Protein 7YM7 (pdb70)

Structure (mmCIF, N/CA/C/O backbone):
data_7YM7
#
_entry.id   7YM7
#
_cell.length_a   177.380
_cell.length_b   47.760
_cell.length_c   81.780
_cell.angle_alpha   90.000
_cell.angle_beta   97.930
_cell.angle_gamma   90.000
#
_symmetry.space_group_name_H-M   'C 1 2 1'
#
loop_
_entity.id
_entity.type
_entity.pdbx_description
1 polymer 'Type III secretion system effector arginine glycosyltransferase SseK1'
2 water water
#
loop_
_atom_site.group_PDB
_atom_site.id
_atom_site.type_symbol
_atom_site.label_atom_id
_atom_site.label_alt_id
_atom_site.label_comp_id
_atom_site.label_asym_id
_atom_site.label_entity_id
_atom_site.label_seq_id
_atom_site.pdbx_PDB_ins_code
_atom_site.Cartn_x
_atom_site.Cartn_y
_atom_site.Cartn_z
_atom_site.occupancy
_atom_site.B_iso_or_equiv
_atom_site.auth_seq_id
_atom_site.auth_comp_id
_atom_site.auth_asym_id
_atom_site.auth_atom_id
_atom_site.pdbx_PDB_model_num
ATOM 1 N N . ASN A 1 2 ? -56.88400 -51.51000 33.14200 1.000 64.07000 23 ASN A N 1
ATOM 2 C CA . ASN A 1 2 ? -58.03700 -52.27600 33.70000 1.000 67.27000 23 ASN A CA 1
ATOM 3 C C . ASN A 1 2 ? -57.51600 -53.06500 34.90900 1.000 67.91000 23 ASN A C 1
ATOM 4 O O . ASN A 1 2 ? -56.54500 -52.60500 35.55200 1.000 55.51000 23 ASN A O 1
ATOM 9 N N . ARG A 1 3 ? -58.12500 -54.21000 35.21500 1.000 66.49000 24 ARG A N 1
ATOM 10 C CA . ARG A 1 3 ? -57.99800 -54.84700 36.54700 1.000 65.75000 24 ARG A CA 1
ATOM 11 C C . ARG A 1 3 ? -56.56800 -55.32300 36.75900 1.000 61.61000 24 ARG A C 1
ATOM 12 O O . ARG A 1 3 ? -56.05900 -55.14700 37.87100 1.000 66.44000 24 ARG A O 1
ATOM 20 N N . ASP A 1 4 ? -55.96800 -55.91700 35.73000 1.000 67.08000 25 ASP A N 1
ATOM 21 C CA . ASP A 1 4 ? -54.65800 -56.57200 35.95900 1.000 68.74000 25 ASP A CA 1
ATOM 22 C C . ASP A 1 4 ? -53.47000 -55.87500 35.31000 1.000 69.00000 25 ASP A C 1
ATOM 23 O O . ASP A 1 4 ? -53.49900 -55.62000 34.09800 1.000 68.40000 25 ASP A O 1
ATOM 28 N N . ILE A 1 5 ? -52.47100 -55.59800 36.12100 1.000 59.16000 26 ILE A N 1
ATOM 29 C CA . ILE A 1 5 ? -51.17100 -55.07100 35.64400 1.000 59.10000 26 ILE A CA 1
ATOM 30 C C . ILE A 1 5 ? -50.54200 -56.09700 34.70200 1.000 60.83000 26 ILE A C 1
ATOM 31 O O . ILE A 1 5 ? -50.58100 -57.29800 35.02100 1.000 65.56000 26 ILE A O 1
ATOM 36 N N . GLN A 1 6 ? -49.97800 -55.62400 33.59700 1.000 57.50000 27 GLN A N 1
ATOM 37 C CA . GLN A 1 6 ? -49.25700 -56.47700 32.62500 1.000 54.00000 27 GLN A CA 1
ATOM 38 C C . GLN A 1 6 ? -47.79300 -56.07000 32.60600 1.000 50.60000 27 GLN A C 1
ATOM 39 O O . GLN A 1 6 ? -47.44600 -54.99900 33.12600 1.000 52.02000 27 GLN A O 1
ATOM 45 N N . PHE A 1 7 ? -46.95700 -56.95500 32.10500 1.000 48.38000 28 PHE A N 1
ATOM 46 C CA . PHE A 1 7 ? -45.48600 -56.79600 32.15200 1.000 51.98000 28 PHE A CA 1
ATOM 47 C C . PHE A 1 7 ? -44.88400 -56.95200 30.75900 1.000 53.72000 28 PHE A C 1
ATOM 48 O O . PHE A 1 7 ? -45.51000 -57.47700 29.80700 1.000 54.73000 28 PHE A O 1
ATOM 56 N N . THR A 1 8 ? -43.67100 -56.45200 30.66900 1.000 53.48000 29 THR A N 1
ATOM 57 C CA . THR A 1 8 ? -42.81000 -56.56600 29.48100 1.000 62.17000 29 THR A CA 1
ATOM 58 C C . THR A 1 8 ? -41.39500 -56.77700 30.00200 1.000 65.15000 29 THR A C 1
ATOM 59 O O . THR A 1 8 ? -41.11700 -56.39900 31.14600 1.000 67.77000 29 THR A O 1
ATOM 63 N N . SER A 1 9 ? -40.53000 -57.37700 29.20500 1.000 67.73000 30 SER A N 1
ATOM 64 C CA . SER A 1 9 ? -39.16200 -57.71100 29.66800 1.000 72.89000 30 SER A CA 1
ATOM 65 C C . SER A 1 9 ? -38.14900 -56.89000 28.89200 1.000 64.53000 30 SER A C 1
ATOM 66 O O . SER A 1 9 ? -38.30200 -56.70500 27.68200 1.000 64.20000 30 SER A O 1
ATOM 69 N N . PHE A 1 10 ? -37.17700 -56.35500 29.59500 1.000 63.28000 31 PHE A N 1
ATOM 70 C CA . PHE A 1 10 ? -36.00900 -55.78500 28.91300 1.000 65.10000 31 PHE A CA 1
ATOM 71 C C . PHE A 1 10 ? -34.79800 -56.25700 29.66700 1.000 68.22000 31 PHE A C 1
ATOM 72 O O . PHE A 1 10 ? -34.65500 -55.90200 30.84800 1.000 67.27000 31 PHE A O 1
ATOM 80 N N . ASN A 1 11 ? -33.95600 -56.99600 28.95500 1.000 69.00000 32 ASN A N 1
ATOM 81 C CA . ASN A 1 11 ? -32.69800 -57.49600 29.53000 1.000 69.91000 32 ASN A CA 1
ATOM 82 C C . ASN A 1 11 ? -33.05400 -58.54900 30.57500 1.000 71.54000 32 ASN A C 1
ATOM 83 O O . ASN A 1 11 ? -32.34600 -58.62100 31.58600 1.000 66.19000 32 ASN A O 1
ATOM 88 N N . GLY A 1 12 ? -34.16900 -59.25800 30.36100 1.000 74.02000 33 GLY A N 1
ATOM 89 C CA . GLY A 1 12 ? -34.60600 -60.37300 31.22400 1.000 68.29000 33 GLY A CA 1
ATOM 90 C C . GLY A 1 12 ? -35.38200 -59.93100 32.45400 1.000 73.28000 33 GLY A C 1
ATOM 91 O O . GLY A 1 12 ? -36.12700 -60.78100 32.98800 1.000 71.51000 33 GLY A O 1
ATOM 92 N N . LYS A 1 13 ? -35.21800 -58.68200 32.91200 1.000 77.80000 34 LYS A N 1
ATOM 93 C CA . LYS A 1 13 ? -36.06200 -58.11500 34.00300 1.000 75.25000 34 LYS A CA 1
ATOM 94 C C . LYS A 1 13 ? -37.47300 -57.82300 33.46900 1.000 76.97000 34 LYS A C 1
ATOM 95 O O . LYS A 1 13 ? -37.60900 -57.23900 32.37000 1.000 77.80000 34 LYS A O 1
ATOM 101 N N . ASP A 1 14 ? -38.50200 -58.19200 34.23200 1.000 73.18000 35 ASP A N 1
ATOM 102 C CA . ASP A 1 14 ? -39.89200 -57.77100 33.94000 1.000 68.60000 35 ASP A CA 1
ATOM 103 C C . ASP A 1 14 ? -40.09400 -56.35000 34.48000 1.000 63.02000 35 ASP A C 1
ATOM 104 O O . ASP A 1 14 ? -39.40400 -55.95100 35.42400 1.000 67.47000 35 ASP A O 1
ATOM 109 N N . TYR A 1 15 ? -40.98300 -55.58900 33.85700 1.000 60.68000 36 TYR A N 1
ATOM 110 C CA . TYR A 1 15 ? -41.35900 -54.22500 34.30600 1.000 54.49000 36 TYR A CA 1
ATOM 111 C C . TYR A 1 15 ? -42.85400 -54.06000 34.16600 1.000 50.98000 36 TYR A C 1
ATOM 112 O O . TYR A 1 15 ? -43.43600 -54.47200 33.16700 1.000 51.87000 36 TYR A O 1
ATOM 121 N N . PRO A 1 16 ? -43.49800 -53.39000 35.13800 1.000 50.43000 37 PRO A N 1
ATOM 122 C CA . PRO A 1 16 ? -44.93200 -53.16500 35.05500 1.000 49.03000 37 PRO A CA 1
ATOM 123 C C . PRO A 1 16 ? -45.21700 -52.25300 33.85000 1.000 50.79000 37 PRO A C 1
ATOM 124 O O . PRO A 1 16 ? -44.51000 -51.27200 33.63900 1.000 46.62000 37 PRO A O 1
ATOM 128 N N . LEU A 1 17 ? -46.20300 -52.63100 33.05000 1.000 46.60000 38 LEU A N 1
ATOM 129 C CA . LEU A 1 17 ? -46.86700 -51.71800 32.09600 1.000 49.90000 38 LEU A CA 1
ATOM 130 C C . LEU A 1 17 ? -47.92700 -50.94200 32.88300 1.000 54.59000 38 LEU A C 1
ATOM 131 O O . LEU A 1 17 ? -48.83700 -51.58600 33.47500 1.000 51.42000 38 LEU A O 1
ATOM 136 N N . CYS A 1 18 ? -47.86600 -49.61600 32.88500 1.000 48.45000 39 CYS A N 1
ATOM 137 C CA . CYS A 1 18 ? -49.07400 -48.86600 33.31500 1.000 48.78000 39 CYS A CA 1
ATOM 138 C C . CYS A 1 18 ? -49.79200 -48.26300 32.13200 1.000 45.16000 39 CYS A C 1
ATOM 139 O O . CYS A 1 18 ? -49.21500 -48.06100 31.04500 1.000 44.25000 39 CYS A O 1
ATOM 142 N N . PHE A 1 19 ? -51.06700 -48.06500 32.37800 1.000 42.62000 40 PHE A N 1
ATOM 143 C CA . PHE A 1 19 ? -52.11300 -47.85900 31.36200 1.000 46.82000 40 PHE A CA 1
ATOM 144 C C . PHE A 1 19 ? -52.50700 -46.38200 31.36700 1.000 45.02000 40 PHE A C 1
ATOM 145 O O . PHE A 1 19 ? -52.94700 -45.90600 32.41000 1.000 43.22000 40 PHE A O 1
ATOM 153 N N . LEU A 1 20 ? -52.25600 -45.66900 30.27100 1.000 43.08000 41 LEU A N 1
ATOM 154 C CA . LEU A 1 20 ? -52.72800 -44.27100 30.11900 1.000 42.79000 41 LEU A CA 1
ATOM 155 C C . LEU A 1 20 ? -54.10500 -44.37900 29.48700 1.000 46.53000 41 LEU A C 1
ATOM 156 O O . LEU A 1 20 ? -54.18600 -44.82600 28.31800 1.000 48.21000 41 LEU A O 1
ATOM 161 N N . ASP A 1 21 ? -55.13900 -44.02700 30.24500 1.000 46.96000 42 ASP A N 1
ATOM 162 C CA . ASP A 1 21 ? -56.53900 -44.14900 29.77100 1.000 48.19000 42 ASP A CA 1
ATOM 163 C C . ASP A 1 21 ? -56.78800 -43.10500 28.68100 1.000 49.4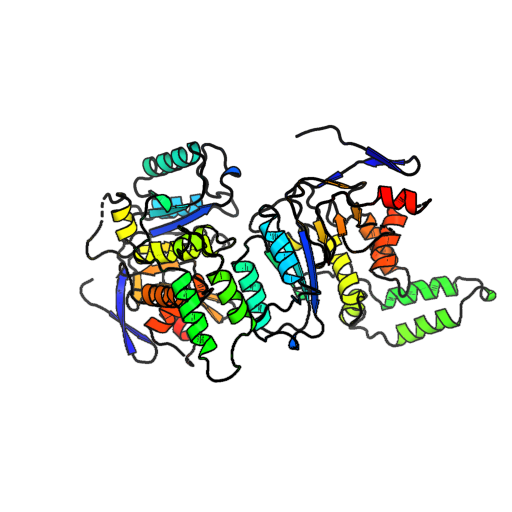4000 42 ASP A C 1
ATOM 164 O O . ASP A 1 21 ? -55.84900 -42.37700 28.30500 1.000 51.66000 42 ASP A O 1
ATOM 169 N N . GLU A 1 22 ? -58.02500 -43.06300 28.19100 1.000 53.20000 43 GLU A N 1
ATOM 170 C CA . GLU A 1 22 ? -58.43700 -42.23100 27.03300 1.000 51.07000 43 GLU A CA 1
ATOM 171 C C . GLU A 1 22 ? -58.71200 -40.80100 27.50700 1.000 52.11000 43 GLU A C 1
ATOM 172 O O . GLU A 1 22 ? -58.99000 -39.97400 26.62500 1.000 53.54000 43 GLU A O 1
ATOM 178 N N . LYS A 1 23 ? -58.63200 -40.53400 28.81900 1.000 46.03000 44 LYS A N 1
ATOM 179 C CA . LYS A 1 23 ? -58.76400 -39.17200 29.40400 1.000 48.59000 44 LYS A CA 1
ATOM 180 C C . LYS A 1 23 ? -57.39300 -38.53900 29.66700 1.000 45.36000 44 LYS A C 1
ATOM 181 O O . LYS A 1 23 ? -57.38700 -37.38400 30.09200 1.000 44.47000 44 LYS A O 1
ATOM 187 N N . THR A 1 24 ? -56.28700 -39.27300 29.51400 1.000 44.39000 45 THR A N 1
ATOM 188 C CA . THR A 1 24 ? -54.94300 -38.74500 29.82700 1.000 39.65000 45 THR A CA 1
ATOM 189 C C . THR A 1 24 ? -54.77000 -37.45900 29.01500 1.000 45.69000 45 THR A C 1
ATOM 190 O O . THR A 1 24 ? -55.09900 -37.41600 27.82400 1.000 41.66000 45 THR A O 1
ATOM 194 N N . PRO A 1 25 ? -54.33100 -36.34700 29.64500 1.000 44.52000 46 PRO A N 1
ATOM 195 C CA . PRO A 1 25 ? -54.20000 -35.08400 28.94000 1.000 36.73000 46 PRO A CA 1
ATOM 196 C C . PRO A 1 25 ? -53.08200 -35.13800 27.90900 1.000 38.69000 46 PRO A C 1
ATOM 197 O O . PRO A 1 25 ? -52.11000 -35.84800 28.09600 1.000 33.93000 46 PRO A O 1
ATOM 201 N N . LEU A 1 26 ? -53.24900 -34.34600 26.85400 1.000 36.10000 47 LEU A N 1
ATOM 202 C CA . LEU A 1 26 ? -52.15500 -34.04800 25.91000 1.000 34.13000 47 LEU A CA 1
ATOM 203 C C . LEU A 1 26 ? -51.55400 -32.67900 26.23900 1.000 35.49000 47 LEU A C 1
ATOM 204 O O . LEU A 1 26 ? -52.27100 -31.78000 26.63800 1.000 37.62000 47 LEU A O 1
ATOM 209 N N . LEU A 1 27 ? -50.26500 -32.53800 25.99000 1.000 35.13000 48 LEU A N 1
ATOM 210 C CA . LEU A 1 27 ? -49.56400 -31.24900 26.08400 1.000 36.36000 48 LEU A CA 1
ATOM 211 C C . LEU A 1 27 ? -48.79600 -30.99900 24.78300 1.000 32.89000 48 LEU A C 1
ATOM 212 O O . LEU A 1 27 ? -47.93300 -31.79600 24.45400 1.000 30.99000 48 LEU A O 1
ATOM 217 N N . PHE A 1 28 ? -49.14200 -29.91300 24.08600 1.000 31.94000 49 PHE A N 1
ATOM 218 C CA . PHE A 1 28 ? -48.30700 -29.24800 23.05800 1.000 30.09000 49 PHE A CA 1
ATOM 219 C C . PHE A 1 28 ? -47.55900 -28.06400 23.67700 1.000 31.85000 49 PHE A C 1
ATOM 220 O O . PHE A 1 28 ? -47.89900 -27.60700 24.82900 1.000 29.52000 49 PHE A O 1
ATOM 228 N N . GLN A 1 29 ? -46.57600 -27.55400 22.94000 1.000 29.08000 50 GLN A N 1
ATOM 229 C CA . GLN A 1 29 ? -45.71400 -26.45200 23.40500 1.000 33.33000 50 GLN A CA 1
ATOM 230 C C . GLN A 1 29 ? -45.52100 -25.45700 22.26900 1.000 33.95000 50 GLN A C 1
ATOM 231 O O . GLN A 1 29 ? -45.35800 -25.88900 21.12400 1.000 33.47000 50 GLN A O 1
ATOM 237 N N . TRP A 1 30 ? -45.59300 -24.16000 22.57900 1.000 32.05000 51 TRP A N 1
ATOM 238 C CA . TRP A 1 30 ? -45.18900 -23.12100 21.60800 1.000 35.20000 51 TRP A CA 1
ATOM 239 C C . TRP A 1 30 ? -44.41600 -22.00400 22.32700 1.000 35.19000 51 TRP A C 1
ATOM 240 O O . TRP A 1 30 ? -45.05000 -21.07100 22.89300 1.000 36.10000 51 TRP A O 1
ATOM 251 N N . PHE A 1 31 ? -43.08800 -22.07200 22.26700 1.000 35.91000 52 PHE A N 1
ATOM 252 C CA . PHE A 1 31 ? -42.17900 -21.03000 22.80000 1.000 35.64000 52 PHE A CA 1
ATOM 253 C C . PHE A 1 31 ? -41.67500 -20.20100 21.61900 1.000 38.17000 52 PHE A C 1
ATOM 254 O O . PHE A 1 31 ? -40.92700 -20.70800 20.77600 1.000 31.06000 52 PHE A O 1
ATOM 262 N N . GLU A 1 32 ? -42.05900 -18.93100 21.60500 1.000 41.23000 53 GLU A N 1
ATOM 263 C CA . GLU A 1 32 ? -42.01600 -18.08700 20.40000 1.000 41.87000 53 GLU A CA 1
ATOM 264 C C . GLU A 1 32 ? -41.01500 -16.96500 20.60500 1.000 44.26000 53 GLU A C 1
ATOM 265 O O . GLU A 1 32 ? -41.24100 -16.06500 21.39800 1.000 43.83000 53 GLU A O 1
ATOM 271 N N . ARG A 1 33 ? -39.99100 -16.98800 19.80100 1.000 46.56000 54 ARG A N 1
ATOM 272 C CA . ARG A 1 33 ? -39.03000 -15.87800 19.81400 1.000 46.87000 54 ARG A CA 1
ATOM 273 C C . ARG A 1 33 ? -39.59900 -14.65300 19.12000 1.000 51.75000 54 ARG A C 1
ATOM 274 O O . ARG A 1 33 ? -39.20700 -13.56400 19.49000 1.000 54.39000 54 ARG A O 1
ATOM 282 N N . ASN A 1 34 ? -40.39400 -14.77100 18.08200 1.000 49.25000 55 ASN A N 1
ATOM 283 C CA . ASN A 1 34 ? -40.59400 -13.52000 17.32500 1.000 46.57000 55 ASN A CA 1
ATOM 284 C C . ASN A 1 34 ? -42.06500 -13.21600 17.20900 1.000 47.96000 55 ASN A C 1
ATOM 285 O O . ASN A 1 34 ? -42.62600 -13.16000 16.12300 1.000 50.91000 55 ASN A O 1
ATOM 290 N N . PRO A 1 35 ? -42.74100 -12.98100 18.33200 1.000 43.55000 56 PRO A N 1
ATOM 291 C CA . PRO A 1 35 ? -44.17800 -12.78100 18.27100 1.000 43.21000 56 PRO A CA 1
ATOM 292 C C . PRO A 1 35 ? -44.54900 -11.73400 17.21600 1.000 52.78000 56 PRO A C 1
ATOM 293 O O . PRO A 1 35 ? -45.63500 -11.79100 16.63500 1.000 50.95000 56 PRO A O 1
ATOM 297 N N . ALA A 1 36 ? -43.62200 -10.82500 16.95000 1.000 51.31000 57 ALA A N 1
ATOM 298 C CA . ALA A 1 36 ? -43.85600 -9.69400 16.03100 1.000 59.86000 57 ALA A CA 1
ATOM 299 C C . ALA A 1 36 ? -44.14800 -10.21500 14.62000 1.000 60.21000 57 ALA A C 1
ATOM 300 O O . ALA A 1 36 ? -44.72000 -9.45600 13.82300 1.000 61.54000 57 ALA A O 1
ATOM 302 N N . ARG A 1 37 ? -43.83900 -11.48100 14.33900 1.000 53.18000 58 ARG A N 1
ATOM 303 C CA . ARG A 1 37 ? -44.10400 -12.07800 13.00500 1.000 46.68000 58 ARG A CA 1
ATOM 304 C C . ARG A 1 37 ? -45.60500 -12.30200 12.80100 1.000 52.88000 58 ARG A C 1
ATOM 305 O O . ARG A 1 37 ? -46.01100 -12.45100 11.64700 1.000 57.73000 58 ARG A O 1
ATOM 313 N N . PHE A 1 38 ? -46.38500 -12.37200 13.87900 1.000 51.26000 59 PHE A N 1
ATOM 314 C CA . PHE A 1 38 ? -47.83400 -12.66200 13.74300 1.000 56.44000 59 PHE A CA 1
ATOM 315 C C . PHE A 1 38 ? -48.61700 -11.35000 13.79900 1.000 53.94000 59 PHE A C 1
ATOM 316 O O . PHE A 1 38 ? -48.20600 -10.42300 14.50700 1.000 51.73000 59 PHE A O 1
ATOM 324 N N . GLY A 1 39 ? -49.74900 -11.29300 13.09800 1.000 54.60000 60 GLY A N 1
ATOM 325 C CA . GLY A 1 39 ? -50.74600 -10.22900 13.28100 1.000 49.85000 60 GLY A CA 1
ATOM 326 C C . GLY A 1 39 ? -50.97700 -9.95200 14.76400 1.000 60.73000 60 GLY A C 1
ATOM 327 O O . GLY A 1 39 ? -50.87400 -10.89400 15.58100 1.000 62.00000 60 GLY A O 1
ATOM 328 N N . LYS A 1 40 ? -51.33500 -8.72100 15.11200 1.000 56.93000 61 LYS A N 1
ATOM 329 C CA . LYS A 1 40 ? -51.29600 -8.23500 16.51600 1.000 54.90000 61 LYS A CA 1
ATOM 330 C C . LYS A 1 40 ? -52.45500 -8.85200 17.29600 1.000 54.84000 61 LYS A C 1
ATOM 331 O O . LYS A 1 40 ? -52.37100 -8.86600 18.51800 1.000 58.68000 61 LYS A O 1
ATOM 337 N N . ASN A 1 41 ? -53.47700 -9.36800 16.61300 1.000 53.85000 62 ASN A N 1
ATOM 338 C CA . ASN A 1 41 ? -54.60500 -10.07500 17.27300 1.000 52.96000 62 ASN A CA 1
ATOM 339 C C . ASN A 1 41 ? -54.77700 -11.46700 16.67600 1.000 53.24000 62 ASN A C 1
ATOM 340 O O . ASN A 1 41 ? -55.91000 -11.96100 16.61900 1.000 52.28000 62 ASN A O 1
ATOM 345 N N . ASP A 1 42 ? -53.68100 -12.09100 16.25900 1.000 55.39000 63 ASP A N 1
ATOM 346 C CA . ASP A 1 42 ? -53.72300 -13.47100 15.72000 1.000 53.52000 63 ASP A CA 1
ATOM 347 C C . ASP A 1 42 ? -53.22300 -14.44300 16.78400 1.000 48.83000 63 ASP A C 1
ATOM 348 O O . ASP A 1 42 ? -52.53800 -14.03000 17.74600 1.000 43.22000 63 ASP A O 1
ATOM 353 N N . ILE A 1 43 ? -53.57800 -15.70400 16.62300 1.000 53.74000 64 ILE A N 1
ATOM 354 C CA . ILE A 1 43 ? -53.00300 -16.74500 17.51600 1.000 45.45000 64 ILE A CA 1
ATOM 355 C C . ILE A 1 43 ? -51.54800 -16.81300 17.12800 1.000 39.10000 64 ILE A C 1
ATOM 356 O O . ILE A 1 43 ? -51.25400 -16.93600 15.94400 1.000 42.71000 64 ILE A O 1
ATOM 361 N N . PRO A 1 44 ? -50.58300 -16.63900 18.05400 1.000 37.30000 65 PRO A N 1
ATOM 362 C CA . PRO A 1 44 ? -49.20500 -16.55400 17.60500 1.000 38.89000 65 PRO A CA 1
ATOM 363 C C . PRO A 1 44 ? -48.49900 -17.91300 17.54000 1.000 44.79000 65 PRO A C 1
ATOM 364 O O . PRO A 1 44 ? -47.49000 -18.14300 18.20400 1.000 39.43000 65 PRO A O 1
ATOM 368 N N . ILE A 1 45 ? -49.03800 -18.76600 16.68600 1.000 40.84000 66 ILE A N 1
ATOM 369 C CA . ILE A 1 45 ? -48.48000 -20.10100 16.40900 1.000 41.58000 66 ILE A CA 1
ATOM 370 C C . ILE A 1 45 ? -48.44100 -20.18700 14.90200 1.000 44.73000 66 ILE A C 1
ATOM 371 O O . ILE A 1 45 ? -49.41900 -19.77800 14.26200 1.000 40.47000 66 ILE A O 1
ATOM 376 N N . ILE A 1 46 ? -47.37700 -20.75600 14.37700 1.000 42.70000 67 ILE A N 1
ATOM 377 C CA . ILE A 1 46 ? -47.27100 -20.90200 12.91200 1.000 42.69000 67 ILE A CA 1
ATOM 378 C C . ILE A 1 46 ? -48.34200 -21.87500 12.43000 1.000 46.06000 67 ILE A C 1
ATOM 379 O O . ILE A 1 46 ? -48.51900 -22.98700 12.99800 1.000 43.35000 67 ILE A O 1
ATOM 384 N N . ASN A 1 47 ? -49.04700 -21.44200 11.40400 1.000 37.79000 68 ASN A N 1
ATOM 385 C CA . ASN A 1 47 ? -50.16800 -22.19700 10.81700 1.000 45.81000 68 ASN A CA 1
ATOM 386 C C . ASN A 1 47 ? -50.16400 -21.94900 9.31800 1.000 41.01000 68 ASN A C 1
ATOM 387 O O . ASN A 1 47 ? -50.90100 -21.07600 8.88900 1.000 47.18000 68 ASN A O 1
ATOM 392 N N . THR A 1 48 ? -49.36300 -22.70700 8.58500 1.000 47.09000 69 THR A N 1
ATOM 393 C CA . THR A 1 48 ? -49.26100 -22.63500 7.10800 1.000 47.62000 69 THR A CA 1
ATOM 394 C C . THR A 1 48 ? -49.44000 -24.03400 6.54600 1.000 51.78000 69 THR A C 1
ATOM 395 O O . THR A 1 48 ? -49.35000 -24.98000 7.33200 1.000 47.85000 69 THR A O 1
ATOM 399 N N . GLU A 1 49 ? -49.70700 -24.14900 5.24300 1.000 58.89000 70 GLU A N 1
ATOM 400 C CA . GLU A 1 49 ? -49.99700 -25.45100 4.58400 1.000 49.51000 70 GLU A CA 1
ATOM 401 C C . GLU A 1 49 ? -48.85600 -26.44500 4.83700 1.000 52.11000 70 GLU A C 1
ATOM 402 O O . GLU A 1 49 ? -49.16900 -27.58400 5.08600 1.000 50.94000 70 GLU A O 1
ATOM 408 N N . LYS A 1 50 ? -47.59100 -26.03700 4.77200 1.000 52.77000 71 LYS A N 1
ATOM 409 C CA . LYS A 1 50 ? -46.43900 -26.95500 5.00700 1.000 58.00000 71 LYS A CA 1
ATOM 410 C C . LYS A 1 50 ? -46.15200 -27.04400 6.51200 1.000 62.84000 71 LYS A C 1
ATOM 411 O O . LYS A 1 50 ? -45.41400 -27.95500 6.91100 1.000 63.96000 71 LYS A O 1
ATOM 417 N N . ASN A 1 51 ? -46.65500 -26.11400 7.32200 1.000 55.13000 72 ASN A N 1
ATOM 418 C CA . ASN A 1 51 ? -46.41200 -26.15100 8.78400 1.000 50.11000 72 ASN A CA 1
ATOM 419 C C . ASN A 1 51 ? -47.71400 -25.86100 9.51700 1.000 48.29000 72 ASN A C 1
ATOM 420 O O . ASN A 1 51 ? -47.82600 -24.81600 10.16900 1.000 42.10000 72 ASN A O 1
ATOM 425 N N . PRO A 1 52 ? -48.72300 -26.76800 9.47200 1.000 43.23000 73 PRO A N 1
ATOM 426 C CA . PRO A 1 52 ? -50.03300 -26.43300 10.01400 1.000 38.96000 73 PRO A CA 1
ATOM 427 C C . PRO A 1 52 ? -50.16400 -26.75100 11.51000 1.000 40.09000 73 PRO A C 1
ATOM 428 O O . PRO A 1 52 ? -51.06600 -27.47400 11.90000 1.000 36.60000 73 PRO A O 1
ATOM 432 N N . TYR A 1 53 ? -49.28100 -26.17900 12.32800 1.000 34.81000 74 TYR A N 1
ATOM 433 C CA . TYR A 1 53 ? -49.11300 -26.59500 13.74400 1.000 37.53000 74 TYR A CA 1
ATOM 434 C C . TYR A 1 53 ? -50.35600 -26.29100 14.57600 1.000 38.16000 74 TYR A C 1
ATOM 435 O O . TYR A 1 53 ? -50.75500 -27.16600 15.36300 1.000 41.01000 74 TYR A O 1
ATOM 444 N N . LEU A 1 54 ? -50.95900 -25.11400 14.41500 1.000 32.20000 75 LEU A N 1
ATOM 445 C CA . LEU A 1 54 ? -52.19400 -24.80300 15.17600 1.000 32.92000 75 LEU A CA 1
ATOM 446 C C . LEU A 1 54 ? -53.29600 -25.74600 14.73000 1.000 39.86000 75 LEU A C 1
ATOM 447 O O . LEU A 1 54 ? -54.01700 -26.27400 15.59100 1.000 40.48000 75 LEU A O 1
ATOM 452 N N . ASN A 1 55 ? -53.42400 -25.95800 13.42000 1.000 42.94000 76 ASN A N 1
ATOM 453 C CA . ASN A 1 55 ? -54.39900 -26.93500 12.85500 1.000 44.28000 76 ASN A CA 1
ATOM 454 C C . ASN A 1 55 ? -54.16700 -28.32000 13.48100 1.000 37.98000 76 ASN A C 1
ATOM 455 O O . ASN A 1 55 ? -55.14300 -28.93900 13.88500 1.000 32.95000 76 ASN A O 1
ATOM 460 N N . ASN A 1 56 ? -52.91400 -28.76200 13.60300 1.000 39.63000 77 ASN A N 1
ATOM 461 C CA . ASN A 1 56 ? -52.59900 -30.08100 14.22400 1.000 36.64000 77 ASN A CA 1
ATOM 462 C C . ASN A 1 56 ? -53.18900 -30.06900 15.63300 1.000 36.45000 77 ASN A C 1
ATOM 463 O O . ASN A 1 56 ? -53.92500 -30.98600 15.96800 1.000 35.34000 77 ASN A O 1
ATOM 468 N N . ILE A 1 57 ? -52.97200 -28.99000 16.37900 1.000 34.34000 78 ILE A N 1
ATOM 469 C CA . ILE A 1 57 ? -53.43700 -28.90600 17.79000 1.000 38.81000 78 ILE A CA 1
ATOM 470 C C . ILE A 1 57 ? -54.95800 -28.92700 17.82900 1.000 36.86000 78 ILE A C 1
ATOM 471 O O . ILE A 1 57 ? -55.51900 -29.66100 18.66500 1.000 35.54000 78 ILE A O 1
ATOM 476 N N . ILE A 1 58 ? -55.60600 -28.13300 16.98800 1.000 37.20000 79 ILE A N 1
ATOM 477 C CA . ILE A 1 58 ? -57.09600 -28.08400 16.90600 1.000 36.86000 79 ILE A CA 1
ATOM 478 C C . ILE A 1 58 ? -57.63600 -29.46900 16.49600 1.000 41.24000 79 ILE A C 1
ATOM 479 O O . ILE A 1 58 ? -58.69600 -29.87300 16.98400 1.000 43.18000 79 ILE A O 1
ATOM 484 N N . LYS A 1 59 ? -56.91700 -30.20300 15.65500 1.000 41.13000 80 LYS A N 1
ATOM 485 C CA . LYS A 1 59 ? -57.36700 -31.53800 15.17700 1.000 41.65000 80 LYS A CA 1
ATOM 486 C C . LYS A 1 59 ? -57.37200 -32.52600 16.34100 1.000 39.73000 80 LYS A C 1
ATOM 487 O O . LYS A 1 59 ? -58.36700 -33.24900 16.52600 1.000 39.60000 80 LYS A O 1
ATOM 493 N N . ALA A 1 60 ? -56.28400 -32.55800 17.09700 1.000 38.43000 81 ALA A N 1
ATOM 494 C CA . ALA A 1 60 ? -56.16100 -33.37700 18.31500 1.000 35.50000 81 ALA A CA 1
ATOM 495 C C . ALA A 1 60 ? -57.32300 -33.05600 19.25400 1.000 41.54000 81 ALA A C 1
ATOM 496 O O . ALA A 1 60 ? -58.01100 -34.00200 19.68100 1.000 41.16000 81 ALA A O 1
ATOM 498 N N . ALA A 1 61 ? -57.59300 -31.77100 19.49200 1.000 38.73000 82 ALA A N 1
ATOM 499 C CA . ALA A 1 61 ? -58.66100 -31.33300 20.42300 1.000 40.43000 82 ALA A CA 1
ATOM 500 C C . ALA A 1 61 ? -60.01100 -31.80200 19.88600 1.000 44.99000 82 ALA A C 1
ATOM 501 O O . ALA A 1 61 ? -60.84600 -32.24900 20.68100 1.000 41.95000 82 ALA A O 1
ATOM 503 N N . THR A 1 62 ? -60.20600 -31.73300 18.57000 1.000 44.09000 83 THR A N 1
ATOM 504 C CA . THR A 1 62 ? -61.51800 -32.03300 17.93800 1.000 45.96000 83 THR A CA 1
ATOM 505 C C . THR A 1 62 ? -61.71300 -33.54000 17.90200 1.000 50.03000 83 THR A C 1
ATOM 506 O O . THR A 1 62 ? -62.88100 -33.95500 17.96000 1.000 56.53000 83 THR A O 1
ATOM 510 N N . ILE A 1 63 ? -60.62100 -34.31100 17.78600 1.000 46.91000 84 ILE A N 1
ATOM 511 C CA . ILE A 1 63 ? -60.65100 -35.80700 17.82200 1.000 44.55000 84 ILE A CA 1
ATOM 512 C C . ILE A 1 63 ? -60.78200 -36.30900 19.26200 1.000 53.08000 84 ILE A C 1
ATOM 513 O O . ILE A 1 63 ? -61.58100 -37.22100 19.50300 1.000 56.64000 84 ILE A O 1
ATOM 518 N N . GLU A 1 64 ? -60.00000 -35.76800 20.18800 1.000 52.94000 85 GLU A N 1
ATOM 519 C CA . GLU A 1 64 ? -60.00200 -36.25400 21.58300 1.000 43.59000 85 GLU A CA 1
ATOM 520 C C . GLU A 1 64 ? -60.81700 -35.30100 22.43800 1.000 44.99000 85 GLU A C 1
ATOM 521 O O . GLU A 1 64 ? -60.22300 -34.58800 23.23600 1.000 44.91000 85 GLU A O 1
ATOM 527 N N . LYS A 1 65 ? -62.13300 -35.36500 22.28600 1.000 56.94000 86 LYS A N 1
ATOM 528 C CA . LYS A 1 65 ? -63.10600 -34.46000 22.94100 1.000 56.12000 86 LYS A CA 1
ATOM 529 C C . LYS A 1 65 ? -62.99200 -34.60300 24.44900 1.000 50.04000 86 LYS A C 1
ATOM 530 O O . LYS A 1 65 ? -63.21700 -33.62500 25.13800 1.000 51.89000 86 LYS A O 1
ATOM 536 N N . GLU A 1 66 ? -62.64200 -35.78300 24.92900 1.000 48.77000 87 GLU A N 1
ATOM 537 C CA . GLU A 1 66 ? -62.71100 -36.08200 26.37600 1.000 56.49000 87 GLU A CA 1
ATOM 538 C C . GLU A 1 66 ? -61.35900 -35.87200 27.05000 1.000 52.55000 87 GLU A C 1
ATOM 539 O O . GLU A 1 66 ? -61.22900 -36.21200 28.24400 1.000 47.60000 87 GLU A O 1
ATOM 545 N N . ARG A 1 67 ? -60.39000 -35.36700 26.31100 1.000 41.74000 88 ARG A N 1
ATOM 546 C CA . ARG A 1 67 ? -59.05400 -35.12200 26.86600 1.000 41.99000 88 ARG A CA 1
ATOM 547 C C . ARG A 1 67 ? -58.87000 -33.62600 27.06000 1.000 44.51000 88 ARG A C 1
ATOM 548 O O . ARG A 1 67 ? -59.30600 -32.85100 26.19600 1.000 39.81000 88 ARG A O 1
ATOM 556 N N . LEU A 1 68 ? -58.15700 -33.24500 28.10600 1.000 35.36000 89 LEU A N 1
ATOM 557 C CA . LEU A 1 68 ? -57.62400 -31.86900 28.16700 1.000 36.32000 89 LEU A CA 1
ATOM 558 C C . LEU A 1 68 ? -56.47100 -31.75600 27.16700 1.000 36.57000 89 LEU A C 1
ATOM 559 O O . LEU A 1 68 ? -55.65500 -32.70100 27.08200 1.000 34.03000 89 LEU A O 1
ATOM 564 N N . ILE A 1 69 ? -56.39600 -30.63600 26.45200 1.000 34.07000 90 ILE A N 1
ATOM 565 C CA . ILE A 1 69 ? -55.30500 -30.35300 25.48500 1.000 37.79000 90 ILE A CA 1
ATOM 566 C C . ILE A 1 69 ? -54.60400 -29.08100 25.96400 1.000 37.19000 90 ILE A C 1
ATOM 567 O O . ILE A 1 69 ? -55.19100 -28.00400 25.86500 1.000 42.74000 90 ILE A O 1
ATOM 572 N N . GLY A 1 70 ? -53.40300 -29.21600 26.49000 1.000 35.37000 91 GLY A N 1
ATOM 573 C CA . GLY A 1 70 ? -52.58400 -28.07600 26.92400 1.000 36.08000 91 GLY A CA 1
ATOM 574 C C . GLY A 1 70 ? -51.80900 -27.46300 25.77700 1.000 36.63000 91 GLY A C 1
ATOM 575 O O . GLY A 1 70 ? -51.35500 -28.21500 24.91400 1.000 37.52000 91 GLY A O 1
ATOM 576 N N . ILE A 1 71 ? -51.68000 -26.13500 25.77000 1.000 34.72000 92 ILE A N 1
ATOM 577 C CA . ILE A 1 71 ? -50.66100 -25.42100 24.96300 1.000 29.77000 92 ILE A CA 1
ATOM 578 C C . ILE A 1 71 ? -49.78200 -24.61800 25.92800 1.000 36.21000 92 ILE A C 1
ATOM 579 O O . ILE A 1 71 ? -50.22500 -23.58600 26.41500 1.000 36.86000 92 ILE A O 1
ATOM 584 N N . PHE A 1 72 ? -48.59100 -25.13300 26.19400 1.000 30.85000 93 PHE A N 1
ATOM 585 C CA . PHE A 1 72 ? -47.59300 -24.54400 27.10300 1.000 37.35000 93 PHE A CA 1
ATOM 586 C C . PHE A 1 72 ? -46.82000 -23.54100 26.26500 1.000 37.02000 93 PHE A C 1
ATOM 587 O O . PHE A 1 72 ? -46.11800 -23.96400 25.29400 1.000 32.94000 93 PHE A O 1
ATOM 595 N N . VAL A 1 73 ? -46.97500 -22.26000 26.59600 1.000 32.16000 94 VAL A N 1
ATOM 596 C CA . VAL A 1 73 ? -46.47500 -21.14700 25.74100 1.000 36.47000 94 VAL A CA 1
ATOM 597 C C . VAL A 1 73 ? -45.56600 -20.22400 26.56100 1.000 37.86000 94 VAL A C 1
ATOM 598 O O . VAL A 1 73 ? -45.76700 -20.05400 27.79400 1.000 32.40000 94 VAL A O 1
ATOM 602 N N . ASP A 1 74 ? -44.59500 -19.65200 25.87000 1.000 37.97000 95 ASP A N 1
ATOM 603 C CA . ASP A 1 74 ? -43.71700 -18.59400 26.40400 1.000 34.45000 95 ASP A CA 1
ATOM 604 C C . ASP A 1 74 ? -43.31700 -17.67200 25.25700 1.000 40.03000 95 ASP A C 1
ATOM 605 O O . ASP A 1 74 ? -43.55000 -18.04700 24.07300 1.000 42.41000 95 ASP A O 1
ATOM 610 N N . GLY A 1 75 ? -42.71400 -16.53900 25.60400 1.000 41.02000 96 GLY A N 1
ATOM 611 C CA . GLY A 1 75 ? -42.35400 -15.47400 24.64700 1.000 43.21000 96 GLY A CA 1
ATOM 612 C C . GLY A 1 75 ? -43.12600 -14.19700 24.93800 1.000 47.59000 96 GLY A C 1
ATOM 613 O O . GLY A 1 75 ? -44.17000 -14.24300 25.60400 1.000 44.92000 96 GLY A O 1
ATOM 614 N N . ASP A 1 76 ? -42.64100 -13.07800 24.42100 1.000 51.67000 97 ASP A N 1
ATOM 615 C CA . ASP A 1 76 ? -43.17100 -11.72300 24.71900 1.000 50.39000 97 ASP A CA 1
ATOM 616 C C . ASP A 1 76 ? -44.35700 -11.43500 23.78200 1.000 48.15000 97 ASP A C 1
ATOM 617 O O . ASP A 1 76 ? -44.23600 -10.58500 22.92300 1.000 45.18000 97 ASP A O 1
ATOM 622 N N . PHE A 1 77 ? -45.48300 -12.12300 23.96500 1.000 46.01000 98 PHE A N 1
ATOM 623 C CA . PHE A 1 77 ? -46.66800 -12.00900 23.07400 1.000 50.65000 98 PHE A CA 1
ATOM 624 C C . PHE A 1 77 ? -47.29700 -10.62500 23.24300 1.000 53.22000 98 PHE A C 1
ATOM 625 O O . PHE A 1 77 ? -47.36500 -10.10200 24.36700 1.000 53.10000 98 PHE A O 1
ATOM 633 N N . PHE A 1 78 ? -47.77200 -10.06300 22.14600 1.000 50.44000 99 PHE A N 1
ATOM 634 C CA . PHE A 1 78 ? -48.53700 -8.79100 22.14400 1.000 53.98000 99 PHE A CA 1
ATOM 635 C C . PHE A 1 78 ? -49.87200 -9.06300 22.82400 1.000 57.73000 99 PHE A C 1
ATOM 636 O O . PHE A 1 78 ? -50.39000 -10.18100 22.76700 1.000 52.91000 99 PHE A O 1
ATOM 644 N N . PRO A 1 79 ? -50.44600 -8.05500 23.51900 1.000 54.93000 100 PRO A N 1
ATOM 645 C CA . PRO A 1 79 ? -51.61200 -8.27200 24.37300 1.000 51.80000 100 PRO A CA 1
ATOM 646 C C . PRO A 1 79 ? -52.84200 -8.73500 23.58400 1.000 54.26000 100 PRO A C 1
ATOM 647 O O . PRO A 1 79 ? -53.70400 -9.37100 24.15600 1.000 52.27000 100 PRO A O 1
ATOM 651 N N . GLY A 1 80 ? -52.90800 -8.39100 22.30300 1.000 51.88000 101 GLY A N 1
ATOM 652 C CA . GLY A 1 80 ? -53.98100 -8.84600 21.39900 1.000 51.54000 101 GLY A CA 1
ATOM 653 C C . GLY A 1 80 ? -53.76900 -10.28400 20.92900 1.000 54.75000 101 GLY A C 1
ATOM 654 O O . GLY A 1 80 ? -54.74400 -10.86900 20.39900 1.000 52.16000 101 GLY A O 1
ATOM 655 N N . GLN A 1 81 ? -52.55200 -10.83000 21.06400 1.000 50.01000 102 GLN A N 1
ATOM 656 C CA . GLN A 1 81 ? -52.26700 -12.25600 20.75600 1.000 47.82000 102 GLN A CA 1
ATOM 657 C C . GLN A 1 81 ? -52.69700 -13.12000 21.94300 1.000 49.84000 102 GLN A C 1
ATOM 658 O O . GLN A 1 81 ? -53.25800 -14.19600 21.70800 1.000 46.65000 102 GLN A O 1
ATOM 664 N N . LYS A 1 82 ? -52.48100 -12.63800 23.16400 1.000 43.23000 103 LYS A N 1
ATOM 665 C CA . LYS A 1 82 ? -53.02700 -13.26500 24.39600 1.000 44.31000 103 LYS A CA 1
ATOM 666 C C . LYS A 1 82 ? -54.55700 -13.27000 24.32800 1.000 47.88000 103 LYS A C 1
ATOM 667 O O . LYS A 1 82 ? -55.16900 -14.22900 24.83300 1.000 46.48000 103 LYS A O 1
ATOM 673 N N . ASP A 1 83 ? -55.14500 -12.22700 23.74300 1.000 43.28000 104 ASP A N 1
ATOM 674 C CA . ASP A 1 83 ? -56.61300 -12.12000 23.56800 1.000 48.66000 104 ASP A CA 1
ATOM 675 C C . ASP A 1 83 ? -57.05500 -13.20800 22.57800 1.000 37.88000 104 ASP A C 1
ATOM 676 O O . ASP A 1 83 ? -58.09200 -13.84100 22.82800 1.000 39.97000 104 ASP A O 1
ATOM 681 N N . ALA A 1 84 ? -56.29700 -13.42100 21.50600 1.000 40.09000 105 ALA A N 1
ATOM 682 C CA . ALA A 1 84 ? -56.53900 -14.49200 20.51000 1.000 40.10000 105 ALA A CA 1
ATOM 683 C C . ALA A 1 84 ? -56.48500 -15.86500 21.22100 1.000 42.33000 105 ALA A C 1
ATOM 684 O O . ALA A 1 84 ? -57.36200 -16.71200 20.99200 1.000 42.50000 105 ALA A O 1
ATOM 686 N N . PHE A 1 85 ? -55.50600 -16.07600 22.09300 1.000 36.81000 106 PHE A N 1
ATOM 687 C CA . PHE A 1 85 ? -55.35800 -17.32600 22.87600 1.000 39.23000 106 PHE A CA 1
ATOM 688 C C . PHE A 1 85 ? -56.58600 -17.51400 23.76900 1.000 44.53000 106 PHE A C 1
ATOM 689 O O . PHE A 1 85 ? -57.11200 -18.63600 23.84800 1.000 39.90000 106 PHE A O 1
ATOM 697 N N . SER A 1 86 ? -57.07600 -16.45000 24.40600 1.000 40.17000 107 SER A N 1
ATOM 698 C CA . SER A 1 86 ? -58.26900 -16.58500 25.28000 1.000 37.46000 107 SER A CA 1
ATOM 699 C C . SER A 1 86 ? -59.47000 -16.96000 24.41800 1.000 42.90000 107 SER A C 1
ATOM 700 O O . SER A 1 86 ? -60.32900 -17.72200 24.90300 1.000 42.69000 107 SER A O 1
ATOM 703 N N . LYS A 1 87 ? -59.52900 -16.45900 23.18600 1.000 38.10000 108 LYS A N 1
ATOM 704 C CA . LYS A 1 87 ? -60.67300 -16.78900 22.30600 1.000 44.00000 108 LYS A CA 1
ATOM 705 C C . LYS A 1 87 ? -60.59200 -18.28400 21.94400 1.000 43.73000 108 LYS A C 1
ATOM 706 O O . LYS A 1 87 ? -61.63200 -18.98000 21.95700 1.000 42.73000 108 LYS A O 1
ATOM 712 N N . LEU A 1 88 ? -59.39500 -18.77000 21.64300 1.000 41.10000 109 LEU A N 1
ATOM 713 C CA . LEU A 1 88 ? -59.19100 -20.20500 21.33400 1.000 41.89000 109 LEU A CA 1
ATOM 714 C C . LEU A 1 88 ? -59.71800 -21.06300 22.48600 1.000 41.45000 109 LEU A C 1
ATOM 715 O O . LEU A 1 88 ? -60.43900 -22.03100 22.21500 1.000 40.16000 109 LEU A O 1
ATOM 720 N N . GLU A 1 89 ? -59.42000 -20.70200 23.72500 1.000 40.25000 110 GLU A N 1
ATOM 721 C CA . GLU A 1 89 ? -59.90600 -21.48400 24.89500 1.000 42.16000 110 GLU A CA 1
ATOM 722 C C . GLU A 1 89 ? -61.42700 -21.43500 24.94000 1.000 46.37000 110 GLU A C 1
ATOM 723 O O . GLU A 1 89 ? -62.04600 -22.44200 25.31900 1.000 45.86000 110 GLU A O 1
ATOM 729 N N . TYR A 1 90 ? -62.01100 -20.30000 24.56900 1.000 46.94000 111 TYR A N 1
ATOM 730 C CA . TYR A 1 90 ? -63.48000 -20.11300 24.59100 1.000 49.04000 111 TYR A CA 1
ATOM 731 C C . TYR A 1 90 ? -64.08400 -20.95100 23.45800 1.000 50.40000 111 TYR A C 1
ATOM 732 O O . TYR A 1 90 ? -65.12800 -21.59600 23.70400 1.000 51.76000 111 TYR A O 1
ATOM 741 N N . ASP A 1 91 ? -63.48100 -20.92300 22.27200 1.000 47.96000 112 ASP A N 1
ATOM 742 C CA . ASP A 1 91 ? -64.00600 -21.66500 21.09300 1.000 48.58000 112 ASP A CA 1
ATOM 743 C C . ASP A 1 91 ? -63.93300 -23.17700 21.35900 1.000 51.36000 112 ASP A C 1
ATOM 744 O O . ASP A 1 91 ? -64.88600 -23.87900 21.00700 1.000 52.06000 112 ASP A O 1
ATOM 749 N N . TYR A 1 92 ? -62.82500 -23.66800 21.91700 1.000 48.78000 113 TYR A N 1
ATOM 750 C CA . TYR A 1 92 ? -62.54900 -25.11800 22.09300 1.000 45.91000 113 TYR A CA 1
ATOM 751 C C . TYR A 1 92 ? -62.33200 -25.36000 23.58200 1.000 42.59000 113 TYR A C 1
ATOM 752 O O . TYR A 1 92 ? -61.26800 -25.02400 24.11300 1.000 43.94000 113 TYR A O 1
ATOM 761 N N . GLU A 1 93 ? -63.35000 -25.86500 24.26600 1.000 46.15000 114 GLU A N 1
ATOM 762 C CA . GLU A 1 93 ? -63.39400 -25.81900 25.74800 1.000 48.60000 114 GLU A CA 1
ATOM 763 C C . GLU A 1 93 ? -62.36800 -26.79000 26.32600 1.000 48.05000 114 GLU A C 1
ATOM 764 O O . GLU A 1 93 ? -61.97100 -26.59900 27.46500 1.000 39.06000 114 GLU A O 1
ATOM 770 N N . ASN A 1 94 ? -61.87800 -27.75100 25.54900 1.000 45.56000 115 ASN A N 1
ATOM 771 C CA . ASN A 1 94 ? -60.83900 -28.66600 26.08000 1.000 39.67000 115 ASN A CA 1
ATOM 772 C C . ASN A 1 94 ? -59.43900 -28.08400 25.84700 1.000 40.10000 115 ASN A C 1
ATOM 773 O O . ASN A 1 94 ? -58.51600 -28.56600 26.50400 1.000 40.37000 115 ASN A O 1
ATOM 778 N N . ILE A 1 95 ? -59.26200 -27.08600 24.98000 1.000 34.44000 116 ILE A N 1
ATOM 779 C CA . ILE A 1 95 ? -57.93000 -26.44100 24.83900 1.000 37.75000 116 ILE A CA 1
ATOM 780 C C . ILE A 1 95 ? -57.70300 -25.48500 26.01400 1.000 42.24000 116 ILE A C 1
ATOM 781 O O . ILE A 1 95 ? -58.58900 -24.66100 26.31300 1.000 45.07000 116 ILE A O 1
ATOM 786 N N . LYS A 1 96 ? -56.53300 -25.65500 26.64100 1.000 37.67000 117 LYS A N 1
ATOM 787 C CA . LYS A 1 96 ? -56.13500 -24.84800 27.81600 1.000 38.63000 117 LYS A CA 1
ATOM 788 C C . LYS A 1 96 ? -54.74800 -24.25400 27.56900 1.000 33.73000 117 LYS A C 1
ATOM 789 O O . LYS A 1 96 ? -53.79000 -25.02300 27.48600 1.000 35.38000 117 LYS A O 1
ATOM 795 N N . VAL A 1 97 ? -54.66800 -22.93700 27.44900 1.000 32.44000 118 VAL A N 1
ATOM 796 C CA . VAL A 1 97 ? -53.39200 -22.19500 27.25300 1.000 39.18000 118 VAL A CA 1
ATOM 797 C C . VAL A 1 97 ? -52.74600 -21.93700 28.61500 1.000 40.07000 118 VAL A C 1
ATOM 798 O O . VAL A 1 97 ? -53.42500 -21.37000 29.51600 1.000 40.22000 118 VAL A O 1
ATOM 802 N N . ILE A 1 98 ? -51.48400 -22.34100 28.75400 1.000 40.60000 119 ILE A N 1
ATOM 803 C CA . ILE A 1 98 ? -50.74300 -22.24400 30.03900 1.000 32.49000 119 ILE A CA 1
ATOM 804 C C . ILE A 1 98 ? -49.44500 -21.50000 29.80100 1.000 35.28000 119 ILE A C 1
ATOM 805 O O . ILE A 1 98 ? -48.55800 -22.07900 29.13600 1.000 36.07000 119 ILE A O 1
ATOM 810 N N . TYR A 1 99 ? -49.34200 -20.28100 30.33100 1.000 29.18000 120 TYR A N 1
ATOM 811 C CA . TYR A 1 99 ? -48.13700 -19.43100 30.19800 1.000 31.43000 120 TYR A CA 1
ATOM 812 C C . TYR A 1 99 ? -47.10100 -19.86600 31.21800 1.000 36.76000 120 TYR A C 1
ATOM 813 O O . TYR A 1 99 ? -47.45700 -20.03400 32.35700 1.000 36.51000 120 TYR A O 1
ATOM 822 N N . ARG A 1 100 ? -45.87300 -20.04800 30.76100 1.000 31.93000 121 ARG A N 1
ATOM 823 C CA . ARG A 1 100 ? -44.71600 -20.48900 31.55400 1.000 35.79000 121 ARG A CA 1
ATOM 824 C C . ARG A 1 100 ? -44.58000 -19.56900 32.76000 1.000 44.82000 121 ARG A C 1
ATOM 825 O O . ARG A 1 100 ? -44.26200 -20.02400 33.85200 1.000 35.54000 121 ARG A O 1
ATOM 833 N N . ASN A 1 101 ? -44.83200 -18.30000 32.50300 1.000 43.67000 122 ASN A N 1
ATOM 834 C CA . ASN A 1 101 ? -44.79800 -17.17600 33.46000 1.000 41.66000 122 ASN A CA 1
ATOM 835 C C . ASN A 1 101 ? -45.74400 -17.45200 34.64000 1.000 48.01000 122 ASN A C 1
ATOM 836 O O . ASN A 1 101 ? -45.48300 -16.99800 35.73300 1.000 47.41000 122 ASN A O 1
ATOM 841 N N . ASP A 1 102 ? -46.84700 -18.15800 34.41700 1.000 39.04000 123 ASP A N 1
ATOM 842 C CA . ASP A 1 102 ? -47.86800 -18.38300 35.47700 1.000 44.25000 123 ASP A CA 1
ATOM 843 C C . ASP A 1 102 ? -47.53700 -19.61700 36.30500 1.000 45.52000 123 ASP A C 1
ATOM 844 O O . ASP A 1 102 ? -48.34400 -19.95600 37.15700 1.000 44.48000 123 ASP A O 1
ATOM 849 N N . ILE A 1 103 ? -46.45200 -20.31600 36.00400 1.000 37.92000 124 ILE A N 1
ATOM 850 C CA . ILE A 1 103 ? -46.11500 -21.58900 36.69800 1.000 35.03000 124 ILE A CA 1
ATOM 851 C C . ILE A 1 103 ? -44.84400 -21.39200 37.50000 1.000 41.70000 124 ILE A C 1
ATOM 852 O O . ILE A 1 103 ? -43.88100 -20.84700 36.96200 1.000 44.52000 124 ILE A O 1
ATOM 857 N N . ASP A 1 104 ? -44.84500 -21.89500 38.72300 1.000 39.95000 125 ASP A N 1
ATOM 858 C CA . ASP A 1 104 ? -43.66000 -21.88800 39.60200 1.000 36.68000 125 ASP A CA 1
ATOM 859 C C . ASP A 1 104 ? -42.81400 -23.13300 39.30000 1.000 36.50000 125 ASP A C 1
ATOM 860 O O . ASP A 1 104 ? -43.30700 -24.25900 39.48100 1.000 36.32000 125 ASP A O 1
ATOM 865 N N . PHE A 1 105 ? -41.56400 -22.94700 38.88700 1.000 37.59000 126 PHE A N 1
ATOM 866 C CA . PHE A 1 105 ? -40.63700 -24.07400 38.61600 1.000 37.32000 126 PHE A CA 1
ATOM 867 C C . PHE A 1 105 ? -39.52300 -24.15100 39.67700 1.000 42.78000 126 PHE A C 1
ATOM 868 O O . PHE A 1 105 ? -38.59700 -24.95800 39.46400 1.000 39.03000 126 PHE A O 1
ATOM 876 N N . SER A 1 106 ? -39.62300 -23.38300 40.76700 1.000 40.83000 127 SER A N 1
ATOM 877 C CA . SER A 1 106 ? -38.56400 -23.26500 41.81300 1.000 41.11000 127 SER A CA 1
ATOM 878 C C . SER A 1 106 ? -38.19100 -24.60200 42.45000 1.000 40.91000 127 SER A C 1
ATOM 879 O O . SER A 1 106 ? -37.02100 -24.76600 42.79400 1.000 44.85000 127 SER A O 1
ATOM 882 N N . MET A 1 107 ? -39.14700 -25.51100 42.58400 1.000 41.48000 128 MET A N 1
ATOM 883 C CA . MET A 1 107 ? -38.91800 -26.83500 43.21400 1.000 40.70000 128 MET A CA 1
ATOM 884 C C . MET A 1 107 ? -37.91700 -27.67300 42.40600 1.000 44.09000 128 MET A C 1
ATOM 885 O O . MET A 1 107 ? -37.53100 -28.74100 42.89400 1.000 38.77000 128 MET A O 1
ATOM 890 N N . TYR A 1 108 ? -37.53400 -27.21200 41.21500 1.000 39.31000 129 TYR A N 1
ATOM 891 C CA . TYR A 1 108 ? -36.58800 -27.96300 40.35100 1.000 44.81000 129 TYR A CA 1
ATOM 892 C C . TYR A 1 108 ? -35.35400 -27.10300 40.06200 1.000 43.94000 129 TYR A C 1
ATOM 893 O O . TYR A 1 108 ? -34.60600 -27.43400 39.13700 1.000 39.84000 129 TYR A O 1
ATOM 902 N N . ASP A 1 109 ? -35.13000 -26.05900 40.85600 1.000 39.38000 130 ASP A N 1
ATOM 903 C CA . ASP A 1 109 ? -34.03200 -25.11300 40.57300 1.000 44.81000 130 ASP A CA 1
ATOM 904 C C . ASP A 1 109 ? -32.75400 -25.58500 41.25700 1.000 47.59000 130 ASP A C 1
ATOM 905 O O . ASP A 1 109 ? -32.81500 -26.47900 42.09500 1.000 45.58000 130 ASP A O 1
ATOM 910 N N . LYS A 1 110 ? -31.63500 -25.04300 40.79100 1.000 49.84000 131 LYS A N 1
ATOM 911 C CA . LYS A 1 110 ? -30.32100 -25.12800 41.45900 1.000 52.75000 131 LYS A CA 1
ATOM 912 C C . LYS A 1 110 ? -29.56400 -23.83900 41.16600 1.000 56.05000 131 LYS A C 1
ATOM 913 O O . LYS A 1 110 ? -29.77700 -23.23000 40.07300 1.000 53.15000 131 LYS A O 1
ATOM 919 N N . LYS A 1 111 ? -28.72000 -23.42900 42.11400 1.000 51.31000 132 LYS A N 1
ATOM 920 C CA . LYS A 1 111 ? -27.85200 -22.25000 41.91400 1.000 57.21000 132 LYS A CA 1
ATOM 921 C C . LYS A 1 111 ? -26.79900 -22.59200 40.85700 1.000 54.31000 132 LYS A C 1
ATOM 922 O O . LYS A 1 111 ? -26.17500 -23.69600 40.95100 1.000 50.92000 132 LYS A O 1
ATOM 928 N N . LEU A 1 112 ? -26.56600 -21.69000 39.90100 1.000 55.02000 133 LEU A N 1
ATOM 929 C CA . LEU A 1 112 ? -25.44800 -21.88800 38.93100 1.000 56.63000 133 LEU A CA 1
ATOM 930 C C . LEU A 1 112 ? -24.13400 -22.06800 39.71100 1.000 52.89000 133 LEU A C 1
ATOM 931 O O . LEU A 1 112 ? -23.35800 -22.97400 39.35800 1.000 53.95000 133 LEU A O 1
ATOM 936 N N . SER A 1 113 ? -23.91400 -21.25700 40.74900 1.000 55.22000 134 SER A N 1
ATOM 937 C CA . SER A 1 113 ? -22.70600 -21.32000 41.62600 1.000 55.54000 134 SER A CA 1
ATOM 938 C C . SER A 1 113 ? -22.48600 -22.74900 42.12100 1.000 56.05000 134 SER A C 1
ATOM 939 O O . SER A 1 113 ? -21.33600 -23.21000 42.09300 1.000 61.49000 134 SER A O 1
ATOM 942 N N . GLU A 1 114 ? -23.55200 -23.42700 42.53100 1.000 54.67000 135 GLU A N 1
ATOM 943 C CA . GLU A 1 114 ? -23.45500 -24.80800 43.06800 1.000 54.40000 135 GLU A CA 1
ATOM 944 C C . GLU A 1 114 ? -23.03000 -25.79700 41.98000 1.000 57.76000 135 GLU A C 1
ATOM 945 O O . GLU A 1 114 ? -22.24600 -26.70700 42.31200 1.000 62.42000 135 GLU A O 1
ATOM 951 N N . ILE A 1 115 ? -23.55500 -25.66500 40.76100 1.000 58.40000 136 ILE A N 1
ATOM 952 C CA . ILE A 1 115 ? -23.25900 -26.59900 39.63300 1.000 60.10000 136 ILE A CA 1
ATOM 953 C C . ILE A 1 115 ? -21.80100 -26.34700 39.23700 1.000 56.19000 136 ILE A C 1
ATOM 954 O O . ILE A 1 115 ? -21.03300 -27.30900 39.07300 1.000 53.82000 136 ILE A O 1
ATOM 959 N N . TYR A 1 116 ? -21.45400 -25.07700 39.06600 1.000 57.72000 137 TYR A N 1
ATOM 960 C CA . TYR A 1 116 ? -20.09200 -24.64500 38.66300 1.000 63.63000 137 TYR A CA 1
ATOM 961 C C . TYR A 1 116 ? -19.06500 -25.22100 39.64600 1.000 63.51000 137 TYR A C 1
ATOM 962 O O . TYR A 1 116 ? -18.13300 -25.92800 39.21900 1.000 64.56000 137 TYR A O 1
ATOM 971 N N . MET A 1 117 ? -19.27900 -24.99200 40.93600 1.000 59.50000 138 MET A N 1
ATOM 972 C CA . MET A 1 117 ? -18.29100 -25.34100 41.98500 1.000 61.22000 138 MET A CA 1
ATOM 973 C C . MET A 1 117 ? -18.17900 -26.86000 42.15200 1.000 64.52000 138 MET A C 1
ATOM 974 O O . MET A 1 117 ? -17.06000 -27.33500 42.36700 1.000 68.15000 138 MET A O 1
ATOM 979 N N . GLU A 1 118 ? -19.27700 -27.60600 42.06100 1.000 59.17000 139 GLU A N 1
ATOM 980 C CA . GLU A 1 118 ? -19.21800 -29.09100 42.13200 1.000 59.60000 139 GLU A CA 1
ATOM 981 C C . GLU A 1 118 ? -18.45600 -29.62700 40.91600 1.000 65.26000 139 GLU A C 1
ATOM 982 O O . GLU A 1 118 ? -17.78700 -30.67200 41.04400 1.000 61.24000 139 GLU A O 1
ATOM 988 N N . ASN A 1 119 ? -18.58200 -28.96200 39.76500 1.000 65.16000 140 ASN A N 1
ATOM 989 C CA . ASN A 1 119 ? -17.86500 -29.37900 38.53000 1.000 64.87000 140 ASN A CA 1
ATOM 990 C C . ASN A 1 119 ? -16.37200 -29.07400 38.68000 1.000 65.29000 140 ASN A C 1
ATOM 991 O O . ASN A 1 119 ? -15.53200 -29.95100 38.34100 1.000 63.16000 140 ASN A O 1
ATOM 996 N N . ILE A 1 120 ? -16.06100 -27.87100 39.15000 1.000 58.63000 141 ILE A N 1
ATOM 997 C CA . ILE A 1 120 ? -14.65700 -27.48400 39.43400 1.000 63.91000 141 ILE A CA 1
ATOM 998 C C . ILE A 1 120 ? -14.07900 -28.55600 40.35700 1.000 69.22000 141 ILE A C 1
ATOM 999 O O . ILE A 1 120 ? -13.12400 -29.22900 39.95000 1.000 74.55000 141 ILE A O 1
ATOM 1004 N N . SER A 1 121 ? -14.66500 -28.74000 41.53400 1.000 70.40000 142 SER A N 1
ATOM 1005 C CA . SER A 1 121 ? -14.20500 -29.74400 42.53400 1.000 72.95000 142 SER A CA 1
ATOM 1006 C C . SER A 1 121 ? -14.09600 -31.11400 41.85800 1.000 72.93000 142 SER A C 1
ATOM 1007 O O . SER A 1 121 ? -13.12500 -31.84100 42.13000 1.000 73.20000 142 SER A O 1
ATOM 1010 N N . LYS A 1 122 ? -15.04100 -31.44500 40.98500 1.000 71.44000 143 LYS A N 1
ATOM 1011 C CA . LYS A 1 122 ? -15.05400 -32.77000 40.32000 1.000 75.16000 143 LYS A CA 1
ATOM 1012 C C . LYS A 1 122 ? -13.80600 -32.89600 39.44100 1.000 77.05000 143 LYS A C 1
ATOM 1013 O O . LYS A 1 122 ? -13.17500 -33.96600 39.45400 1.000 75.95000 143 LYS A O 1
ATOM 1019 N N . GLN A 1 123 ? -13.48600 -31.84600 38.69400 1.000 77.15000 144 GLN A N 1
ATOM 1020 C CA . GLN A 1 123 ? -12.28900 -31.81400 37.81900 1.000 79.69000 144 GLN A CA 1
ATOM 1021 C C . GLN A 1 123 ? -11.03100 -31.62700 38.67000 1.000 82.52000 144 GLN A C 1
ATOM 1022 O O . GLN A 1 123 ? -10.11200 -32.44300 38.55100 1.000 82.44000 144 GLN A O 1
ATOM 1028 N N . GLU A 1 124 ? -10.98900 -30.54400 39.45000 1.000 81.78000 145 GLU A N 1
ATOM 1029 C CA . GLU A 1 124 ? -9.75700 -30.05900 40.11400 1.000 80.23000 145 GLU A CA 1
ATOM 1030 C C . GLU A 1 124 ? -9.23700 -31.23400 40.92000 1.000 89.96000 145 GLU A C 1
ATOM 1031 O O . GLU A 1 124 ? -8.03100 -31.44100 40.98100 1.000 97.28000 145 GLU A O 1
ATOM 1037 N N . SER A 1 125 ? -10.15700 -32.02200 41.44300 1.000 87.79000 146 SER A N 1
ATOM 1038 C CA . SER A 1 125 ? -9.82100 -33.22900 42.21300 1.000 88.41000 146 SER A CA 1
ATOM 1039 C C . SER A 1 125 ? -9.60600 -34.40200 41.25600 1.000 93.72000 146 SER A C 1
ATOM 1040 O O . SER A 1 125 ? -9.36200 -35.51000 41.75600 1.000 100.02000 146 SER A O 1
ATOM 1043 N N . MET A 1 126 ? -9.71000 -34.19200 39.94100 1.000 97.30000 147 MET A N 1
ATOM 1044 C CA . MET A 1 126 ? -9.68300 -35.33600 38.98800 1.000 99.64000 147 MET A CA 1
ATOM 1045 C C . MET A 1 126 ? -8.26600 -35.89500 38.96400 1.000 105.62000 147 MET A C 1
ATOM 1046 O O . MET A 1 126 ? -7.30500 -35.12400 38.91600 1.000 101.00000 147 MET A O 1
ATOM 1051 N N . PRO A 1 127 ? -8.10100 -37.24000 39.07200 1.000 114.48000 148 PRO A N 1
ATOM 1052 C CA . PRO A 1 127 ? -6.82700 -37.81100 39.50300 1.000 115.43000 148 PRO A CA 1
ATOM 1053 C C . PRO A 1 127 ? -5.60100 -37.22200 38.79800 1.000 111.86000 148 PRO A C 1
ATOM 1054 O O . PRO A 1 127 ? -4.67400 -36.77800 39.44000 1.000 113.58000 148 PRO A O 1
ATOM 1058 N N . GLU A 1 128 ? -5.61300 -37.24500 37.48200 1.000 106.23000 149 GLU A N 1
ATOM 1059 C CA . GLU A 1 128 ? -4.41300 -36.84700 36.72200 1.000 106.08000 149 GLU A CA 1
ATOM 1060 C C . GLU A 1 128 ? -4.76900 -35.54800 36.00700 1.000 101.15000 149 GLU A C 1
ATOM 1061 O O . GLU A 1 128 ? -5.76500 -34.90700 36.38800 1.000 96.03000 149 GLU A O 1
ATOM 1067 N N . GLU A 1 129 ? -4.01200 -35.20900 34.97600 1.000 98.46000 150 GLU A N 1
ATOM 1068 C CA . GLU A 1 129 ? -4.47300 -34.24600 33.96100 1.000 90.76000 150 GLU A CA 1
ATOM 1069 C C . GLU A 1 129 ? -5.25400 -35.04100 32.92300 1.000 89.41000 150 GLU A C 1
ATOM 1070 O O . GLU A 1 129 ? -4.78600 -35.14700 31.78600 1.000 92.22000 150 GLU A O 1
ATOM 1076 N N . LYS A 1 130 ? -6.39100 -35.59100 33.34600 1.000 89.01000 151 LYS A N 1
ATOM 1077 C CA . LYS A 1 130 ? -7.52300 -35.94400 32.45300 1.000 89.15000 151 LYS A CA 1
ATOM 1078 C C . LYS A 1 130 ? -8.42800 -34.72400 32.32300 1.000 88.30000 151 LYS A C 1
ATOM 1079 O O . LYS A 1 130 ? -9.44400 -34.79700 31.62100 1.000 89.66000 151 LYS A O 1
ATOM 1085 N N . ARG A 1 131 ? -8.07200 -33.64800 33.00200 1.000 84.07000 152 ARG A N 1
ATOM 1086 C CA . ARG A 1 131 ? -8.98600 -32.50600 33.14000 1.000 80.38000 152 ARG A CA 1
ATOM 1087 C C . ARG A 1 131 ? -9.14700 -31.84100 31.78800 1.000 76.27000 152 ARG A C 1
ATOM 1088 O O . ARG A 1 131 ? -8.17200 -31.72500 31.05200 1.000 78.88000 152 ARG A O 1
ATOM 1096 N N . ASP A 1 132 ? -10.37300 -31.46900 31.48600 1.000 78.51000 153 ASP A N 1
ATOM 1097 C CA . ASP A 1 132 ? -10.67900 -30.50500 30.40900 1.000 73.93000 153 ASP A CA 1
ATOM 1098 C C . ASP A 1 132 ? -10.16400 -29.13300 30.86800 1.000 70.10000 153 ASP A C 1
ATOM 1099 O O . ASP A 1 132 ? -10.89400 -28.42900 31.58400 1.000 67.24000 153 ASP A O 1
ATOM 1104 N N . CYS A 1 133 ? -8.94300 -28.78200 30.47400 1.000 63.79000 154 CYS A N 1
ATOM 1105 C CA . CYS A 1 133 ? -8.27400 -27.50400 30.83700 1.000 66.05000 154 CYS A CA 1
ATOM 1106 C C . CYS A 1 133 ? -9.26600 -26.34800 30.63900 1.000 66.16000 154 CYS A C 1
ATOM 1107 O O . CYS A 1 133 ? -9.37800 -25.48600 31.53900 1.000 66.29000 154 CYS A O 1
ATOM 1110 N N . HIS A 1 134 ? -9.96500 -26.32300 29.50000 1.000 68.42000 155 HIS A N 1
ATOM 1111 C CA . HIS A 1 134 ? -10.78700 -25.16400 29.06400 1.000 66.29000 155 HIS A CA 1
ATOM 1112 C C . HIS A 1 134 ? -12.09900 -25.11900 29.87200 1.000 66.74000 155 HIS A C 1
ATOM 1113 O O . HIS A 1 134 ? -12.49600 -24.02500 30.31700 1.000 66.67000 155 HIS A O 1
ATOM 1120 N N . LEU A 1 135 ? -12.74500 -26.26400 30.06200 1.000 64.65000 156 LEU A N 1
ATOM 1121 C CA . LEU A 1 135 ? -13.96700 -26.36900 30.89700 1.000 67.47000 156 LEU A CA 1
ATOM 1122 C C . LEU A 1 135 ? -13.64100 -25.86600 32.30600 1.000 67.06000 156 LEU A C 1
ATOM 1123 O O . LEU A 1 135 ? -14.45500 -25.08700 32.84700 1.000 63.27000 156 LEU A O 1
ATOM 1128 N N . LEU A 1 136 ? -12.51200 -26.30400 32.87800 1.000 67.15000 157 LEU A N 1
ATOM 1129 C CA . LEU A 1 136 ? -12.06100 -25.84900 34.21900 1.000 68.48000 157 LEU A CA 1
ATOM 1130 C C . LEU A 1 136 ? -11.89300 -24.32900 34.19200 1.000 68.46000 157 LEU A C 1
ATOM 1131 O O . LEU A 1 136 ? -12.28500 -23.65700 35.15900 1.000 70.79000 157 LEU A O 1
ATOM 1136 N N . GLN A 1 137 ? -11.35000 -23.79600 33.10300 1.000 62.93000 158 GLN A N 1
ATOM 1137 C CA . GLN A 1 137 ? -11.03900 -22.35100 33.02200 1.000 66.04000 158 GLN A CA 1
ATOM 1138 C C . GLN A 1 137 ? -12.34800 -21.56800 32.87000 1.000 69.48000 158 GLN A C 1
ATOM 1139 O O . GLN A 1 137 ? -12.52800 -20.55800 33.56800 1.000 71.73000 158 GLN A O 1
ATOM 1145 N N . LEU A 1 138 ? -13.23200 -22.02200 31.98500 1.000 67.47000 159 LEU A N 1
ATOM 1146 C CA . LEU A 1 138 ? -14.52300 -21.34200 31.71600 1.000 69.03000 159 LEU A CA 1
ATOM 1147 C C . LEU A 1 138 ? -15.39400 -21.37700 32.98100 1.000 73.59000 159 LEU A C 1
ATOM 1148 O O . LEU A 1 138 ? -15.95200 -20.33400 33.36300 1.000 75.26000 159 LEU A O 1
ATOM 1153 N N . LEU A 1 139 ? -15.48300 -22.53300 33.63400 1.000 68.78000 160 LEU A N 1
ATOM 1154 C CA . LEU A 1 139 ? -16.24800 -22.68800 34.90000 1.000 68.98000 160 LEU A CA 1
ATOM 1155 C C . LEU A 1 139 ? -15.80700 -21.65000 35.92800 1.000 70.93000 160 LEU A C 1
ATOM 1156 O O . LEU A 1 139 ? -16.67300 -21.02400 36.55500 1.000 73.33000 160 LEU A O 1
ATOM 1161 N N . LYS A 1 140 ? -14.51200 -21.44900 36.12800 1.000 74.49000 161 LYS A N 1
ATOM 1162 C CA . LYS A 1 140 ? -14.10100 -20.50200 37.20000 1.000 77.03000 161 LYS A CA 1
ATOM 1163 C C . LYS A 1 140 ? -14.52200 -19.06800 36.84500 1.000 79.10000 161 LYS A C 1
ATOM 1164 O O . LYS A 1 140 ? -14.87400 -18.31700 37.76600 1.000 81.96000 161 LYS A O 1
ATOM 1170 N N . LYS A 1 141 ? -14.50400 -18.71700 35.55800 1.000 78.03000 162 LYS A N 1
ATOM 1171 C CA . LYS A 1 141 ? -14.84200 -17.33500 35.12500 1.000 83.20000 162 LYS A CA 1
ATOM 1172 C C . LYS A 1 141 ? -16.35700 -17.13000 35.18600 1.000 86.88000 162 LYS A C 1
ATOM 1173 O O . LYS A 1 141 ? -16.78200 -16.02800 35.54400 1.000 87.78000 162 LYS A O 1
ATOM 1179 N N . GLU A 1 142 ? -17.12600 -18.14800 34.79800 1.000 84.89000 163 GLU A N 1
ATOM 1180 C CA . GLU A 1 142 ? -18.60500 -18.06300 34.84700 1.000 80.44000 163 GLU A CA 1
ATOM 1181 C C . GLU A 1 142 ? -19.01800 -17.97800 36.31400 1.000 82.43000 163 GLU A C 1
ATOM 1182 O O . GLU A 1 142 ? -19.92900 -17.19900 36.62200 1.000 86.79000 163 GLU A O 1
ATOM 1188 N N . LEU A 1 143 ? -18.34500 -18.73600 37.17800 1.000 81.03000 164 LEU A N 1
ATOM 1189 C CA . 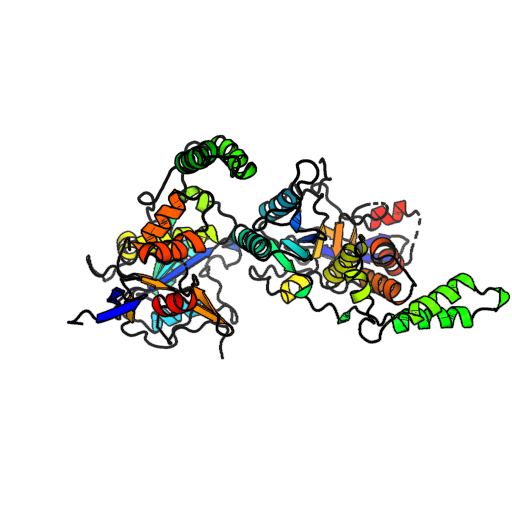LEU A 1 143 ? -18.63600 -18.67200 38.63100 1.000 81.45000 164 LEU A CA 1
ATOM 1190 C C . LEU A 1 143 ? -18.49400 -17.22200 39.08000 1.000 86.30000 164 LEU A C 1
ATOM 1191 O O . LEU A 1 143 ? -19.25200 -16.81500 39.97000 1.000 91.70000 164 LEU A O 1
ATOM 1196 N N . SER A 1 144 ? -17.58200 -16.46600 38.46500 1.000 91.70000 165 SER A N 1
ATOM 1197 C CA . SER A 1 144 ? -17.31300 -15.07300 38.91300 1.000 92.67000 165 SER A CA 1
ATOM 1198 C C . SER A 1 144 ? -18.38300 -14.09900 38.41800 1.000 95.85000 165 SER A C 1
ATOM 1199 O O . SER A 1 144 ? -18.88300 -13.31600 39.23700 1.000 97.00000 165 SER A O 1
ATOM 1202 N N . ASP A 1 145 ? -18.74200 -14.19100 37.13400 1.000 95.61000 166 ASP A N 1
ATOM 1203 C CA . ASP A 1 145 ? -19.76500 -13.28400 36.54700 1.000 96.38000 166 ASP A CA 1
ATOM 1204 C C . ASP A 1 145 ? -21.16500 -13.82000 36.86400 1.000 98.93000 166 ASP A C 1
ATOM 1205 O O . ASP A 1 145 ? -21.84900 -14.26400 35.92200 1.000 105.14000 166 ASP A O 1
ATOM 1210 N N . ILE A 1 146 ? -21.56600 -13.78600 38.13900 1.000 98.50000 167 ILE A N 1
ATOM 1211 C CA . ILE A 1 146 ? -22.93300 -14.24000 38.53500 1.000 102.92000 167 ILE A CA 1
ATOM 1212 C C . ILE A 1 146 ? -23.66700 -13.06600 39.19100 1.000 105.19000 167 ILE A C 1
ATOM 1213 O O . ILE A 1 146 ? -23.23100 -12.63500 40.27700 1.000 107.03000 167 ILE A O 1
ATOM 1218 N N . GLN A 1 147 ? -24.73200 -12.57400 38.55300 1.000 109.52000 168 GLN A N 1
ATOM 1219 C CA . GLN A 1 147 ? -25.48700 -11.41000 39.09300 1.000 107.73000 168 GLN A CA 1
ATOM 1220 C C . GLN A 1 147 ? -26.31900 -11.85500 40.30100 1.000 107.86000 168 GLN A C 1
ATOM 1221 O O . GLN A 1 147 ? -26.59200 -13.06600 40.41000 1.000 100.90000 168 GLN A O 1
ATOM 1227 N N . GLU A 1 148 ? -26.70100 -10.90800 41.16400 1.000 108.72000 169 GLU A N 1
ATOM 1228 C CA . GLU A 1 148 ? -27.49100 -11.23100 42.38300 1.000 105.29000 169 GLU A CA 1
ATOM 1229 C C . GLU A 1 148 ? -28.73000 -12.11500 42.19500 1.000 104.56000 169 GLU A C 1
ATOM 1230 O O . GLU A 1 148 ? -28.80500 -13.17400 42.85300 1.000 102.02000 169 GLU A O 1
ATOM 1236 N N . GLY A 1 149 ? -29.67900 -11.67300 41.36600 1.000 100.72000 170 GLY A N 1
ATOM 1237 C CA . GLY A 1 149 ? -30.89400 -12.46700 41.09800 1.000 97.85000 170 GLY A CA 1
ATOM 1238 C C . GLY A 1 149 ? -30.76200 -13.22800 39.79200 1.000 98.39000 170 GLY A C 1
ATOM 1239 O O . GLY A 1 149 ? -31.76400 -13.31300 39.05700 1.000 98.90000 170 GLY A O 1
ATOM 1240 N N . ASN A 1 150 ? -29.56600 -13.75200 39.50400 1.000 94.39000 171 ASN A N 1
ATOM 1241 C CA . ASN A 1 150 ? -29.32400 -14.46900 38.22200 1.000 87.53000 171 ASN A CA 1
ATOM 1242 C C . ASN A 1 150 ? -28.65500 -15.82000 38.49600 1.000 78.00000 171 ASN A C 1
ATOM 1243 O O . ASN A 1 150 ? -28.32900 -16.52400 37.51900 1.000 76.67000 171 ASN A O 1
ATOM 1248 N N . ASP A 1 151 ? -28.46200 -16.16800 39.77200 1.000 71.20000 172 ASP A N 1
ATOM 1249 C CA . ASP A 1 151 ? -27.84000 -17.46900 40.13500 1.000 68.18000 172 ASP A CA 1
ATOM 1250 C C . ASP A 1 151 ? -28.90900 -18.56400 40.07100 1.000 63.44000 172 ASP A C 1
ATOM 1251 O O . ASP A 1 151 ? -29.10900 -19.25500 41.09000 1.000 60.68000 172 ASP A O 1
ATOM 1256 N N . SER A 1 152 ? -29.56800 -18.71200 38.91700 1.000 63.11000 173 SER A N 1
ATOM 1257 C CA . SER A 1 152 ? -30.65300 -19.71800 38.77100 1.000 48.23000 173 SER A CA 1
ATOM 1258 C C . SER A 1 152 ? -30.44700 -20.53800 37.49400 1.000 47.68000 173 SER A C 1
ATOM 1259 O O . SER A 1 152 ? -30.22300 -19.92800 36.43000 1.000 50.86000 173 SER A O 1
ATOM 1262 N N . LEU A 1 153 ? -30.52600 -21.86700 37.60100 1.000 45.02000 174 LEU A N 1
ATOM 1263 C CA . LEU A 1 153 ? -30.40700 -22.73800 36.40000 1.000 48.25000 174 LEU A CA 1
ATOM 1264 C C . LEU A 1 153 ? -31.65200 -22.54400 35.53100 1.000 52.05000 174 LEU A C 1
ATOM 1265 O O . LEU A 1 153 ? -31.54200 -22.69100 34.29800 1.000 49.73000 174 LEU A O 1
ATOM 1270 N N . ILE A 1 154 ? -32.78800 -22.21500 36.15400 1.000 47.38000 175 ILE A N 1
ATOM 1271 C CA . ILE A 1 154 ? -34.05800 -22.04500 35.40300 1.000 47.97000 175 ILE A CA 1
ATOM 1272 C C . ILE A 1 154 ? -34.03600 -20.69400 34.69300 1.000 48.04000 175 ILE A C 1
ATOM 1273 O O . ILE A 1 154 ? -34.46800 -20.64500 33.52700 1.000 47.12000 175 ILE A O 1
ATOM 1278 N N . LYS A 1 155 ? -33.55000 -19.63900 35.34200 1.000 45.44000 176 LYS A N 1
ATOM 1279 C CA . LYS A 1 155 ? -33.48300 -18.30300 34.69400 1.000 44.76000 176 LYS A CA 1
ATOM 1280 C C . LYS A 1 155 ? -32.50000 -18.37200 33.52200 1.000 48.99000 176 LYS A C 1
ATOM 1281 O O . LYS A 1 155 ? -32.79700 -17.77400 32.48700 1.000 50.34000 176 LYS A O 1
ATOM 1287 N N . SER A 1 156 ? -31.37400 -19.06700 33.67700 1.000 47.27000 177 SER A N 1
ATOM 1288 C CA . SER A 1 156 ? -30.32600 -19.17300 32.62400 1.000 51.79000 177 SER A CA 1
ATOM 1289 C C . SER A 1 156 ? -30.94700 -19.71500 31.33000 1.000 47.27000 177 SER A C 1
ATOM 1290 O O . SER A 1 156 ? -30.63900 -19.18000 30.25000 1.000 50.53000 177 SER A O 1
ATOM 1293 N N . TYR A 1 157 ? -31.84300 -20.69200 31.43000 1.000 38.82000 178 TYR A N 1
ATOM 1294 C CA . TYR A 1 157 ? -32.50600 -21.26800 30.23100 1.000 46.45000 178 TYR A CA 1
ATOM 1295 C C . TYR A 1 157 ? -33.51800 -20.29300 29.62800 1.000 42.49000 178 TYR A C 1
ATOM 1296 O O . TYR A 1 157 ? -33.84900 -20.48600 28.46200 1.000 44.50000 178 TYR A O 1
ATOM 1305 N N . LEU A 1 158 ? -33.93400 -19.24900 30.34300 1.000 42.51000 179 LEU A N 1
ATOM 1306 C CA . LEU A 1 158 ? -34.77800 -18.18100 29.74200 1.000 48.07000 179 LEU A CA 1
ATOM 1307 C C . LEU A 1 158 ? -33.92400 -17.29500 28.83000 1.000 53.32000 179 LEU A C 1
ATOM 1308 O O . LEU A 1 158 ? -34.51900 -16.49900 28.10500 1.000 53.03000 179 LEU A O 1
ATOM 1313 N N . LEU A 1 159 ? -32.59300 -17.39500 28.88700 1.000 51.76000 180 LEU A N 1
ATOM 1314 C CA . LEU A 1 159 ? -31.68700 -16.63100 27.97700 1.000 54.32000 180 LEU A CA 1
ATOM 1315 C C . LEU A 1 159 ? -31.03900 -17.57600 26.97200 1.000 50.28000 180 LEU A C 1
ATOM 1316 O O . LEU A 1 159 ? -30.22300 -17.10800 26.17400 1.000 54.75000 180 LEU A O 1
ATOM 1321 N N . ASP A 1 160 ? -31.40500 -18.85200 26.98700 1.000 51.78000 181 ASP A N 1
ATOM 1322 C CA . ASP A 1 160 ? -30.82600 -19.85800 26.06400 1.000 50.68000 181 ASP A CA 1
ATOM 1323 C C . ASP A 1 160 ? -31.16300 -19.44700 24.63100 1.000 52.92000 181 ASP A C 1
ATOM 1324 O O . ASP A 1 160 ? -32.33300 -19.11500 24.36700 1.000 50.57000 181 ASP A O 1
ATOM 1329 N N . LYS A 1 161 ? -30.17300 -19.47200 23.74100 1.000 54.06000 182 LYS A N 1
ATOM 1330 C CA . LYS A 1 161 ? -30.32100 -18.91600 22.37000 1.000 57.49000 182 LYS A CA 1
ATOM 1331 C C . LYS A 1 161 ? -30.77600 -19.97100 21.36100 1.000 52.34000 182 LYS A C 1
ATOM 1332 O O . LYS A 1 161 ? -31.00200 -19.58600 20.20000 1.000 54.12000 182 LYS A O 1
ATOM 1338 N N . GLY A 1 162 ? -30.96400 -21.22200 21.78200 1.000 53.54000 183 GLY A N 1
ATOM 1339 C CA . GLY A 1 162 ? -31.33900 -22.32200 20.87200 1.000 46.53000 183 GLY A CA 1
ATOM 1340 C C . GLY A 1 162 ? -32.56700 -23.07300 21.34900 1.000 47.45000 183 GLY A C 1
ATOM 1341 O O . GLY A 1 162 ? -33.48300 -22.45300 21.89700 1.000 49.68000 183 GLY A O 1
ATOM 1342 N N . HIS A 1 163 ? -32.57200 -24.39400 21.15400 1.000 48.21000 184 HIS A N 1
ATOM 1343 C CA . HIS A 1 163 ? -33.71200 -25.29500 21.44800 1.000 43.26000 184 HIS A CA 1
ATOM 1344 C C . HIS A 1 163 ? -33.81700 -25.52800 22.95700 1.000 45.21000 184 HIS A C 1
ATOM 1345 O O . HIS A 1 163 ? -34.84900 -26.01100 23.39800 1.000 40.11000 184 HIS A O 1
ATOM 1352 N N . GLY A 1 164 ? -32.76500 -25.20500 23.72000 1.000 43.87000 185 GLY A N 1
ATOM 1353 C CA . GLY A 1 164 ? -32.68500 -25.46000 25.17200 1.000 39.51000 185 GLY A CA 1
ATOM 1354 C C . GLY A 1 164 ? -33.75700 -24.73400 25.97700 1.000 38.82000 185 GLY A C 1
ATOM 1355 O O . GLY A 1 164 ? -34.12500 -25.22300 27.05400 1.000 39.28000 185 GLY A O 1
ATOM 1356 N N . TRP A 1 165 ? -34.24400 -23.59600 25.49500 1.000 37.78000 186 TRP A N 1
ATOM 1357 C CA . TRP A 1 165 ? -35.24800 -22.76800 26.20100 1.000 38.01000 186 TRP A CA 1
ATOM 1358 C C . TRP A 1 165 ? -36.55200 -23.56800 26.27500 1.000 39.60000 186 TRP A C 1
ATOM 1359 O O . TRP A 1 165 ? -37.09300 -23.71800 27.40800 1.000 39.35000 186 TRP A O 1
ATOM 1370 N N . ALA A 1 166 ? -37.01300 -24.10300 25.13600 1.000 40.37000 187 ALA A N 1
ATOM 1371 C CA . ALA A 1 166 ? -38.24300 -24.91500 25.04200 1.000 33.50000 187 ALA A CA 1
ATOM 1372 C C . ALA A 1 166 ? -38.04200 -26.28300 25.71100 1.000 35.58000 187 ALA A C 1
ATOM 1373 O O . ALA A 1 166 ? -38.97800 -26.74200 26.38100 1.000 36.85000 187 ALA A O 1
ATOM 1375 N N . ASP A 1 167 ? -36.90600 -26.94900 25.50500 1.000 35.44000 188 ASP A N 1
ATOM 1376 C CA . ASP A 1 167 ? -36.75600 -28.37900 25.88200 1.000 35.49000 188 ASP A CA 1
ATOM 1377 C C . ASP A 1 167 ? -36.58700 -28.50800 27.39700 1.000 40.05000 188 ASP A C 1
ATOM 1378 O O . ASP A 1 167 ? -37.06300 -29.48800 27.95700 1.000 42.47000 188 ASP A O 1
ATOM 1383 N N . PHE A 1 168 ? -35.89500 -27.58300 28.04100 1.000 33.45000 189 PHE A N 1
ATOM 1384 C CA . PHE A 1 168 ? -35.70400 -27.61400 29.50800 1.000 37.53000 189 PHE A CA 1
ATOM 1385 C C . PHE A 1 168 ? -37.05800 -27.41600 30.18800 1.000 35.08000 189 PHE A C 1
ATOM 1386 O O . PHE A 1 168 ? -37.45800 -28.22600 31.05600 1.000 39.53000 189 PHE A O 1
ATOM 1394 N N . TYR A 1 169 ? -37.77300 -26.36400 29.79400 1.000 35.80000 190 TYR A N 1
ATOM 1395 C CA . TYR A 1 169 ? -39.10500 -26.07000 30.37000 1.000 35.00000 190 TYR A CA 1
ATOM 1396 C C . TYR A 1 169 ? -40.07100 -27.21200 30.08600 1.000 31.20000 190 TYR A C 1
ATOM 1397 O O . TYR A 1 169 ? -40.81400 -27.59600 30.99400 1.000 34.49000 190 TYR A O 1
ATOM 1406 N N . ARG A 1 170 ? -40.02100 -27.78900 28.89200 1.000 34.62000 191 ARG A N 1
ATOM 1407 C CA . ARG A 1 170 ? -40.89800 -28.94100 28.55200 1.000 34.19000 191 ARG A CA 1
ATOM 1408 C C . ARG A 1 170 ? -40.66200 -30.08000 29.55200 1.000 33.68000 191 ARG A C 1
ATOM 1409 O O . ARG A 1 170 ? -41.64700 -30.63600 30.04000 1.000 34.45000 191 ARG A O 1
ATOM 1417 N N . ASN A 1 171 ? -39.40400 -30.39500 29.84100 1.000 30.37000 192 ASN A N 1
ATOM 1418 C CA . ASN A 1 171 ? -39.05600 -31.47000 30.80900 1.000 35.55000 192 ASN A CA 1
ATOM 1419 C C . ASN A 1 171 ? -39.72100 -31.19500 32.18200 1.000 35.23000 192 ASN A C 1
ATOM 1420 O O . ASN A 1 171 ? -40.33300 -32.09900 32.77700 1.000 32.80000 192 ASN A O 1
ATOM 1425 N N . MET A 1 172 ? -39.66600 -29.94800 32.62800 1.000 29.61000 193 MET A N 1
ATOM 1426 C CA . MET A 1 172 ? -40.24600 -29.54400 33.91900 1.000 32.96000 193 MET A CA 1
ATOM 1427 C C . MET A 1 172 ? -41.77600 -29.48200 33.84900 1.000 34.99000 193 MET A C 1
ATOM 1428 O O . MET A 1 172 ? -42.42400 -29.92500 34.82700 1.000 35.92000 193 MET A O 1
ATOM 1433 N N . ALA A 1 173 ? -42.34400 -28.99100 32.75300 1.000 32.83000 194 ALA A N 1
ATOM 1434 C CA . ALA A 1 173 ? -43.79100 -29.14800 32.49700 1.000 27.43000 194 ALA A CA 1
ATOM 1435 C C . ALA A 1 173 ? -44.12700 -30.64300 32.61800 1.000 30.96000 194 ALA A C 1
ATOM 1436 O O . ALA A 1 173 ? -45.16300 -30.99900 33.20200 1.000 31.83000 194 ALA A O 1
ATOM 1438 N N . MET A 1 174 ? -43.28100 -31.51600 32.08800 1.000 32.26000 195 MET A N 1
ATOM 1439 C CA . MET A 1 174 ? -43.59400 -32.96000 32.09400 1.000 28.97000 195 MET A CA 1
ATOM 1440 C C . MET A 1 174 ? -43.25000 -33.57100 33.45600 1.000 36.75000 195 MET A C 1
ATOM 1441 O O . MET A 1 174 ? -43.84200 -34.62500 33.74500 1.000 29.54000 195 MET A O 1
ATOM 1446 N N . LEU A 1 175 ? -42.38000 -32.95200 34.26600 1.000 30.71000 196 LEU A N 1
ATOM 1447 C CA . LEU A 1 175 ? -42.25400 -33.36600 35.68800 1.000 32.49000 196 LEU A CA 1
ATOM 1448 C C . LEU A 1 175 ? -43.55400 -33.02000 36.43200 1.000 34.89000 196 LEU A C 1
ATOM 1449 O O . LEU A 1 175 ? -43.91600 -33.75100 37.37700 1.000 31.07000 196 LEU A O 1
ATOM 1454 N N . LYS A 1 176 ? -44.24900 -31.95400 36.02400 1.000 33.43000 197 LYS A N 1
ATOM 1455 C CA . LYS A 1 176 ? -45.53200 -31.56300 36.64100 1.000 25.92000 197 LYS A CA 1
ATOM 1456 C C . LYS A 1 176 ? -46.64900 -32.44100 36.06500 1.000 35.02000 197 LYS A C 1
ATOM 1457 O O . LYS A 1 176 ? -47.56200 -32.83600 36.82000 1.000 33.30000 197 LYS A O 1
ATOM 1463 N N . ALA A 1 177 ? -46.59800 -32.71800 34.75900 1.000 29.33000 198 ALA A N 1
ATOM 1464 C CA . ALA A 1 177 ? -47.53100 -33.62100 34.06700 1.000 30.68000 198 ALA A CA 1
ATOM 1465 C C . ALA A 1 177 ? -48.96700 -33.12500 34.28200 1.000 34.72000 198 ALA A C 1
ATOM 1466 O O . ALA A 1 177 ? -49.21100 -31.95600 34.00300 1.000 35.46000 198 ALA A O 1
ATOM 1468 N N . GLY A 1 178 ? -49.90000 -33.96900 34.73500 1.000 41.32000 199 GLY A N 1
ATOM 1469 C CA . GLY A 1 178 ? -51.32100 -33.59300 34.90200 1.000 32.83000 199 GLY A CA 1
ATOM 1470 C C . GLY A 1 178 ? -51.47000 -32.47800 35.91100 1.000 38.61000 199 GLY A C 1
ATOM 1471 O O . GLY A 1 178 ? -52.38000 -31.68200 35.77800 1.000 37.13000 199 GLY A O 1
ATOM 1472 N N . GLN A 1 179 ? -50.54800 -32.37100 36.85300 1.000 32.18000 200 GLN A N 1
ATOM 1473 C CA . GLN A 1 179 ? -50.57600 -31.29400 37.87500 1.000 39.33000 200 GLN A CA 1
ATOM 1474 C C . GLN A 1 179 ? -50.32600 -29.93000 37.22800 1.000 38.47000 200 GLN A C 1
ATOM 1475 O O . GLN A 1 179 ? -50.65100 -28.91500 37.86200 1.000 38.43000 200 GLN A O 1
ATOM 1481 N N . LEU A 1 180 ? -49.80800 -29.89000 36.00100 1.000 34.79000 201 LEU A N 1
ATOM 1482 C CA . LEU A 1 180 ? -49.65200 -28.61200 35.26400 1.000 33.09000 201 LEU A CA 1
ATOM 1483 C C . LEU A 1 180 ? -51.03000 -27.96200 35.13700 1.000 39.43000 201 LEU A C 1
ATOM 1484 O O . LEU A 1 180 ? -51.11700 -26.75100 35.40400 1.000 37.24000 201 LEU A O 1
ATOM 1489 N N . PHE A 1 181 ? -52.06000 -28.73100 34.75100 1.000 40.10000 202 PHE A N 1
ATOM 1490 C CA . PHE A 1 181 ? -53.42600 -28.19600 34.50300 1.000 41.91000 202 PHE A CA 1
ATOM 1491 C C . PHE A 1 181 ? -53.98500 -27.71700 35.84500 1.000 40.46000 202 PHE A C 1
ATOM 1492 O O . PHE A 1 181 ? -54.63900 -26.68000 35.90900 1.000 39.44000 202 PHE A O 1
ATOM 1500 N N . LEU A 1 182 ? -53.72600 -28.48300 36.89800 1.000 43.02000 203 LEU A N 1
ATOM 1501 C CA . LEU A 1 182 ? -54.19800 -28.16200 38.26500 1.000 41.29000 203 LEU A CA 1
ATOM 1502 C C . LEU A 1 182 ? -53.50900 -26.86700 38.69300 1.000 40.47000 203 LEU A C 1
ATOM 1503 O O . LEU A 1 182 ? -54.18300 -25.96700 39.18700 1.000 39.10000 203 LEU A O 1
ATOM 1508 N N . GLU A 1 183 ? -52.22400 -26.74300 38.41800 1.000 36.94000 204 GLU A N 1
ATOM 1509 C CA . GLU A 1 183 ? -51.47300 -25.54600 38.84800 1.000 42.66000 204 GLU A CA 1
ATOM 1510 C C . GLU A 1 183 ? -51.95700 -24.29300 38.11500 1.000 40.72000 204 GLU A C 1
ATOM 1511 O O . GLU A 1 183 ? -51.98600 -23.23500 38.75100 1.000 42.04000 204 GLU A O 1
ATOM 1517 N N . ALA A 1 184 ? -52.41100 -24.42100 36.87400 1.000 38.21000 205 ALA A N 1
ATOM 1518 C CA . ALA A 1 184 ? -52.84500 -23.28800 36.02900 1.000 36.96000 205 ALA A CA 1
ATOM 1519 C C . ALA A 1 184 ? -54.35000 -23.04000 36.16400 1.000 37.79000 205 ALA A C 1
ATOM 1520 O O . ALA A 1 184 ? -54.84600 -22.17700 35.40100 1.000 39.76000 205 ALA A O 1
ATOM 1522 N N . ASP A 1 185 ? -55.05700 -23.78800 37.03600 1.000 40.35000 206 ASP A N 1
ATOM 1523 C CA . ASP A 1 185 ? -56.52200 -23.66600 37.26100 1.000 36.56000 206 ASP A CA 1
ATOM 1524 C C . ASP A 1 185 ? -57.23500 -23.87200 35.91600 1.000 40.39000 206 ASP A C 1
ATOM 1525 O O . ASP A 1 185 ? -58.08200 -23.05300 35.54200 1.000 38.15000 206 ASP A O 1
ATOM 1530 N N . LYS A 1 186 ? -56.84600 -24.91600 35.18900 1.000 38.17000 207 LYS A N 1
ATOM 1531 C CA . LYS A 1 186 ? -57.40700 -25.16400 33.83800 1.000 49.49000 207 LYS A CA 1
ATOM 1532 C C . LYS A 1 186 ? -58.07300 -26.53900 33.79900 1.000 46.99000 207 LYS A C 1
ATOM 1533 O O . LYS A 1 186 ? -58.12600 -27.13100 32.71800 1.000 51.23000 207 LYS A O 1
ATOM 1539 N N . VAL A 1 187 ? -58.56900 -27.01400 34.93600 1.000 45.40000 208 VAL A N 1
ATOM 1540 C CA . VAL A 1 187 ? -59.15600 -28.38000 34.99600 1.000 57.12000 208 VAL A CA 1
ATOM 1541 C C . VAL A 1 187 ? -60.67500 -28.26600 35.11700 1.000 74.80000 208 VAL A C 1
ATOM 1542 O O . VAL A 1 187 ? -61.14200 -27.55600 36.02300 1.000 77.72000 208 VAL A O 1
ATOM 1546 N N . GLY A 1 188 ? -61.40700 -28.93100 34.22200 1.000 75.98000 209 GLY A N 1
ATOM 1547 C CA . GLY A 1 188 ? -62.88000 -28.94800 34.29700 1.000 88.25000 209 GLY A CA 1
ATOM 1548 C C . GLY A 1 188 ? -63.44500 -30.27100 33.80000 1.000 99.37000 209 GLY A C 1
ATOM 1549 O O . GLY A 1 188 ? -63.04500 -31.31500 34.35300 1.000 101.21000 209 GLY A O 1
ATOM 1550 N N . ASP A 1 191 ? -60.05300 -34.33300 37.01200 1.000 105.84000 212 ASP A N 1
ATOM 1551 C CA . ASP A 1 191 ? -58.68900 -34.93100 36.96000 1.000 108.84000 212 ASP A CA 1
ATOM 1552 C C . ASP A 1 191 ? -58.52500 -35.88300 38.14500 1.000 102.08000 212 ASP A C 1
ATOM 1553 O O . ASP A 1 191 ? -59.50700 -36.56000 38.47600 1.000 103.32000 212 ASP A O 1
ATOM 1558 N N . LEU A 1 192 ? -57.33700 -35.92900 38.75500 1.000 99.87000 213 LEU A N 1
ATOM 1559 C CA . LEU A 1 192 ? -57.11400 -36.92400 39.83900 1.000 97.62000 213 LEU A CA 1
ATOM 1560 C C . LEU A 1 192 ? -55.88600 -36.58600 40.68600 1.000 92.52000 213 LEU A C 1
ATOM 1561 O O . LEU A 1 192 ? -55.03400 -35.81600 40.20800 1.000 95.53000 213 LEU A O 1
ATOM 1566 N N . SER A 1 193 ? -55.81800 -37.14000 41.89800 1.000 92.11000 214 SER A N 1
ATOM 1567 C CA . SER A 1 193 ? -54.66200 -36.96000 42.80800 1.000 83.09000 214 SER A CA 1
ATOM 1568 C C . SER A 1 193 ? -53.74400 -38.14000 42.55000 1.000 91.69000 214 SER A C 1
ATOM 1569 O O . SER A 1 193 ? -52.62500 -38.15700 43.09800 1.000 95.73000 214 SER A O 1
ATOM 1572 N N . THR A 1 194 ? -54.25700 -39.09600 41.77100 1.000 89.64000 215 THR A N 1
ATOM 1573 C CA . THR A 1 194 ? -53.46600 -40.28400 41.38800 1.000 79.51000 215 THR A CA 1
ATOM 1574 C C . THR A 1 194 ? -53.23900 -40.21300 39.88100 1.000 90.53000 215 THR A C 1
ATOM 1575 O O . THR A 1 194 ? -52.06400 -40.27400 39.46800 1.000 98.96000 215 THR A O 1
ATOM 1579 N N . ASN A 1 195 ? -54.31000 -40.05900 39.09800 1.000 87.75000 216 ASN A N 1
ATOM 1580 C CA . ASN A 1 195 ? -54.20600 -40.08200 37.61400 1.000 83.58000 216 ASN A CA 1
ATOM 1581 C C . ASN A 1 195 ? -53.58100 -38.76600 37.14600 1.000 77.57000 216 ASN A C 1
ATOM 1582 O O . ASN A 1 195 ? -54.31800 -37.92700 36.59000 1.000 85.42000 216 ASN A O 1
ATOM 1587 N N . SER A 1 196 ? -52.27400 -38.59500 37.36800 1.000 60.24000 217 SER A N 1
ATOM 1588 C CA . SER A 1 196 ? -51.59300 -37.32900 36.99400 1.000 60.12000 217 SER A CA 1
ATOM 1589 C C . SER A 1 196 ? -50.67600 -37.55900 35.78800 1.000 40.34000 217 SER A C 1
ATOM 1590 O O . SER A 1 196 ? -49.64200 -36.86700 35.70100 1.000 42.97000 217 SER A O 1
ATOM 1593 N N . GLY A 1 197 ? -51.03800 -38.48600 34.89500 1.000 39.76000 218 GLY A N 1
ATOM 1594 C CA . GLY A 1 197 ? -50.22900 -38.68300 33.68100 1.000 45.46000 218 GLY A CA 1
ATOM 1595 C C . GLY A 1 197 ? -50.43200 -37.59600 32.64600 1.000 36.55000 218 GLY A C 1
ATOM 1596 O O . GLY A 1 197 ? -51.32800 -36.77500 32.83400 1.000 39.82000 218 GLY A O 1
ATOM 1597 N N . CYS A 1 198 ? -49.61600 -37.60600 31.59600 1.000 36.91000 219 CYS A N 1
ATOM 1598 C CA . CYS A 1 198 ? -49.70700 -36.59600 30.52000 1.000 30.79000 219 CYS A CA 1
ATOM 1599 C C . CYS A 1 198 ? -48.92200 -37.10400 29.32000 1.000 32.52000 219 CYS A C 1
ATOM 1600 O O . CYS A 1 198 ? -47.90500 -37.74100 29.52500 1.000 34.86000 219 CYS A O 1
ATOM 1603 N N . ILE A 1 199 ? -49.34100 -36.78400 28.11000 1.000 33.55000 220 ILE A N 1
ATOM 1604 C CA . ILE A 1 199 ? -48.58800 -37.16300 26.88200 1.000 34.00000 220 ILE A CA 1
ATOM 1605 C C . ILE A 1 199 ? -48.16700 -35.88300 26.18600 1.000 32.11000 220 ILE A C 1
ATOM 1606 O O . ILE A 1 199 ? -49.07100 -35.20000 25.67800 1.000 35.67000 220 ILE A O 1
ATOM 1611 N N . TYR A 1 200 ? -46.86700 -35.59200 26.17100 1.000 27.86000 221 TYR A N 1
ATOM 1612 C CA . TYR A 1 200 ? -46.29900 -34.46800 25.39000 1.000 35.39000 221 TYR A CA 1
ATOM 1613 C C . TYR A 1 200 ? -46.23200 -34.85700 23.91300 1.000 38.96000 221 TYR A C 1
ATOM 1614 O O . TYR A 1 200 ? -45.74100 -35.96900 23.59500 1.000 36.46000 221 TYR A O 1
ATOM 1623 N N . LEU A 1 201 ? -46.70500 -33.95400 23.04400 1.000 34.18000 222 LEU A N 1
ATOM 1624 C CA . LEU A 1 201 ? -46.63400 -34.10600 21.56700 1.000 35.79000 222 LEU A CA 1
ATOM 1625 C C . LEU A 1 201 ? -46.08700 -32.81700 20.95500 1.000 37.10000 222 LEU A C 1
ATOM 1626 O O . LEU A 1 201 ? -46.66200 -31.73800 21.23200 1.000 34.64000 222 LEU A O 1
ATOM 1631 N N . ASP A 1 202 ? -45.10400 -32.95600 20.07600 1.000 30.52000 223 ASP A N 1
ATOM 1632 C CA . ASP A 1 202 ? -44.64000 -31.83600 19.22400 1.000 37.43000 223 ASP A CA 1
ATOM 1633 C C . ASP A 1 202 ? -45.77800 -31.45000 18.27100 1.000 38.98000 223 ASP A C 1
ATOM 1634 O O . ASP A 1 202 ? -46.59000 -32.32500 17.85900 1.000 32.36000 223 ASP A O 1
ATOM 1639 N N . ALA A 1 203 ? -45.87400 -30.17800 17.93700 1.000 41.73000 224 ALA A N 1
ATOM 1640 C CA . ALA A 1 203 ? -47.01200 -29.64300 17.15300 1.000 44.17000 224 ALA A CA 1
ATOM 1641 C C . ALA A 1 203 ? -47.01700 -30.19000 15.71300 1.000 44.26000 224 ALA A C 1
ATOM 1642 O O . ALA A 1 203 ? -48.01600 -29.96200 15.01800 1.000 45.61000 224 ALA A O 1
ATOM 1644 N N . ASP A 1 204 ? -45.97800 -30.87900 15.24700 1.000 48.74000 225 ASP A N 1
ATOM 1645 C CA . ASP A 1 204 ? -46.00800 -31.44000 13.86200 1.000 52.67000 225 ASP A CA 1
ATOM 1646 C C . ASP A 1 204 ? -46.71700 -32.79400 13.87300 1.000 50.81000 225 ASP A C 1
ATOM 1647 O O . ASP A 1 204 ? -47.04600 -33.28800 12.79100 1.000 53.28000 225 ASP A O 1
ATOM 1652 N N . MET A 1 205 ? -46.93900 -33.37700 15.05000 1.000 50.57000 226 MET A N 1
ATOM 1653 C CA . MET A 1 205 ? -47.59400 -34.70500 15.16300 1.000 48.17000 226 MET A CA 1
ATOM 1654 C C . MET A 1 205 ? -49.07800 -34.50700 14.87000 1.000 45.97000 226 MET A C 1
ATOM 1655 O O . MET A 1 205 ? -49.64800 -33.50500 15.37200 1.000 50.58000 226 MET A O 1
ATOM 1660 N N . ILE A 1 206 ? -49.68200 -35.39500 14.08100 1.000 48.34000 227 ILE A N 1
ATOM 1661 C CA . ILE A 1 206 ? -51.12500 -35.28500 13.70900 1.000 51.41000 227 ILE A CA 1
ATOM 1662 C C . ILE A 1 206 ? -51.83500 -36.53200 14.20900 1.000 51.21000 227 ILE A C 1
ATOM 1663 O O . ILE A 1 206 ? -51.55900 -37.64400 13.68700 1.000 54.74000 227 ILE A O 1
ATOM 1668 N N . ILE A 1 207 ? -52.80300 -36.34400 15.08900 1.000 44.88000 228 ILE A N 1
ATOM 1669 C CA . ILE A 1 207 ? -53.67000 -37.47500 15.49100 1.000 53.00000 228 ILE A CA 1
ATOM 1670 C C . ILE A 1 207 ? -54.72700 -37.67000 14.40600 1.000 55.05000 228 ILE A C 1
ATOM 1671 O O . ILE A 1 207 ? -55.57300 -36.79400 14.24700 1.000 53.11000 228 ILE A O 1
ATOM 1676 N N . THR A 1 208 ? -54.69400 -38.79800 13.70900 1.000 54.25000 229 THR A N 1
ATOM 1677 C CA . THR A 1 208 ? -55.57000 -39.05900 12.53100 1.000 53.28000 229 THR A CA 1
ATOM 1678 C C . THR A 1 208 ? -56.86300 -39.72500 12.98700 1.000 51.77000 229 THR A C 1
ATOM 1679 O O . THR A 1 208 ? -57.76600 -39.82500 12.16700 1.000 59.28000 229 THR A O 1
ATOM 1683 N N . GLU A 1 209 ? -56.93700 -40.12600 14.25000 1.000 54.42000 230 GLU A N 1
ATOM 1684 C CA . GLU A 1 209 ? -58.14500 -40.73300 14.84300 1.000 53.52000 230 GLU A CA 1
ATOM 1685 C C . GLU A 1 209 ? -57.84100 -41.09900 16.29000 1.000 53.77000 230 GLU A C 1
ATOM 1686 O O . GLU A 1 209 ? -56.68400 -40.94900 16.69700 1.000 52.11000 230 GLU A O 1
ATOM 1692 N N . LYS A 1 210 ? -58.83000 -41.63200 17.00200 1.000 53.43000 231 LYS A N 1
ATOM 1693 C CA . LYS A 1 210 ? -58.80700 -41.65100 18.48300 1.000 54.65000 231 LYS A CA 1
ATOM 1694 C C . LYS A 1 210 ? -57.69400 -42.55900 18.98300 1.000 59.58000 231 LYS A C 1
ATOM 1695 O O . LYS A 1 210 ? -57.54000 -43.68700 18.48000 1.000 60.16000 231 LYS A O 1
ATOM 1701 N N . LEU A 1 211 ? -56.96200 -42.07200 19.97600 1.000 61.02000 232 LEU A N 1
ATOM 1702 C CA . LEU A 1 211 ? -55.73000 -42.72700 20.46700 1.000 58.95000 232 LEU A CA 1
ATOM 1703 C C . LEU A 1 211 ? -56.04900 -44.05100 21.13000 1.000 56.66000 232 LEU A C 1
ATOM 1704 O O . LEU A 1 211 ? -55.29700 -44.98400 20.90300 1.000 64.72000 232 LEU A O 1
ATOM 1709 N N . GLY A 1 212 ? -57.08500 -44.09900 21.95100 1.000 55.37000 233 GLY A N 1
ATOM 1710 C CA . GLY A 1 212 ? -57.38400 -45.30800 22.73000 1.000 58.11000 233 GLY A CA 1
ATOM 1711 C C . GLY A 1 212 ? -56.41000 -45.43100 23.87000 1.000 57.19000 233 GLY A C 1
ATOM 1712 O O . GLY A 1 212 ? -55.48200 -44.61000 23.95000 1.000 57.80000 233 GLY A O 1
ATOM 1713 N N . GLY A 1 213 ? -56.62400 -46.39700 24.75100 1.000 56.81000 234 GLY A N 1
ATOM 1714 C CA . GLY A 1 213 ? -55.72700 -46.63400 25.88700 1.000 48.88000 234 GLY A CA 1
ATOM 1715 C C . GLY A 1 213 ? -54.34700 -47.01700 25.41200 1.000 48.93000 234 GLY A C 1
ATOM 1716 O O . GLY A 1 213 ? -54.25800 -47.66700 24.38700 1.000 47.43000 234 GLY A O 1
ATOM 1717 N N . ILE A 1 214 ? -53.31500 -46.66400 26.17500 1.000 45.27000 235 ILE A N 1
ATOM 1718 C CA . ILE A 1 214 ? -51.89700 -46.92400 25.80800 1.000 45.03000 235 ILE A CA 1
ATOM 1719 C C . ILE A 1 214 ? -51.17600 -47.53000 27.00400 1.000 46.99000 235 ILE A C 1
ATOM 1720 O O . ILE A 1 214 ? -51.38200 -47.07800 28.13700 1.000 49.35000 235 ILE A O 1
ATOM 1725 N N . TYR A 1 215 ? -50.30500 -48.48700 26.73300 1.000 38.54000 236 TYR A N 1
ATOM 1726 C CA . TYR A 1 215 ? -49.44700 -49.13600 27.74100 1.000 38.01000 236 TYR A CA 1
ATOM 1727 C C . TYR A 1 215 ? -48.01800 -48.67800 27.52000 1.000 38.53000 236 TYR A C 1
ATOM 1728 O O . TYR A 1 215 ? -47.49900 -48.87600 26.43200 1.000 39.27000 236 TYR A O 1
ATOM 1737 N N . ILE A 1 216 ? -47.39900 -48.11600 28.55000 1.000 36.26000 237 ILE A N 1
ATOM 1738 C CA . ILE A 1 216 ? -46.00500 -47.60700 28.48500 1.000 37.29000 237 ILE A CA 1
ATOM 1739 C C . ILE A 1 216 ? -45.25600 -48.25200 29.63200 1.000 42.17000 237 ILE A C 1
ATOM 1740 O O . ILE A 1 216 ? -45.79900 -48.41500 30.71800 1.000 43.15000 237 ILE A O 1
ATOM 1745 N N . PRO A 1 217 ? -43.97200 -48.61100 29.44200 1.000 40.53000 238 PRO A N 1
ATOM 1746 C CA . PRO A 1 217 ? -43.26300 -49.35100 30.47400 1.000 42.62000 238 PRO A CA 1
ATOM 1747 C C . PRO A 1 217 ? -42.73000 -48.55600 31.66700 1.000 45.11000 238 PRO A C 1
ATOM 1748 O O . PRO A 1 217 ? -41.95600 -47.66200 31.48700 1.000 40.05000 238 PRO A O 1
ATOM 1752 N N . ASP A 1 218 ? -43.08900 -49.01600 32.86900 1.000 46.18000 239 ASP A N 1
ATOM 1753 C CA . ASP A 1 218 ? -42.68900 -48.41900 34.16400 1.000 40.49000 239 ASP A CA 1
ATOM 1754 C C . ASP A 1 218 ? -43.09400 -46.95800 34.16200 1.000 47.51000 239 ASP A C 1
ATOM 1755 O O . ASP A 1 218 ? -42.41100 -46.15100 34.81900 1.000 42.92000 239 ASP A O 1
ATOM 1760 N N . GLY A 1 219 ? -44.14200 -46.65700 33.39400 1.000 47.06000 240 GLY A N 1
ATOM 1761 C CA . GLY A 1 219 ? -44.79400 -45.34100 33.37700 1.000 39.75000 240 GLY A CA 1
ATOM 1762 C C . GLY A 1 219 ? -44.05700 -44.29200 32.56500 1.000 40.98000 240 GLY A C 1
ATOM 1763 O O . GLY A 1 219 ? -44.29300 -43.12000 32.83600 1.000 39.84000 240 GLY A O 1
ATOM 1764 N N . ILE A 1 220 ? -43.26600 -44.65900 31.55600 1.000 35.98000 241 ILE A N 1
ATOM 1765 C CA . ILE A 1 220 ? -42.64900 -43.65300 30.64900 1.000 37.05000 241 ILE A CA 1
ATOM 1766 C C . ILE A 1 220 ? -42.36000 -44.28500 29.29000 1.000 41.01000 241 ILE A C 1
ATOM 1767 O O . ILE A 1 220 ? -41.95100 -45.47600 29.22600 1.000 35.60000 241 ILE A O 1
ATOM 1772 N N . ALA A 1 221 ? -42.51200 -43.48300 28.24000 1.000 40.92000 242 ALA A N 1
ATOM 1773 C CA . ALA A 1 221 ? -42.25300 -43.89300 26.84700 1.000 41.98000 242 ALA A CA 1
ATOM 1774 C C . ALA A 1 221 ? -41.92200 -42.64200 26.05500 1.000 43.78000 242 ALA A C 1
ATOM 1775 O O . ALA A 1 221 ? -42.33700 -41.55900 26.47800 1.000 45.57000 242 ALA A O 1
ATOM 1777 N N . VAL A 1 222 ? -41.16200 -42.80900 24.97900 1.000 41.10000 243 VAL A N 1
ATOM 1778 C CA . VAL A 1 222 ? -40.65500 -41.68500 24.14800 1.000 39.52000 243 VAL A CA 1
ATOM 1779 C C . VAL A 1 222 ? -40.82600 -42.00900 22.68200 1.000 43.89000 243 VAL A C 1
ATOM 1780 O O . VAL A 1 222 ? -40.92000 -43.20000 22.31200 1.000 44.44000 243 VAL A O 1
ATOM 1784 N N . HIS A 1 223 ? -40.82300 -40.94800 21.88400 1.000 45.04000 244 HIS A N 1
ATOM 1785 C CA . HIS A 1 223 ? -40.77100 -41.02000 20.40800 1.000 50.21000 244 HIS A CA 1
ATOM 1786 C C . HIS A 1 223 ? -39.49900 -41.77700 20.02500 1.000 48.94000 244 HIS A C 1
ATOM 1787 O O . HIS A 1 223 ? -38.38200 -41.39300 20.47700 1.000 42.25000 244 HIS A O 1
ATOM 1794 N N . VAL A 1 224 ? -39.66900 -42.80800 19.21900 1.000 44.86000 245 VAL A N 1
ATOM 1795 C CA . VAL A 1 224 ? -38.49900 -43.45200 18.58100 1.000 52.57000 245 VAL A CA 1
ATOM 1796 C C . VAL A 1 224 ? -38.62100 -43.29700 17.08000 1.000 48.42000 245 VAL A C 1
ATOM 1797 O O . VAL A 1 224 ? -39.63000 -43.61300 16.50800 1.000 44.21000 245 VAL A O 1
ATOM 1801 N N . GLU A 1 225 ? -37.54600 -42.86600 16.47500 1.000 47.70000 246 GLU A N 1
ATOM 1802 C CA . GLU A 1 225 ? -37.51800 -42.81900 15.01200 1.000 54.77000 246 GLU A CA 1
ATOM 1803 C C . GLU A 1 225 ? -36.55000 -43.83600 14.43200 1.000 53.70000 246 GLU A C 1
ATOM 1804 O O . GLU A 1 225 ? -35.45900 -44.04800 14.95400 1.000 49.62000 246 GLU A O 1
ATOM 1810 N N . ARG A 1 226 ? -36.98400 -44.43800 13.34900 1.000 50.13000 247 ARG A N 1
ATOM 1811 C CA . ARG A 1 226 ? -36.17700 -45.47400 12.69000 1.000 52.07000 247 ARG A CA 1
ATOM 1812 C C . ARG A 1 226 ? -35.85000 -45.06000 11.27400 1.000 58.84000 247 ARG A C 1
ATOM 1813 O O . ARG A 1 226 ? -36.77600 -44.82800 10.47600 1.000 61.19000 247 ARG A O 1
ATOM 1821 N N . ILE A 1 227 ? -34.57100 -44.99900 10.95400 1.000 52.83000 248 ILE A N 1
ATOM 1822 C CA . ILE A 1 227 ? -34.20300 -44.79100 9.53900 1.000 59.48000 248 ILE A CA 1
ATOM 1823 C C . ILE A 1 227 ? -33.22500 -45.84100 9.06400 1.000 63.37000 248 ILE A C 1
ATOM 1824 O O . ILE A 1 227 ? -32.07900 -45.87200 9.49800 1.000 61.57000 248 ILE A O 1
ATOM 1829 N N . ASP A 1 228 ? -33.68500 -46.62200 8.10600 1.000 62.34000 249 ASP A N 1
ATOM 1830 C CA . ASP A 1 228 ? -32.90000 -47.73300 7.52500 1.000 65.92000 249 ASP A CA 1
ATOM 1831 C C . ASP A 1 228 ? -32.41800 -48.62400 8.65200 1.000 66.37000 249 ASP A C 1
ATOM 1832 O O . ASP A 1 228 ? -31.22000 -48.96100 8.69900 1.000 62.81000 249 ASP A O 1
ATOM 1837 N N . GLY A 1 229 ? -33.34100 -48.94500 9.54500 1.000 65.08000 250 GLY A N 1
ATOM 1838 C CA . GLY A 1 229 ? -33.15300 -50.02600 10.51300 1.000 61.84000 250 GLY A 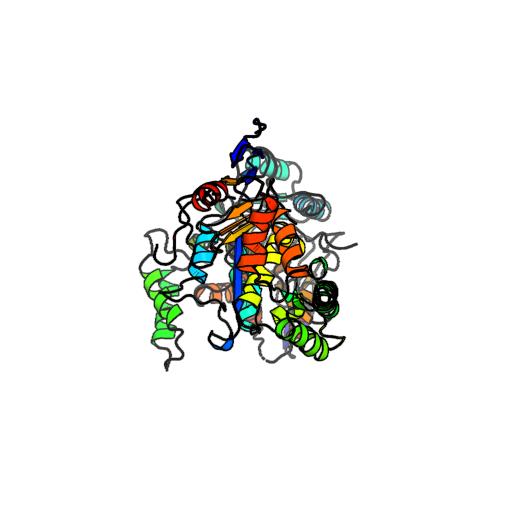CA 1
ATOM 1839 C C . GLY A 1 229 ? -32.32000 -49.57200 11.68700 1.000 64.11000 250 GLY A C 1
ATOM 1840 O O . GLY A 1 229 ? -31.90600 -50.41800 12.47400 1.000 65.45000 250 GLY A O 1
ATOM 1841 N N . ARG A 1 230 ? -32.09300 -48.28000 11.83700 1.000 60.50000 251 ARG A N 1
ATOM 1842 C CA . ARG A 1 230 ? -31.42200 -47.80500 13.05600 1.000 60.05000 251 ARG A CA 1
ATOM 1843 C C . ARG A 1 230 ? -32.37600 -46.92600 13.84200 1.000 56.53000 251 ARG A C 1
ATOM 1844 O O . ARG A 1 230 ? -32.95500 -45.99300 13.31200 1.000 53.15000 251 ARG A O 1
ATOM 1852 N N . ALA A 1 231 ? -32.50500 -47.22400 15.11000 1.000 54.04000 252 ALA A N 1
ATOM 1853 C CA . ALA A 1 231 ? -33.49700 -46.56000 15.96600 1.000 50.53000 252 ALA A CA 1
ATOM 1854 C C . ALA A 1 231 ? -32.83500 -45.47100 16.79800 1.000 52.35000 252 ALA A C 1
ATOM 1855 O O . ALA A 1 231 ? -31.70100 -45.62800 17.24000 1.000 52.53000 252 ALA A O 1
ATOM 1857 N N . SER A 1 232 ? -33.55700 -44.38800 17.01400 1.000 53.15000 253 SER A N 1
ATOM 1858 C CA . SER A 1 232 ? -33.11900 -43.33300 17.95900 1.000 52.70000 253 SER A CA 1
ATOM 1859 C C . SER A 1 232 ? -34.30500 -42.84100 18.78400 1.000 50.65000 253 SER A C 1
ATOM 1860 O O . SER A 1 232 ? -35.44200 -42.78000 18.27300 1.000 47.57000 253 SER A O 1
ATOM 1863 N N . MET A 1 233 ? -34.01000 -42.46300 20.01900 1.000 51.40000 254 MET A N 1
ATOM 1864 C CA . MET A 1 233 ? -35.05800 -41.84900 20.85600 1.000 53.11000 254 MET A CA 1
ATOM 1865 C C . MET A 1 233 ? -35.15700 -40.39700 20.38800 1.000 53.12000 254 MET A C 1
ATOM 1866 O O . MET A 1 233 ? -34.12900 -39.86000 19.97600 1.000 46.19000 254 MET A O 1
ATOM 1871 N N . GLU A 1 234 ? -36.36200 -39.82600 20.39200 1.000 58.29000 255 GLU A N 1
ATOM 1872 C CA . GLU A 1 234 ? -36.58000 -38.45800 19.86200 1.000 56.30000 255 GLU A CA 1
ATOM 1873 C C . GLU A 1 234 ? -37.41000 -37.64300 20.85600 1.000 54.78000 255 GLU A C 1
ATOM 1874 O O . GLU A 1 234 ? -38.02000 -38.25700 21.73800 1.000 57.84000 255 GLU A O 1
ATOM 1880 N N . ASN A 1 235 ? -37.46400 -36.31400 20.72000 1.000 55.65000 256 ASN A N 1
ATOM 1881 C CA . ASN A 1 235 ? -38.15400 -35.47900 21.74700 1.000 67.56000 256 ASN A CA 1
ATOM 1882 C C . ASN A 1 235 ? -39.62200 -35.20700 21.38700 1.000 58.93000 256 ASN A C 1
ATOM 1883 O O . ASN A 1 235 ? -40.31000 -34.57500 22.21300 1.000 56.25000 256 ASN A O 1
ATOM 1888 N N . GLY A 1 236 ? -40.08700 -35.65900 20.22000 1.000 51.67000 257 GLY A N 1
ATOM 1889 C CA . GLY A 1 236 ? -41.46300 -35.36500 19.78100 1.000 43.72000 257 GLY A CA 1
ATOM 1890 C C . GLY A 1 236 ? -42.53900 -35.88800 20.70700 1.000 40.38000 257 GLY A C 1
ATOM 1891 O O . GLY A 1 236 ? -43.56000 -35.21800 20.83300 1.000 41.49000 257 GLY A O 1
ATOM 1892 N N . ILE A 1 237 ? -42.34100 -37.05800 21.30300 1.000 41.66000 258 ILE A N 1
ATOM 1893 C CA . ILE A 1 237 ? -43.41500 -37.65400 22.14200 1.000 38.93000 258 ILE A CA 1
ATOM 1894 C C . ILE A 1 237 ? -42.86400 -38.12200 23.48800 1.000 43.70000 258 ILE A C 1
ATOM 1895 O O . ILE A 1 237 ? -41.96200 -38.95700 23.48900 1.000 46.01000 258 ILE A O 1
ATOM 1900 N N . ILE A 1 238 ? -43.34900 -37.54700 24.57800 1.000 33.02000 259 ILE A N 1
ATOM 1901 C CA . ILE A 1 238 ? -43.02700 -38.04900 25.95000 1.000 38.93000 259 ILE A CA 1
ATOM 1902 C C . ILE A 1 238 ? -44.33700 -38.36400 26.67200 1.000 40.98000 259 ILE A C 1
ATOM 1903 O O . ILE A 1 238 ? -45.15300 -37.45500 26.82900 1.000 35.17000 259 ILE A O 1
ATOM 1908 N N . ALA A 1 239 ? -44.52100 -39.62100 27.07700 1.000 38.32000 260 ALA A N 1
ATOM 1909 C CA . ALA A 1 239 ? -45.69600 -40.08000 27.83700 1.000 34.20000 260 ALA A CA 1
ATOM 1910 C C . ALA A 1 239 ? -45.25000 -40.46600 29.24300 1.000 39.77000 260 ALA A C 1
ATOM 1911 O O . ALA A 1 239 ? -44.32100 -41.28500 29.38100 1.000 37.81000 260 ALA A O 1
ATOM 1913 N N . VAL A 1 240 ? -45.91400 -39.92300 30.25800 1.000 36.45000 261 VAL A N 1
ATOM 1914 C CA . VAL A 1 240 ? -45.54100 -40.21300 31.67000 1.000 36.42000 261 VAL A CA 1
ATOM 1915 C C . VAL A 1 240 ? -46.75600 -40.74600 32.43000 1.000 41.61000 261 VAL A C 1
ATOM 1916 O O . VAL A 1 240 ? -47.87800 -40.39500 32.06000 1.000 38.61000 261 VAL A O 1
ATOM 1920 N N . ASP A 1 241 ? -46.52500 -41.60100 33.42000 1.000 37.05000 262 ASP A N 1
ATOM 1921 C CA . ASP A 1 241 ? -47.59200 -42.25300 34.21300 1.000 47.16000 262 ASP A CA 1
ATOM 1922 C C . ASP A 1 241 ? -48.06300 -41.30200 35.29300 1.000 41.65000 262 ASP A C 1
ATOM 1923 O O . ASP A 1 241 ? -49.19800 -41.44000 35.75000 1.000 35.85000 262 ASP A O 1
ATOM 1928 N N . ARG A 1 242 ? -47.19600 -40.37200 35.66200 1.000 37.75000 263 ARG A N 1
ATOM 1929 C CA . ARG A 1 242 ? -47.50700 -39.50800 36.80600 1.000 41.38000 263 ARG A CA 1
ATOM 1930 C C . ARG A 1 242 ? -46.57700 -38.30600 36.86400 1.000 39.48000 263 ARG A C 1
ATOM 1931 O O . ARG A 1 242 ? -45.70100 -38.18100 36.00600 1.000 33.61000 263 ARG A O 1
ATOM 1939 N N . ASN A 1 243 ? -46.78200 -37.47500 37.87600 1.000 38.56000 264 ASN A N 1
ATOM 1940 C CA . ASN A 1 243 ? -45.89500 -36.31900 38.11300 1.000 39.43000 264 ASN A CA 1
ATOM 1941 C C . ASN A 1 243 ? -44.58800 -36.80000 38.74000 1.000 34.02000 264 ASN A C 1
ATOM 1942 O O . ASN A 1 243 ? -44.59800 -37.85400 39.38000 1.000 34.58000 264 ASN A O 1
ATOM 1947 N N . ASN A 1 244 ? -43.51700 -36.04400 38.53800 1.000 36.76000 265 ASN A N 1
ATOM 1948 C CA . ASN A 1 244 ? -42.19400 -36.35700 39.12500 1.000 35.11000 265 ASN A CA 1
ATOM 1949 C C . ASN A 1 244 ? -41.77200 -37.78600 38.79100 1.000 42.14000 265 ASN A C 1
ATOM 1950 O O . ASN A 1 244 ? -40.99600 -38.37400 39.56700 1.000 38.61000 265 ASN A O 1
ATOM 1955 N N . HIS A 1 245 ? -42.22600 -38.32500 37.66500 1.000 40.19000 266 HIS A N 1
ATOM 1956 C CA . HIS A 1 245 ? -41.74300 -39.64200 37.18600 1.000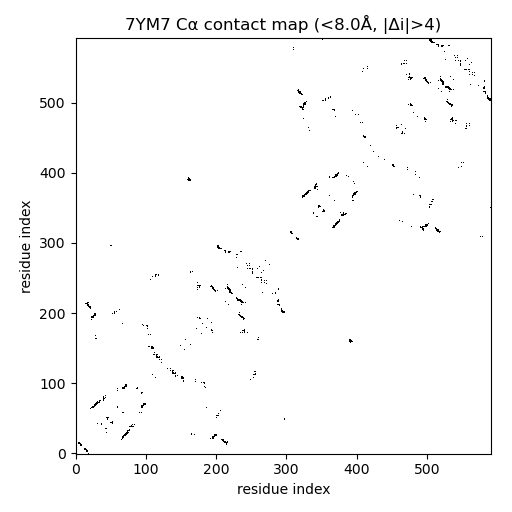 37.35000 266 HIS A CA 1
ATOM 1957 C C . HIS A 1 245 ? -40.22800 -39.75700 37.39500 1.000 37.38000 266 HIS A C 1
ATOM 1958 O O . HIS A 1 245 ? -39.43300 -38.89300 37.01200 1.000 38.45000 266 HIS A O 1
ATOM 1965 N N . PRO A 1 246 ? -39.78300 -40.84100 38.05900 1.000 38.40000 267 PRO A N 1
ATOM 1966 C CA . PRO A 1 246 ? -38.35800 -41.04200 38.35400 1.000 38.46000 267 PRO A CA 1
ATOM 1967 C C . PRO A 1 246 ? -37.35500 -40.90000 37.18800 1.000 41.34000 267 PRO A C 1
ATOM 1968 O O . PRO A 1 246 ? -36.22800 -40.40100 37.41200 1.000 35.54000 267 PRO A O 1
ATOM 1972 N N . ALA A 1 247 ? -37.74700 -41.26500 35.96400 1.000 42.70000 268 ALA A N 1
ATOM 1973 C CA . ALA A 1 247 ? -36.85100 -41.14000 34.78500 1.000 42.69000 268 ALA A CA 1
ATOM 1974 C C . ALA A 1 247 ? -36.54400 -39.66400 34.49200 1.000 39.43000 268 ALA A C 1
ATOM 1975 O O . ALA A 1 247 ? -35.36900 -39.31100 34.25300 1.000 41.45000 268 ALA A O 1
ATOM 1977 N N . LEU A 1 248 ? -37.55300 -38.81800 34.52000 1.000 36.56000 269 LEU A N 1
ATOM 1978 C CA . LEU A 1 248 ? -37.38000 -37.36000 34.30900 1.000 35.61000 269 LEU A CA 1
ATOM 1979 C C . LEU A 1 248 ? -36.66600 -36.74800 35.49700 1.000 39.48000 269 LEU A C 1
ATOM 1980 O O . LEU A 1 248 ? -35.93500 -35.77400 35.28900 1.000 45.45000 269 LEU A O 1
ATOM 1985 N N . LEU A 1 249 ? -36.80900 -37.30500 36.69500 1.000 40.32000 270 LEU A N 1
ATOM 1986 C CA . LEU A 1 249 ? -36.02900 -36.77500 37.84800 1.000 35.73000 270 LEU A CA 1
ATOM 1987 C C . LEU A 1 249 ? -34.56700 -37.16500 37.66000 1.000 33.44000 270 LEU A C 1
ATOM 1988 O O . LEU A 1 249 ? -33.69300 -36.29100 37.78900 1.000 42.82000 270 LEU A O 1
ATOM 1993 N N . ALA A 1 250 ? -34.30100 -38.42100 37.32000 1.000 37.94000 271 ALA A N 1
ATOM 1994 C CA . ALA A 1 250 ? -32.95100 -38.85100 36.87700 1.000 44.44000 271 ALA A CA 1
ATOM 1995 C C . ALA A 1 250 ? -32.42100 -37.83600 35.85200 1.000 45.07000 271 ALA A C 1
ATOM 1996 O O . ALA A 1 250 ? -31.31800 -37.30500 36.02700 1.000 45.94000 271 ALA A O 1
ATOM 1998 N N . GLY A 1 251 ? -33.20500 -37.52900 34.81500 1.000 46.27000 272 GLY A N 1
ATOM 1999 C CA . GLY A 1 251 ? -32.79400 -36.53400 33.80900 1.000 42.73000 272 GLY A CA 1
ATOM 2000 C C . GLY A 1 251 ? -32.52500 -35.18700 34.45300 1.000 47.02000 272 GLY A C 1
ATOM 2001 O O . GLY A 1 251 ? -31.54700 -34.52000 34.07900 1.000 48.06000 272 GLY A O 1
ATOM 2002 N N . LEU A 1 252 ? -33.37500 -34.76900 35.38800 1.000 45.48000 273 LEU A N 1
ATOM 2003 C CA . LEU A 1 252 ? -33.19500 -33.46100 36.07200 1.000 41.57000 273 LEU A CA 1
ATOM 2004 C C . LEU A 1 252 ? -31.92000 -33.53400 36.92900 1.000 48.62000 273 LEU A C 1
ATOM 2005 O O . LEU A 1 252 ? -31.19700 -32.50600 37.07100 1.000 46.63000 273 LEU A O 1
ATOM 2010 N N . GLU A 1 253 ? -31.64100 -34.70400 37.49300 1.000 46.09000 274 GLU A N 1
ATOM 2011 C CA . GLU A 1 253 ? -30.44200 -34.86900 38.35700 1.000 50.33000 274 GLU A CA 1
ATOM 2012 C C . GLU A 1 253 ? -29.19500 -34.62000 37.50400 1.000 51.42000 274 GLU A C 1
ATOM 2013 O O . GLU A 1 253 ? -28.30100 -33.85900 37.95100 1.000 51.53000 274 GLU A O 1
ATOM 2019 N N . ILE A 1 254 ? -29.14600 -35.18800 36.30000 1.000 46.30000 275 ILE A N 1
ATOM 2020 C CA . ILE A 1 254 ? -28.01300 -34.92600 35.36500 1.000 46.33000 275 ILE A CA 1
ATOM 2021 C C . ILE A 1 254 ? -27.95100 -33.42600 35.07500 1.000 51.76000 275 ILE A C 1
ATOM 2022 O O . ILE A 1 254 ? -26.85100 -32.84000 35.18300 1.000 53.71000 275 ILE A O 1
ATOM 2027 N N . MET A 1 255 ? -29.09000 -32.79900 34.78700 1.000 46.63000 276 MET A N 1
ATOM 2028 C CA . MET A 1 255 ? -29.11300 -31.34400 34.47500 1.000 44.42000 276 MET A CA 1
ATOM 2029 C C . MET A 1 255 ? -28.59200 -30.54700 35.67600 1.000 51.60000 276 MET A C 1
ATOM 2030 O O . MET A 1 255 ? -28.12200 -29.42400 35.48300 1.000 46.20000 276 MET A O 1
ATOM 2035 N N . HIS A 1 256 ? -28.67400 -31.10700 36.88200 1.000 52.90000 277 HIS A N 1
ATOM 2036 C CA . HIS A 1 256 ? -28.23200 -30.41600 38.12500 1.000 54.68000 277 HIS A CA 1
ATOM 2037 C C . HIS A 1 256 ? -26.73800 -30.63800 38.36700 1.000 54.65000 277 HIS A C 1
ATOM 2038 O O . HIS A 1 256 ? -26.15600 -29.81400 39.07600 1.000 56.43000 277 HIS A O 1
ATOM 2045 N N . THR A 1 257 ? -26.14900 -31.68600 37.79300 1.000 53.29000 278 THR A N 1
ATOM 2046 C CA . THR A 1 257 ? -24.74200 -32.09200 38.04900 1.000 55.10000 278 THR A CA 1
ATOM 2047 C C . THR A 1 257 ? -23.84100 -31.80500 36.83700 1.000 59.40000 278 THR A C 1
ATOM 2048 O O . THR A 1 257 ? -22.82200 -31.11600 37.01600 1.000 57.38000 278 THR A O 1
ATOM 2052 N N . LYS A 1 258 ? -24.17700 -32.32100 35.65100 1.000 61.42000 279 LYS A N 1
ATOM 2053 C CA . LYS A 1 258 ? -23.34200 -32.14000 34.43100 1.000 55.47000 279 LYS A CA 1
ATOM 2054 C C . LYS A 1 258 ? -23.45600 -30.68600 33.96000 1.000 55.94000 279 LYS A C 1
ATOM 2055 O O . LYS A 1 258 ? -24.53200 -30.27500 33.54800 1.000 58.28000 279 LYS A O 1
ATOM 2061 N N . PHE A 1 259 ? -22.36600 -29.93400 33.99000 1.000 59.23000 280 PHE A N 1
ATOM 2062 C CA . PHE A 1 259 ? -22.34600 -28.54000 33.48200 1.000 57.62000 280 PHE A CA 1
ATOM 2063 C C . PHE A 1 259 ? -22.52900 -28.55400 31.96600 1.000 59.08000 280 PHE A C 1
ATOM 2064 O O . PHE A 1 259 ? -21.93000 -29.39100 31.27100 1.000 57.28000 280 PHE A O 1
ATOM 2072 N N . ASP A 1 260 ? -23.34100 -27.61100 31.48900 1.000 62.45000 281 ASP A N 1
ATOM 2073 C CA . ASP A 1 260 ? -23.82900 -27.53800 30.08800 1.000 64.40000 281 ASP A CA 1
ATOM 2074 C C . ASP A 1 260 ? -24.38600 -28.90400 29.65800 1.000 59.19000 281 ASP A C 1
ATOM 2075 O O . ASP A 1 260 ? -24.11800 -29.33900 28.50400 1.000 52.83000 281 ASP A O 1
ATOM 2080 N N . ALA A 1 261 ? -25.16300 -29.55000 30.52600 1.000 51.90000 282 ALA A N 1
ATOM 2081 C CA . ALA A 1 261 ? -25.90900 -30.77200 30.14000 1.000 55.89000 282 ALA A CA 1
ATOM 2082 C C . ALA A 1 261 ? -26.93500 -30.39200 29.06900 1.000 48.25000 282 ALA A C 1
ATOM 2083 O O . ALA A 1 261 ? -27.48300 -29.29000 29.11300 1.000 44.86000 282 ALA A O 1
ATOM 2085 N N . ASP A 1 262 ? -27.14400 -31.27600 28.10700 1.000 55.55000 283 ASP A N 1
ATOM 2086 C CA . ASP A 1 262 ? -28.17200 -31.09300 27.05800 1.000 52.79000 283 ASP A CA 1
ATOM 2087 C C . ASP A 1 262 ? -29.53400 -31.46000 27.64600 1.000 50.13000 283 ASP A C 1
ATOM 2088 O O . ASP A 1 262 ? -29.74200 -32.56200 28.12800 1.000 47.81000 283 ASP A O 1
ATOM 2093 N N . PRO A 1 263 ? -30.52200 -30.54800 27.63800 1.000 48.00000 284 PRO A N 1
ATOM 2094 C CA . PRO A 1 263 ? -31.84000 -30.88100 28.17100 1.000 46.74000 284 PRO A CA 1
ATOM 2095 C C . PRO A 1 263 ? -32.52800 -32.00900 27.38900 1.000 48.32000 284 PRO A C 1
ATOM 2096 O O . PRO A 1 263 ? -33.34400 -32.71300 27.95100 1.000 45.93000 284 PRO A O 1
ATOM 2100 N N . TYR A 1 264 ? -32.18500 -32.20600 26.11900 1.000 48.48000 285 TYR A N 1
ATOM 2101 C CA . TYR A 1 264 ? -32.77600 -33.32600 25.35200 1.00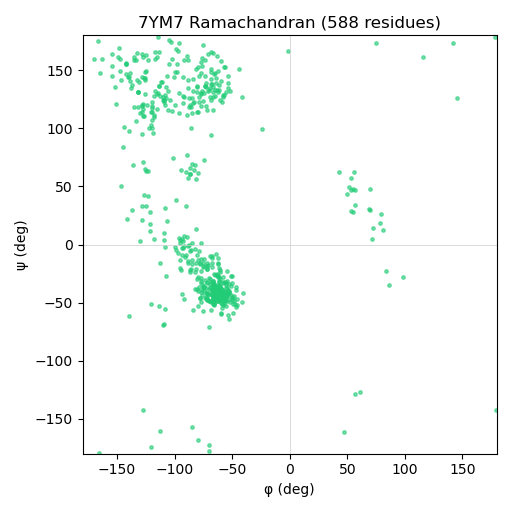0 49.96000 285 TYR A CA 1
ATOM 2102 C C . TYR A 1 264 ? -32.00800 -34.63100 25.61000 1.000 50.61000 285 TYR A C 1
ATOM 2103 O O . TYR A 1 264 ? -32.61500 -35.62700 25.99400 1.000 47.83000 285 TYR A O 1
ATOM 2112 N N . SER A 1 265 ? -30.70300 -34.68600 25.38100 1.000 52.29000 286 SER A N 1
ATOM 2113 C CA . SER A 1 265 ? -29.99900 -35.99900 25.45500 1.000 57.56000 286 SER A CA 1
ATOM 2114 C C . SER A 1 265 ? -29.69300 -36.35100 26.92300 1.000 51.44000 286 SER A C 1
ATOM 2115 O O . SER A 1 265 ? -29.67800 -37.54400 27.25300 1.000 54.42000 286 SER A O 1
ATOM 2118 N N . ASP A 1 266 ? -29.50100 -35.36800 27.79000 1.000 49.19000 287 ASP A N 1
ATOM 2119 C CA . ASP A 1 266 ? -29.28700 -35.64400 29.23300 1.000 47.42000 287 ASP A CA 1
ATOM 2120 C C . ASP A 1 266 ? -30.61400 -35.62200 29.99100 1.000 50.16000 287 ASP A C 1
ATOM 2121 O O . ASP A 1 266 ? -30.84600 -36.57500 30.76400 1.000 43.00000 287 ASP A O 1
ATOM 2126 N N . GLY A 1 267 ? -31.45000 -34.59800 29.76600 1.000 49.07000 288 GLY A N 1
ATOM 2127 C CA . GLY A 1 267 ? -32.67600 -34.36500 30.55500 1.000 43.30000 288 GLY A CA 1
ATOM 2128 C C . GLY A 1 267 ? -33.70800 -35.45000 30.29800 1.000 46.84000 288 GLY A C 1
ATOM 2129 O O . GLY A 1 267 ? -34.45700 -35.80500 31.22000 1.000 47.95000 288 GLY A O 1
ATOM 2130 N N . VAL A 1 268 ? -33.75500 -35.99800 29.08900 1.000 44.32000 289 VAL A N 1
ATOM 2131 C CA . VAL A 1 268 ? -34.71000 -37.09700 28.77300 1.000 42.67000 289 VAL A CA 1
ATOM 2132 C C . VAL A 1 268 ? -33.95200 -38.41300 28.57500 1.000 47.87000 289 VAL A C 1
ATOM 2133 O O . VAL A 1 268 ? -34.11200 -39.32200 29.39700 1.000 49.60000 289 VAL A O 1
ATOM 2137 N N . CYS A 1 269 ? -33.17400 -38.52500 27.49200 1.000 46.74000 290 CYS A N 1
ATOM 2138 C CA . CYS A 1 269 ? -32.61700 -39.82100 27.00600 1.000 51.72000 290 CYS A CA 1
ATOM 2139 C C . CYS A 1 269 ? -31.74400 -40.45700 28.09900 1.000 49.89000 290 CYS A C 1
ATOM 2140 O O . CYS A 1 269 ? -32.03600 -41.57300 28.54700 1.000 49.79000 290 CYS A O 1
ATOM 2143 N N . ASN A 1 270 ? -30.70300 -39.75300 28.51800 1.000 49.97000 291 ASN A N 1
ATOM 2144 C CA . ASN A 1 270 ? -29.77500 -40.23500 29.57400 1.000 49.70000 291 ASN A CA 1
ATOM 2145 C C . ASN A 1 270 ? -30.55700 -40.52700 30.86300 1.000 53.20000 291 ASN A C 1
ATOM 2146 O O . ASN A 1 270 ? -30.28300 -41.55100 31.50600 1.000 53.18000 291 ASN A O 1
ATOM 2151 N N . GLY A 1 271 ? -31.53400 -39.69000 31.21100 1.000 48.91000 292 GLY A N 1
ATOM 2152 C CA . GLY A 1 271 ? -32.34000 -39.90800 32.42700 1.000 44.70000 292 GLY A CA 1
ATOM 2153 C C . GLY A 1 271 ? -33.10600 -41.20400 32.34600 1.000 48.94000 292 GLY A C 1
ATOM 2154 O O . GLY A 1 271 ? -33.07900 -42.01100 33.31600 1.000 52.76000 292 GLY A O 1
ATOM 2155 N N . ILE A 1 272 ? -33.78800 -41.41200 31.22600 1.000 45.96000 293 ILE A N 1
ATOM 2156 C CA . ILE A 1 272 ? -34.54700 -42.67000 31.00000 1.000 47.95000 293 ILE A CA 1
ATOM 2157 C C . ILE A 1 272 ? -33.54500 -43.82300 31.05500 1.000 52.44000 293 ILE A C 1
ATOM 2158 O O . ILE A 1 272 ? -33.85500 -44.83700 31.68200 1.000 52.75000 293 ILE A O 1
ATOM 2163 N N . ARG A 1 273 ? -32.37400 -43.64900 30.44600 1.000 52.81000 294 ARG A N 1
ATOM 2164 C CA . ARG A 1 273 ? -31.32000 -44.70000 30.41300 1.000 55.86000 294 ARG A CA 1
ATOM 2165 C C . ARG A 1 273 ? -30.95800 -45.07600 31.84900 1.000 59.25000 294 ARG A C 1
ATOM 2166 O O . ARG A 1 273 ? -30.97500 -46.28400 32.17400 1.000 58.76000 294 ARG A O 1
ATOM 2174 N N . LYS A 1 274 ? -30.64300 -44.09200 32.68400 1.000 57.16000 295 LYS A N 1
ATOM 2175 C CA . LYS A 1 274 ? -30.24300 -44.38800 34.07800 1.000 52.37000 295 LYS A CA 1
ATOM 2176 C C . LYS A 1 274 ? -31.40900 -45.07500 34.79100 1.000 55.73000 295 LYS A C 1
ATOM 2177 O O . LYS A 1 274 ? -31.19200 -46.06800 35.49300 1.000 56.68000 295 LYS A O 1
ATOM 2183 N N . HIS A 1 275 ? -32.63100 -44.59900 34.61000 1.000 56.78000 296 HIS A N 1
ATOM 2184 C CA . HIS A 1 275 ? -33.77300 -45.18300 35.35600 1.000 53.49000 296 HIS A CA 1
ATOM 2185 C C . HIS A 1 275 ? -33.80300 -46.69500 35.11400 1.000 54.29000 296 HIS A C 1
ATOM 2186 O O . HIS A 1 275 ? -34.18400 -47.43700 36.03400 1.000 55.56000 296 HIS A O 1
ATOM 2193 N N . PHE A 1 276 ? -33.47700 -47.13100 33.89900 1.000 56.79000 297 PHE A N 1
ATOM 2194 C CA . PHE A 1 276 ? -33.63500 -48.54700 33.48500 1.000 56.29000 297 PHE A CA 1
ATOM 2195 C C . PHE A 1 276 ? -32.28100 -49.26800 33.57500 1.000 57.49000 297 PHE A C 1
ATOM 2196 O O . PHE A 1 276 ? -32.22000 -50.48300 33.37600 1.000 53.41000 297 PHE A O 1
ATOM 2204 N N . ASN A 1 277 ? -31.24900 -48.51600 33.94700 1.000 59.65000 298 ASN A N 1
ATOM 2205 C CA . ASN A 1 277 ? -29.88300 -49.02100 34.15600 1.000 65.11000 298 ASN A CA 1
ATOM 2206 C C . ASN A 1 277 ? -29.42000 -49.72800 32.88600 1.000 69.62000 298 ASN A C 1
ATOM 2207 O O . ASN A 1 277 ? -29.16200 -50.93800 32.89800 1.000 73.36000 298 ASN A O 1
ATOM 2212 N N . TYR A 1 278 ? -29.34000 -48.98000 31.81500 1.000 63.23000 299 TYR A N 1
ATOM 2213 C CA . TYR A 1 278 ? -28.97200 -49.53800 30.50700 1.000 71.38000 299 TYR A CA 1
ATOM 2214 C C . TYR A 1 278 ? -27.56400 -49.05900 30.22100 1.000 74.85000 299 TYR A C 1
ATOM 2215 O O . TYR A 1 278 ? -27.28100 -47.86200 30.42000 1.000 68.05000 299 TYR A O 1
ATOM 2224 N N . SER A 1 279 ? -26.75500 -49.99100 29.74800 1.000 79.55000 300 SER A N 1
ATOM 2225 C CA . SER A 1 279 ? -25.38500 -49.77700 29.22700 1.000 82.91000 300 SER A CA 1
ATOM 2226 C C . SER A 1 279 ? -24.55000 -50.99000 29.60800 1.000 84.35000 300 SER A C 1
ATOM 2227 O O . SER A 1 279 ? -25.04100 -51.76000 30.44900 1.000 88.16000 300 SER A O 1
ATOM 2230 N N . ASN A 1 281 ? -23.66100 -51.24400 25.65600 1.000 77.71000 302 ASN A N 1
ATOM 2231 C CA . ASN A 1 281 ? -23.28500 -52.58500 26.17600 1.000 88.29000 302 ASN A CA 1
ATOM 2232 C C . ASN A 1 281 ? -24.40800 -53.58000 25.90000 1.000 93.41000 302 ASN A C 1
ATOM 2233 O O . ASN A 1 281 ? -24.14400 -54.78000 25.81800 1.000 94.38000 302 ASN A O 1
ATOM 2238 N N . GLU A 1 282 ? -25.62900 -53.08000 25.82300 1.000 90.53000 303 GLU A N 1
ATOM 2239 C CA . GLU A 1 282 ? -26.73700 -53.83500 25.22000 1.000 89.56000 303 GLU A CA 1
ATOM 2240 C C . GLU A 1 282 ? -27.12500 -53.06500 23.97300 1.000 82.90000 303 GLU A C 1
ATOM 2241 O O . GLU A 1 282 ? -26.54000 -51.99600 23.74600 1.000 78.05000 303 GLU A O 1
ATOM 2247 N N . ASP A 1 283 ? -28.09700 -53.55700 23.23200 1.000 78.06000 304 ASP A N 1
ATOM 2248 C CA . ASP A 1 283 ? -28.49400 -52.90800 21.95800 1.000 78.41000 304 ASP A CA 1
ATOM 2249 C C . ASP A 1 283 ? -29.34300 -51.65900 22.18800 1.000 73.06000 304 ASP A C 1
ATOM 2250 O O . ASP A 1 283 ? -30.46100 -51.75500 22.71500 1.000 66.27000 304 ASP A O 1
ATOM 2255 N N . TYR A 1 284 ? -28.85500 -50.51100 21.74400 1.000 69.92000 305 TYR A N 1
ATOM 2256 C CA . TYR A 1 284 ? -29.67800 -49.28200 21.70500 1.000 67.97000 305 TYR A CA 1
ATOM 2257 C C . TYR A 1 284 ? -31.01200 -49.64800 21.04900 1.000 69.32000 305 TYR A C 1
ATOM 2258 O O . TYR A 1 284 ? -32.07400 -49.27100 21.54900 1.000 67.34000 305 TYR A O 1
ATOM 2267 N N . ASN A 1 285 ? -30.93100 -50.40300 19.95400 1.000 62.42000 306 ASN A N 1
ATOM 2268 C CA . ASN A 1 285 ? -32.10200 -50.72400 19.11700 1.000 60.37000 306 ASN A CA 1
ATOM 2269 C C . ASN A 1 285 ? -33.14100 -51.45300 19.95800 1.000 56.75000 306 ASN A C 1
ATOM 2270 O O . ASN A 1 285 ? -34.30500 -51.01900 19.96500 1.000 59.19000 306 ASN A O 1
ATOM 2275 N N . SER A 1 286 ? -32.74200 -52.49200 20.67700 1.000 59.99000 307 SER A N 1
ATOM 2276 C CA . SER A 1 286 ? -33.68500 -53.34200 21.45800 1.000 61.95000 307 SER A CA 1
ATOM 2277 C C . SER A 1 286 ? -34.28800 -52.50100 22.59600 1.000 51.20000 307 SER A C 1
ATOM 2278 O O . SER A 1 286 ? -35.47500 -52.64800 22.89200 1.000 47.49000 307 SER A O 1
ATOM 2281 N N . PHE A 1 287 ? -33.48300 -51.63000 23.19400 1.000 47.75000 308 PHE A N 1
ATOM 2282 C CA . PHE A 1 287 ? -33.93000 -50.64600 24.21600 1.000 57.18000 308 PHE A CA 1
ATOM 2283 C C . PHE A 1 287 ? -34.95700 -49.69500 23.58000 1.000 57.57000 308 PHE A C 1
ATOM 2284 O O . PHE A 1 287 ? -35.99000 -49.42600 24.20700 1.000 48.91000 308 PHE A O 1
ATOM 2292 N N . CYS A 1 288 ? -34.69000 -49.23400 22.35200 1.000 56.68000 309 CYS A N 1
ATOM 2293 C CA . CYS A 1 288 ? -35.54600 -48.24500 21.65000 1.000 53.56000 309 CYS A CA 1
ATOM 2294 C C . CYS A 1 288 ? -36.91300 -48.88300 21.34900 1.000 49.72000 309 CYS A C 1
ATOM 2295 O O . CYS A 1 288 ? -37.90100 -48.14100 21.40500 1.000 51.44000 309 CYS A O 1
ATOM 2298 N N . ASP A 1 289 ? -37.00700 -50.18100 21.04800 1.000 51.08000 310 ASP A N 1
ATOM 2299 C CA . ASP A 1 289 ? -38.33800 -50.81300 20.79800 1.000 49.16000 310 ASP A CA 1
ATOM 2300 C C . ASP A 1 289 ? -39.04200 -51.00200 22.13900 1.000 48.64000 310 ASP A C 1
ATOM 2301 O O . ASP A 1 289 ? -40.27800 -51.23100 22.16100 1.000 47.98000 310 ASP A O 1
ATOM 2306 N N . PHE A 1 290 ? -38.27300 -50.98700 23.22300 1.000 44.79000 311 PHE A N 1
ATOM 2307 C CA . PHE A 1 290 ? -38.83700 -51.20700 24.57200 1.000 49.80000 311 PHE A CA 1
ATOM 2308 C C . PHE A 1 290 ? -39.47400 -49.89100 25.03400 1.000 46.72000 311 PHE A C 1
ATOM 2309 O O . PHE A 1 290 ? -40.66800 -49.89800 25.38500 1.000 49.07000 311 PHE A O 1
ATOM 2317 N N . ILE A 1 291 ? -38.70000 -48.79900 24.98300 1.000 42.63000 312 ILE A N 1
ATOM 2318 C CA . ILE A 1 291 ? -39.11100 -47.45200 25.47800 1.000 45.12000 312 ILE A CA 1
ATOM 2319 C C . ILE A 1 291 ? -40.05100 -46.73700 24.49200 1.000 47.94000 312 ILE A C 1
ATOM 2320 O O . ILE A 1 291 ? -40.67700 -45.74800 24.89200 1.000 45.21000 312 ILE A O 1
ATOM 2325 N N . GLU A 1 292 ? -40.13400 -47.18600 23.24500 1.000 42.32000 313 GLU A N 1
ATOM 2326 C CA . GLU A 1 292 ? -40.92800 -46.50600 22.18500 1.000 46.72000 313 GLU A CA 1
ATOM 2327 C C . GLU A 1 292 ? -42.37600 -46.29100 22.62800 1.000 47.56000 313 GLU A C 1
ATOM 2328 O O . GLU A 1 292 ? -42.99900 -47.24500 23.12000 1.000 44.10000 313 GLU A O 1
ATOM 2334 N N . PHE A 1 293 ? -42.89700 -45.08200 22.39500 1.000 42.48000 314 PHE A N 1
ATOM 2335 C CA . PHE A 1 293 ? -44.33900 -44.78000 22.55700 1.000 45.85000 314 PHE A CA 1
ATOM 2336 C C . PHE A 1 293 ? -45.09800 -45.44900 21.40500 1.000 53.48000 314 PHE A C 1
ATOM 2337 O O . PHE A 1 293 ? -44.86700 -45.10800 20.23000 1.000 49.08000 314 PHE A O 1
ATOM 2345 N N . LYS A 1 294 ? -46.00700 -46.37000 21.74000 1.000 57.06000 315 LYS A N 1
ATOM 2346 C CA . LYS A 1 294 ? -46.80900 -47.06500 20.69700 1.000 58.46000 315 LYS A CA 1
ATOM 2347 C C . LYS A 1 294 ? -48.12300 -46.30600 20.48900 1.000 68.27000 315 LYS A C 1
ATOM 2348 O O . LYS A 1 294 ? -48.86900 -46.14300 21.47500 1.000 73.00000 315 LYS A O 1
ATOM 2354 N N . HIS A 1 295 ? -48.38600 -45.85400 19.25900 1.000 65.35000 316 HIS A N 1
ATOM 2355 C CA . HIS A 1 295 ? -49.63500 -45.10300 18.95500 1.000 69.25000 316 HIS A CA 1
ATOM 2356 C C . HIS A 1 295 ? -50.19500 -45.54700 17.60000 1.000 79.03000 316 HIS A C 1
ATOM 2357 O O . HIS A 1 295 ? -51.33500 -46.05000 17.57600 1.000 85.51000 316 HIS A O 1
ATOM 2364 N N . ASP A 1 296 ? -49.43200 -45.34300 16.52000 1.000 82.16000 317 ASP A N 1
ATOM 2365 C CA . ASP A 1 296 ? -49.88300 -45.72300 15.15300 1.000 82.71000 317 ASP A CA 1
ATOM 2366 C C . ASP A 1 296 ? -50.98900 -44.76100 14.70200 1.000 82.94000 317 ASP A C 1
ATOM 2367 O O . ASP A 1 296 ? -51.55700 -44.98400 13.61500 1.000 81.97000 317 ASP A O 1
ATOM 2372 N N . ASN A 1 297 ? -51.27900 -43.73400 15.50700 1.000 82.81000 318 ASN A N 1
ATOM 2373 C CA . ASN A 1 297 ? -52.33400 -42.74500 15.15800 1.000 75.62000 318 ASN A CA 1
ATOM 2374 C C . ASN A 1 297 ? -51.72100 -41.34300 15.10700 1.000 71.08000 318 ASN A C 1
ATOM 2375 O O . ASN A 1 297 ? -52.49700 -40.36900 15.04900 1.000 70.50000 318 ASN A O 1
ATOM 2380 N N . ILE A 1 298 ? -50.38800 -41.24600 15.13100 1.000 62.42000 319 ILE A N 1
ATOM 2381 C CA . ILE A 1 298 ? -49.72900 -39.90600 15.17700 1.000 69.70000 319 ILE A CA 1
ATOM 2382 C C . ILE A 1 298 ? -48.68700 -39.80700 14.05600 1.000 72.70000 319 ILE A C 1
ATOM 2383 O O . ILE A 1 298 ? -47.54500 -40.25700 14.27300 1.000 80.42000 319 ILE A O 1
ATOM 2388 N N . ILE A 1 299 ? -49.06900 -39.23700 12.90900 1.000 60.62000 320 ILE A N 1
ATOM 2389 C CA . ILE A 1 299 ? -48.13000 -39.04900 11.77500 1.000 65.31000 320 ILE A CA 1
ATOM 2390 C C . ILE A 1 299 ? -47.57900 -37.62600 11.85300 1.000 68.26000 320 ILE A C 1
ATOM 2391 O O . ILE A 1 299 ? -48.11100 -36.83100 12.63700 1.000 66.86000 320 ILE A O 1
ATOM 2396 N N . MET A 1 300 ? -46.61100 -37.30300 10.98700 1.000 67.31000 321 MET A N 1
ATOM 2397 C CA . MET A 1 300 ? -46.08000 -35.91500 10.90600 1.000 70.39000 321 MET A CA 1
ATOM 2398 C C . MET A 1 300 ? -46.63900 -35.25600 9.63700 1.000 72.57000 321 MET A C 1
ATOM 2399 O O . MET A 1 300 ? -47.32500 -35.96300 8.85700 1.000 72.91000 321 MET A O 1
ATOM 2404 N N . ASN A 1 301 ? -46.34100 -33.97100 9.41800 1.000 72.33000 322 ASN A N 1
ATOM 2405 C CA . ASN A 1 301 ? -46.91900 -33.23600 8.25700 1.000 82.40000 322 ASN A CA 1
ATOM 2406 C C . ASN A 1 301 ? -45.92000 -33.45300 7.11600 1.000 86.69000 322 ASN A C 1
ATOM 2407 O O . ASN A 1 301 ? -45.77200 -32.53400 6.28700 1.000 99.76000 322 ASN A O 1
ATOM 2412 N N . THR A 1 302 ? -45.26600 -34.61700 7.07500 1.000 92.01000 323 THR A N 1
ATOM 2413 C CA . THR A 1 302 ? -44.34300 -34.93300 5.95300 1.000 89.75000 323 THR A CA 1
ATOM 2414 C C . THR A 1 302 ? -44.72100 -36.29800 5.37100 1.000 90.23000 323 THR A C 1
ATOM 2415 O O . THR A 1 302 ? -43.85600 -36.91600 4.72000 1.000 99.55000 323 THR A O 1
ATOM 2419 N N . SER A 1 303 ? -45.96000 -36.74700 5.60200 1.000 85.86000 324 SER A N 1
ATOM 2420 C CA . SER A 1 303 ? -46.36900 -38.09800 5.13000 1.000 86.51000 324 SER A CA 1
ATOM 2421 C C . SER A 1 303 ? -47.44800 -38.00700 4.04600 1.000 85.14000 324 SER A C 1
ATOM 2422 O O . SER A 1 303 ? -48.03700 -36.91900 3.89600 1.000 85.52000 324 SER A O 1
ATOM 2425 N N . GLN A 1 304 ? -47.69900 -39.11200 3.33400 1.000 93.20000 325 GLN A N 1
ATOM 2426 C CA . GLN A 1 304 ? -48.69700 -39.15200 2.23100 1.000 88.97000 325 GLN A CA 1
ATOM 2427 C C . GLN A 1 304 ? -50.04200 -39.68500 2.74200 1.000 85.39000 325 GLN A C 1
ATOM 2428 O O . GLN A 1 304 ? -51.04700 -39.46900 2.02500 1.000 78.19000 325 GLN A O 1
ATOM 2434 N N . THR B 1 1 ? -42.08200 -0.71500 2.52600 1.000 72.84000 22 THR B N 1
ATOM 2435 C CA . THR B 1 1 ? -41.41000 0.44200 1.87900 1.000 74.42000 22 THR B CA 1
ATOM 2436 C C . THR B 1 1 ? -41.35000 0.24800 0.36200 1.000 79.44000 22 THR B C 1
ATOM 2437 O O . THR B 1 1 ? -40.84500 -0.80300 -0.07800 1.000 72.55000 22 THR B O 1
ATOM 2441 N N . ASN B 1 2 ? -41.85200 1.22500 -0.39500 1.000 68.42000 23 ASN B N 1
ATOM 2442 C CA . ASN B 1 2 ? -41.78300 1.16400 -1.87500 1.000 70.41000 23 ASN B CA 1
ATOM 2443 C C . ASN B 1 2 ? -41.05300 2.41100 -2.35800 1.000 70.44000 23 ASN B C 1
ATOM 2444 O O . ASN B 1 2 ? -41.67900 3.22700 -3.04900 1.000 70.30000 23 ASN B O 1
ATOM 2449 N N . ARG B 1 3 ? -39.78200 2.57000 -1.99800 1.000 64.91000 24 ARG B N 1
ATOM 2450 C CA . ARG B 1 3 ? -39.13600 3.84600 -2.38200 1.000 67.11000 24 ARG B CA 1
ATOM 2451 C C . ARG B 1 3 ? -38.44600 3.69500 -3.73800 1.000 58.90000 24 ARG B C 1
ATOM 2452 O O . ARG B 1 3 ? -38.19400 2.55300 -4.16800 1.000 53.02000 24 ARG B O 1
ATOM 2460 N N . ASP B 1 4 ? -38.21100 4.83300 -4.38700 1.000 61.19000 25 ASP B N 1
ATOM 2461 C CA . ASP B 1 4 ? -37.52800 4.90200 -5.69300 1.000 56.75000 25 ASP B CA 1
ATOM 2462 C C . ASP B 1 4 ? -36.21400 4.16300 -5.54500 1.000 53.38000 25 ASP B C 1
ATOM 2463 O O . ASP B 1 4 ? -35.61700 4.18400 -4.45800 1.000 60.90000 25 ASP B O 1
ATOM 2468 N N . ILE B 1 5 ? -35.80500 3.49200 -6.60800 1.000 51.65000 26 ILE B N 1
ATOM 2469 C CA . ILE B 1 5 ? -34.51100 2.77200 -6.60800 1.000 49.36000 26 ILE B CA 1
ATOM 2470 C C . ILE B 1 5 ? -33.41400 3.78800 -6.87100 1.000 50.06000 26 ILE B C 1
ATOM 2471 O O . ILE B 1 5 ? -33.58200 4.66300 -7.74600 1.000 47.62000 26 ILE B O 1
ATOM 2476 N N . GLN B 1 6 ? -32.33000 3.68400 -6.11300 1.000 56.24000 27 GLN B N 1
ATOM 2477 C CA . GLN B 1 6 ? -31.21100 4.65500 -6.19600 1.000 53.71000 27 GLN B CA 1
ATOM 2478 C C . GLN B 1 6 ? -30.11300 4.08400 -7.09000 1.000 54.82000 27 GLN B C 1
ATOM 2479 O O . GLN B 1 6 ? -30.00500 2.84700 -7.25500 1.000 52.69000 27 GLN B O 1
ATOM 2485 N N . PHE B 1 7 ? -29.32400 4.98200 -7.65500 1.000 56.90000 28 PHE B N 1
ATOM 2486 C CA . PHE B 1 7 ? -28.25600 4.62400 -8.60700 1.000 56.04000 28 PHE B CA 1
ATOM 2487 C C . PHE B 1 7 ? -26.94400 5.19800 -8.11900 1.000 62.69000 28 PHE B C 1
ATOM 2488 O O . PHE B 1 7 ? -26.94200 6.32500 -7.59300 1.000 67.69000 28 PHE B O 1
ATOM 2496 N N . THR B 1 8 ? -25.88000 4.44500 -8.33200 1.000 61.71000 29 THR B N 1
ATOM 2497 C CA . THR B 1 8 ? -24.49200 4.93700 -8.18300 1.000 65.31000 29 THR B CA 1
ATOM 2498 C C . THR B 1 8 ? -23.82500 4.83000 -9.54800 1.000 69.81000 29 THR B C 1
ATOM 2499 O O . THR B 1 8 ? -23.87900 3.73900 -10.15600 1.000 66.08000 29 THR B O 1
ATOM 2503 N N . SER B 1 9 ? -23.23600 5.92200 -10.01400 1.000 75.79000 30 SER B N 1
ATOM 2504 C CA . SER B 1 9 ? -22.44700 5.93500 -11.26500 1.000 73.76000 30 SER B CA 1
ATOM 2505 C C . SER B 1 9 ? -20.94900 5.85100 -11.03200 1.000 73.09000 30 SER B C 1
ATOM 2506 O O . SER B 1 9 ? -20.40200 6.71600 -10.33500 1.000 79.16000 30 SER B O 1
ATOM 2509 N N . PHE B 1 10 ? -20.34000 4.80900 -11.57200 1.000 68.57000 31 PHE B N 1
ATOM 2510 C CA . PHE B 1 10 ? -18.88600 4.73300 -11.80500 1.000 75.32000 31 PHE B CA 1
ATOM 2511 C C . PHE B 1 10 ? -18.53400 4.67400 -13.28600 1.000 78.77000 31 PHE B C 1
ATOM 2512 O O . PHE B 1 10 ? -19.14300 3.85600 -14.00100 1.000 73.46000 31 PHE B O 1
ATOM 2520 N N . ASN B 1 11 ? -17.60000 5.52400 -13.72100 1.000 81.06000 32 ASN B N 1
ATOM 2521 C CA . ASN B 1 11 ? -17.08900 5.54000 -15.11300 1.000 76.72000 32 ASN B CA 1
ATOM 2522 C C . ASN B 1 11 ? -18.17700 6.04200 -16.07800 1.000 70.72000 32 ASN B C 1
ATOM 2523 O O . ASN B 1 11 ? -18.18900 5.60900 -17.22300 1.000 73.17000 32 ASN B O 1
ATOM 2528 N N . GLY B 1 12 ? -19.08300 6.90200 -15.62700 1.000 75.57000 33 GLY B N 1
ATOM 2529 C CA . GLY B 1 12 ? -20.14200 7.45900 -16.49100 1.000 77.83000 33 GLY B CA 1
ATOM 2530 C C . GLY B 1 12 ? -21.37300 6.57100 -16.55500 1.000 77.69000 33 GLY B C 1
ATOM 2531 O O . GLY B 1 12 ? -22.49200 7.12700 -16.65100 1.000 77.77000 33 GLY B O 1
ATOM 2532 N N . LYS B 1 13 ? -21.20800 5.24700 -16.51100 1.000 72.68000 34 LYS B N 1
ATOM 2533 C CA . LYS B 1 13 ? -22.36600 4.31200 -16.55200 1.000 68.82000 34 LYS B CA 1
ATOM 2534 C C . LYS B 1 13 ? -23.10800 4.34400 -15.20500 1.000 67.85000 34 LYS B C 1
ATOM 2535 O O . LYS B 1 13 ? -22.45000 4.32800 -14.15400 1.000 70.40000 34 LYS B O 1
ATOM 2541 N N . ASP B 1 14 ? -24.44000 4.38700 -15.24100 1.000 67.92000 35 ASP B N 1
ATOM 2542 C CA . ASP B 1 14 ? -25.30400 4.36700 -14.02300 1.000 67.80000 35 ASP B CA 1
ATOM 2543 C C . ASP B 1 14 ? -25.60500 2.91900 -13.63300 1.000 62.37000 35 ASP B C 1
ATOM 2544 O O . ASP B 1 14 ? -25.92000 2.10400 -14.52800 1.000 60.18000 35 ASP B O 1
ATOM 2549 N N . TYR B 1 15 ? -25.48600 2.60100 -12.34400 1.000 59.76000 36 TYR B N 1
ATOM 2550 C CA . TYR B 1 15 ? -25.73100 1.23600 -11.80400 1.000 54.49000 36 TYR B CA 1
ATOM 2551 C C . TYR B 1 15 ? -26.76100 1.31600 -10.68200 1.000 56.75000 36 TYR B C 1
ATOM 2552 O O . TYR B 1 15 ? -26.61900 2.11000 -9.75800 1.000 63.33000 36 TYR B O 1
ATOM 2561 N N . PRO B 1 16 ? -27.83300 0.49400 -10.70900 1.000 59.84000 37 PRO B N 1
ATOM 2562 C CA . PRO B 1 16 ? -28.86300 0.55800 -9.67600 1.000 56.65000 37 PRO B CA 1
ATOM 2563 C C . PRO B 1 16 ? -28.30400 0.03200 -8.35500 1.000 57.95000 37 PRO B C 1
ATOM 2564 O O . PRO B 1 16 ? -27.68800 -1.01200 -8.34300 1.000 57.12000 37 PRO B O 1
ATOM 2568 N N . LEU B 1 17 ? -28.54500 0.78600 -7.29100 1.000 63.54000 38 LEU B N 1
ATOM 2569 C CA . LEU B 1 17 ? -28.07300 0.46600 -5.92800 1.000 58.89000 38 LEU B CA 1
ATOM 2570 C C . LEU B 1 17 ? -29.06000 -0.49200 -5.27800 1.000 62.08000 38 LEU B C 1
ATOM 2571 O O . LEU B 1 17 ? -30.27300 -0.23000 -5.27300 1.000 65.60000 38 LEU B O 1
ATOM 2576 N N . CYS B 1 18 ? -28.52400 -1.54800 -4.69900 1.000 62.78000 39 CYS B N 1
ATOM 2577 C CA . CYS B 1 18 ? -29.30600 -2.71300 -4.25100 1.000 61.83000 39 CYS B CA 1
ATOM 2578 C C . CYS B 1 18 ? -29.41000 -2.78300 -2.72300 1.000 65.16000 39 CYS B C 1
ATOM 2579 O O . CYS B 1 18 ? -28.38100 -2.74900 -2.04100 1.000 59.41000 39 CYS B O 1
ATOM 2582 N N . PHE B 1 19 ? -30.62000 -2.91900 -2.19500 1.000 62.19000 40 PHE B N 1
ATOM 2583 C CA . PHE B 1 19 ? -30.82700 -3.04300 -0.73500 1.000 60.03000 40 PHE B CA 1
ATOM 2584 C C . PHE B 1 19 ? -30.72200 -4.51100 -0.33000 1.000 55.75000 40 PHE B C 1
ATOM 2585 O O . PHE B 1 19 ? -31.52700 -5.31500 -0.81200 1.000 56.50000 40 PHE B O 1
ATOM 2593 N N . LEU B 1 20 ? -29.75200 -4.83100 0.52000 1.000 59.30000 41 LEU B N 1
ATOM 2594 C CA . LEU B 1 20 ? -29.74500 -6.09200 1.30100 1.000 52.75000 41 LEU B CA 1
ATOM 2595 C C . LEU B 1 20 ? -30.55100 -5.84500 2.56700 1.000 55.19000 41 LEU B C 1
ATOM 2596 O O . LEU B 1 20 ? -30.13600 -4.98400 3.33900 1.000 58.33000 41 LEU B O 1
ATOM 2601 N N . ASP B 1 21 ? -31.65600 -6.56400 2.77300 1.000 62.38000 42 ASP B N 1
ATOM 2602 C CA . ASP B 1 21 ? -32.46400 -6.40900 4.01100 1.000 65.82000 42 ASP B CA 1
ATOM 2603 C C . ASP B 1 21 ? -31.68700 -7.00700 5.19100 1.000 66.77000 42 ASP B C 1
ATOM 2604 O O . ASP B 1 21 ? -30.69500 -7.75800 4.98500 1.000 64.38000 42 ASP B O 1
ATOM 2609 N N . GLU B 1 22 ? -32.11100 -6.66700 6.40400 1.000 69.53000 43 GLU B N 1
ATOM 2610 C CA . GLU B 1 22 ? -31.36800 -7.04900 7.63300 1.000 67.50000 43 GLU B CA 1
ATOM 2611 C C . GLU B 1 22 ? -31.62500 -8.51900 7.95400 1.000 58.66000 43 GLU B C 1
ATOM 2612 O O . GLU B 1 22 ? -31.12100 -8.97100 8.96700 1.000 63.32000 43 GLU B O 1
ATOM 2618 N N . LYS B 1 23 ? -32.40000 -9.22200 7.13200 1.000 59.49000 44 LYS B N 1
ATOM 2619 C CA . LYS B 1 23 ? -32.51900 -10.69400 7.23600 1.000 63.18000 44 LYS B CA 1
ATOM 2620 C C . LYS B 1 23 ? -31.54500 -11.40000 6.26800 1.000 58.57000 44 LYS B C 1
ATOM 2621 O O . LYS B 1 23 ? -31.56200 -12.61100 6.23900 1.000 60.31000 44 LYS B O 1
ATOM 2627 N N . THR B 1 24 ? -30.72400 -10.68800 5.49600 1.000 56.28000 45 THR B N 1
ATOM 2628 C CA . THR B 1 24 ? -29.79800 -11.31600 4.52600 1.000 55.02000 45 THR B CA 1
ATOM 2629 C C . THR B 1 24 ? -28.87300 -12.26200 5.28400 1.000 58.05000 45 THR B C 1
ATOM 2630 O O . THR B 1 24 ? -28.17200 -11.84500 6.20800 1.000 55.92000 45 THR B O 1
ATOM 2634 N N . PRO B 1 25 ? -28.83000 -13.56200 4.92400 1.000 53.85000 46 PRO B N 1
ATOM 2635 C CA . PRO B 1 25 ? -28.03700 -14.51500 5.68800 1.000 53.68000 46 PRO B CA 1
ATOM 2636 C C . PRO B 1 25 ? -26.54800 -14.14100 5.71800 1.000 51.57000 46 PRO B C 1
ATOM 2637 O O . PRO B 1 25 ? -26.08100 -13.44000 4.85700 1.000 51.87000 46 PRO B O 1
ATOM 2641 N N . LEU B 1 26 ? -25.84200 -14.64500 6.72700 1.000 49.32000 47 LEU B N 1
ATOM 2642 C CA . LEU B 1 26 ? -24.37400 -14.53900 6.83700 1.000 51.72000 47 LEU B CA 1
ATOM 2643 C C . LEU B 1 26 ? -23.76000 -15.92700 6.64100 1.000 54.52000 47 LEU B C 1
ATOM 2644 O O . LEU B 1 26 ? -24.31800 -16.89600 7.18900 1.000 52.12000 47 LEU B O 1
ATOM 2649 N N . LEU B 1 27 ? -22.63100 -15.99500 5.92000 1.000 48.95000 48 LEU B N 1
ATOM 2650 C CA . LEU B 1 27 ? -21.92400 -17.26400 5.64900 1.000 45.22000 48 LEU B CA 1
ATOM 2651 C C . LEU B 1 27 ? -20.45100 -17.16200 6.04900 1.000 50.50000 48 LEU B C 1
ATOM 2652 O O . LEU B 1 27 ? -19.72900 -16.31000 5.52400 1.000 51.97000 48 LEU B O 1
ATOM 2657 N N . PHE B 1 28 ? -20.02000 -18.03400 6.95600 1.000 48.56000 49 PHE B N 1
ATOM 2658 C CA . PHE B 1 28 ? -18.59100 -18.31500 7.22700 1.000 49.71000 49 PHE B CA 1
ATOM 2659 C C . PHE B 1 28 ? -18.22800 -19.64400 6.57400 1.000 50.88000 49 PHE B C 1
ATOM 2660 O O . PHE B 1 28 ? -19.12200 -20.35300 6.08100 1.000 47.31000 49 PHE B O 1
ATOM 2668 N N . GLN B 1 29 ? -16.94400 -19.98200 6.61600 1.000 49.77000 50 GLN B N 1
ATOM 2669 C CA . GLN B 1 29 ? -16.42800 -21.23200 6.01200 1.000 46.30000 50 GLN B CA 1
ATOM 2670 C C . GLN B 1 29 ? -15.27900 -21.73800 6.86300 1.000 50.34000 50 GLN B C 1
ATOM 2671 O O . GLN B 1 29 ? -14.50400 -20.93000 7.33700 1.000 53.83000 50 GLN B O 1
ATOM 2677 N N . TRP B 1 30 ? -15.18700 -23.04300 7.04600 1.000 51.65000 51 TRP B N 1
ATOM 2678 C CA . TRP B 1 30 ? -13.99500 -23.67500 7.65000 1.000 50.55000 51 TRP B CA 1
ATOM 2679 C C . TRP B 1 30 ? -13.75700 -25.01300 6.97000 1.000 56.15000 51 TRP B C 1
ATOM 2680 O O . TRP B 1 30 ? -14.45300 -25.98700 7.32000 1.000 57.34000 51 TRP B O 1
ATOM 2691 N N . PHE B 1 31 ? -12.79500 -25.04500 6.04900 1.000 56.53000 52 PHE B N 1
ATOM 2692 C CA . PHE B 1 31 ? -12.26400 -26.29600 5.46100 1.000 62.23000 52 PHE B CA 1
ATOM 2693 C C . PHE B 1 31 ? -11.06500 -26.73300 6.29500 1.000 60.09000 52 PHE B C 1
ATOM 2694 O O . PHE B 1 31 ? -10.14800 -25.92500 6.50000 1.000 59.23000 52 PHE B O 1
ATOM 2702 N N . GLU B 1 32 ? -11.08800 -27.98500 6.75100 1.000 63.59000 53 GLU B N 1
ATOM 2703 C CA . GLU B 1 32 ? -10.09900 -28.52100 7.71700 1.000 66.61000 53 GLU B CA 1
ATOM 2704 C C . GLU B 1 32 ? -9.32700 -29.69500 7.11300 1.000 72.00000 53 GLU B C 1
ATOM 2705 O O . GLU B 1 32 ? -9.94600 -30.72800 6.82700 1.000 73.69000 53 GLU B O 1
ATOM 2711 N N . ARG B 1 33 ? -8.01200 -29.54000 6.96400 1.000 76.19000 54 ARG B N 1
ATOM 2712 C CA . ARG B 1 33 ? -7.10900 -30.62700 6.50900 1.000 79.51000 54 ARG B CA 1
ATOM 2713 C C . ARG B 1 33 ? -6.92400 -31.67200 7.60300 1.000 79.05000 54 ARG B C 1
ATOM 2714 O O . ARG B 1 33 ? -6.95300 -32.87500 7.29500 1.000 81.44000 54 ARG B O 1
ATOM 2722 N N . ASN B 1 34 ? -6.69700 -31.18800 8.82500 1.000 73.29000 55 ASN B N 1
ATOM 2723 C CA . ASN B 1 34 ? -6.07600 -31.96100 9.92400 1.000 75.53000 55 ASN B CA 1
ATOM 2724 C C . ASN B 1 34 ? -7.00200 -31.92200 11.14400 1.000 76.44000 55 ASN B C 1
ATOM 2725 O O . ASN B 1 34 ? -6.64400 -31.36900 12.17800 1.000 74.88000 55 ASN B O 1
ATOM 2730 N N . PRO B 1 35 ? -8.22300 -32.50500 11.08700 1.000 73.15000 56 PRO B N 1
ATOM 2731 C CA . PRO B 1 35 ? -9.12100 -32.46500 12.24500 1.000 72.54000 56 PRO B CA 1
ATOM 2732 C C . PRO B 1 35 ? -8.56100 -33.12800 13.51700 1.000 73.86000 56 PRO B C 1
ATOM 2733 O O . PRO B 1 35 ? -8.99300 -32.74800 14.59900 1.000 69.83000 56 PRO B O 1
ATOM 2737 N N . ALA B 1 36 ? -7.58100 -34.03200 13.37700 1.000 72.97000 57 ALA B N 1
ATOM 2738 C CA . ALA B 1 36 ? -6.96000 -34.80300 14.48800 1.000 69.37000 57 ALA B CA 1
ATOM 2739 C C . ALA B 1 36 ? -6.24900 -33.88800 15.49800 1.000 74.09000 57 ALA B C 1
ATOM 2740 O O . ALA B 1 36 ? -5.87600 -34.38100 16.58700 1.000 73.69000 57 ALA B O 1
ATOM 2742 N N . ARG B 1 37 ? -6.06000 -32.61000 15.17500 1.000 73.14000 58 ARG B N 1
ATOM 2743 C CA . ARG B 1 37 ? -5.39900 -31.65900 16.10700 1.000 73.73000 58 ARG B CA 1
ATOM 2744 C C . ARG B 1 37 ? -6.40500 -31.13900 17.13800 1.000 73.50000 58 ARG B C 1
ATOM 2745 O O . ARG B 1 37 ? -5.95000 -30.52700 18.11600 1.000 71.75000 58 ARG B O 1
ATOM 2753 N N . PHE B 1 38 ? -7.70800 -31.30200 16.90100 1.000 68.82000 59 PHE B N 1
ATOM 2754 C CA . PHE B 1 38 ? -8.76100 -30.98200 17.90100 1.000 72.88000 59 PHE B CA 1
ATOM 2755 C C . PHE B 1 38 ? -9.20600 -32.25300 18.61900 1.000 77.01000 59 PHE B C 1
ATOM 2756 O O . PHE B 1 38 ? -8.89500 -33.38000 18.15100 1.000 79.01000 59 PHE B O 1
ATOM 2764 N N . GLY B 1 39 ? -9.96200 -32.07400 19.70100 1.000 75.16000 60 GLY B N 1
ATOM 2765 C CA . GLY B 1 39 ? -10.57300 -33.19400 20.44000 1.000 75.99000 60 GLY B CA 1
ATOM 2766 C C . GLY B 1 39 ? -11.43600 -34.04000 19.52400 1.000 77.26000 60 GLY B C 1
ATOM 2767 O O . GLY B 1 39 ? -11.94000 -33.50700 18.51000 1.000 73.53000 60 GLY B O 1
ATOM 2768 N N . LYS B 1 40 ? -11.58900 -35.32100 19.85200 1.000 76.10000 61 LYS B N 1
ATOM 2769 C CA . LYS B 1 40 ? -12.42200 -36.25400 19.05600 1.000 75.34000 61 LYS B CA 1
ATOM 2770 C C . LYS B 1 40 ? -13.87200 -35.78800 19.14600 1.000 78.35000 61 LYS B C 1
ATOM 2771 O O . LYS B 1 40 ? -14.64800 -36.10000 18.25100 1.000 79.43000 61 LYS B O 1
ATOM 2777 N N . ASN B 1 41 ? -14.21600 -35.09900 20.22800 1.000 80.10000 62 ASN B N 1
ATOM 2778 C CA . ASN B 1 41 ? -15.60500 -34.64500 20.49400 1.000 75.24000 62 ASN B CA 1
ATOM 2779 C C . ASN B 1 41 ? -15.56800 -33.14000 20.75300 1.000 77.92000 62 ASN B C 1
ATOM 2780 O O . ASN B 1 41 ? -16.24600 -32.68000 21.68900 1.000 75.55000 62 ASN B O 1
ATOM 2785 N N . ASP B 1 42 ? -14.80300 -32.39400 19.95800 1.000 74.40000 63 ASP B N 1
ATOM 2786 C CA . ASP B 1 42 ? -14.76200 -30.91600 20.10000 1.000 70.05000 63 ASP B CA 1
ATOM 2787 C C . ASP B 1 42 ? -15.14300 -30.28800 18.77100 1.000 66.66000 63 ASP B C 1
ATOM 2788 O O . ASP B 1 42 ? -15.05200 -30.98800 17.75400 1.000 65.92000 63 ASP B O 1
ATOM 2793 N N . ILE B 1 43 ? -15.57700 -29.03100 18.79100 1.000 63.71000 64 ILE B N 1
ATOM 2794 C CA . ILE B 1 43 ? -15.92900 -28.31400 17.53800 1.000 58.18000 64 ILE B CA 1
ATOM 2795 C C . ILE B 1 43 ? -14.64800 -28.11200 16.73700 1.000 61.17000 64 ILE B C 1
ATOM 2796 O O . ILE B 1 43 ? -13.78700 -27.33500 17.13900 1.000 60.53000 64 ILE B O 1
ATOM 2801 N N . PRO B 1 44 ? -14.52300 -28.72500 15.54300 1.000 59.68000 65 PRO B N 1
ATOM 2802 C CA . PRO B 1 44 ? -13.26100 -28.69500 14.80000 1.000 61.80000 65 PRO B CA 1
ATOM 2803 C C . PRO B 1 44 ? -13.08700 -27.36200 14.06100 1.000 63.07000 65 PRO B C 1
ATOM 2804 O O . PRO B 1 44 ? -13.04300 -27.33200 12.83800 1.000 61.44000 65 PRO B O 1
ATOM 2808 N N . ILE B 1 45 ? -13.03000 -26.28000 14.83100 1.000 60.19000 66 ILE B N 1
ATOM 2809 C CA . ILE B 1 45 ? -12.65900 -24.94800 14.30200 1.000 59.57000 66 ILE B CA 1
ATOM 2810 C C . ILE B 1 45 ? -11.72200 -24.32500 15.32300 1.000 65.70000 66 ILE B C 1
ATOM 2811 O O . ILE B 1 45 ? -12.04700 -24.34500 16.52700 1.000 62.11000 66 ILE B O 1
ATOM 2816 N N . ILE B 1 46 ? -10.63300 -23.74600 14.84100 1.000 62.94000 67 ILE B N 1
ATOM 2817 C CA . ILE B 1 46 ? -9.59400 -23.17600 15.73600 1.000 66.94000 67 ILE B CA 1
ATOM 2818 C C . ILE B 1 46 ? -10.20700 -22.02300 16.52800 1.000 68.38000 67 ILE B C 1
ATOM 2819 O O . ILE B 1 46 ? -10.97200 -21.24400 15.94600 1.000 67.40000 67 ILE B O 1
ATOM 2824 N N . ASN B 1 47 ? -9.87500 -21.92000 17.81500 1.000 68.62000 68 ASN B N 1
ATOM 2825 C CA . ASN B 1 47 ? -10.49000 -20.90400 18.70600 1.000 68.59000 68 ASN B CA 1
ATOM 2826 C C . ASN B 1 47 ? -9.44100 -20.24800 19.61100 1.000 72.21000 68 ASN B C 1
ATOM 2827 O O . ASN B 1 47 ? -9.80800 -19.78300 20.70800 1.000 67.51000 68 ASN B O 1
ATOM 2832 N N . THR B 1 48 ? -8.20200 -20.16600 19.13200 1.000 76.62000 69 THR B N 1
ATOM 2833 C CA . THR B 1 48 ? -7.08200 -19.63400 19.94600 1.000 77.21000 69 THR B CA 1
ATOM 2834 C C . THR B 1 48 ? -7.23700 -18.14200 20.21500 1.000 75.29000 69 THR B C 1
ATOM 2835 O O . THR B 1 48 ? -8.05800 -17.50900 19.54800 1.000 74.69000 69 THR B O 1
ATOM 2839 N N . GLU B 1 49 ? -6.46900 -17.61600 21.16800 1.000 77.43000 70 GLU B N 1
ATOM 2840 C CA . GLU B 1 49 ? -6.48600 -16.16100 21.45200 1.000 76.45000 70 GLU B CA 1
ATOM 2841 C C . GLU B 1 49 ? -6.11900 -15.41700 20.17000 1.000 76.37000 70 GLU B C 1
ATOM 2842 O O . GLU B 1 49 ? -6.74300 -14.38400 19.88400 1.000 73.50000 70 GLU B O 1
ATOM 2848 N N . LYS B 1 50 ? -5.15100 -15.94500 19.42600 1.000 76.35000 71 LYS B N 1
ATOM 2849 C CA . LYS B 1 50 ? -4.70400 -15.29300 18.17500 1.000 77.86000 71 LYS B CA 1
ATOM 2850 C C . LYS B 1 50 ? -5.77900 -15.45300 17.10400 1.000 75.47000 71 LYS B C 1
ATOM 2851 O O . LYS B 1 50 ? -6.03800 -14.47700 16.38800 1.000 79.17000 71 LYS B O 1
ATOM 2857 N N . ASN B 1 51 ? -6.38300 -16.63500 17.01500 1.000 75.28000 72 ASN B N 1
ATOM 2858 C CA . ASN B 1 51 ? -7.38900 -16.91500 15.96300 1.000 74.06000 72 ASN B CA 1
ATOM 2859 C C . ASN B 1 51 ? -8.63300 -17.44700 16.65100 1.000 70.18000 72 ASN B C 1
ATOM 2860 O O . ASN B 1 51 ? -8.92800 -18.62900 16.56600 1.000 68.19000 72 ASN B O 1
ATOM 2865 N N . PRO B 1 52 ? -9.38300 -16.60400 17.39000 1.000 70.53000 73 PRO B N 1
ATOM 2866 C CA . PRO B 1 52 ? -10.59900 -17.06000 18.05800 1.000 72.07000 73 PRO B CA 1
ATOM 2867 C C . PRO B 1 52 ? -11.78000 -17.05800 17.08700 1.000 67.51000 73 PRO B C 1
ATOM 2868 O O . PRO B 1 52 ? -12.73800 -16.34400 17.29100 1.000 58.83000 73 PRO B O 1
ATOM 2872 N N . TYR B 1 53 ? -11.69100 -17.89300 16.06000 1.000 70.17000 74 TYR B N 1
ATOM 2873 C CA . TYR B 1 53 ? -12.69500 -17.93400 14.97000 1.000 68.96000 74 TYR B CA 1
ATOM 2874 C C . TYR B 1 53 ? -14.03800 -18.43900 15.49800 1.000 61.60000 74 TYR B C 1
ATOM 2875 O O . TYR B 1 53 ? -15.06000 -17.83800 15.15700 1.000 59.46000 74 TYR B O 1
ATOM 2884 N N . LEU B 1 54 ? -14.04400 -19.51600 16.28200 1.000 60.68000 75 LEU B N 1
ATOM 2885 C CA . LEU B 1 54 ? -15.31600 -20.07600 16.77900 1.000 58.44000 75 LEU B CA 1
ATOM 2886 C C . LEU B 1 54 ? -16.05000 -18.96700 17.52600 1.000 56.82000 75 LEU B C 1
ATOM 2887 O O . LEU B 1 54 ? -17.21700 -18.71600 17.21200 1.000 61.03000 75 LEU B O 1
ATOM 2892 N N . ASN B 1 55 ? -15.37100 -18.26000 18.41700 1.000 59.54000 76 ASN B N 1
ATOM 2893 C CA . ASN B 1 55 ? -16.03200 -17.20000 19.21900 1.000 58.28000 76 ASN B CA 1
ATOM 2894 C C . ASN B 1 55 ? -16.54500 -16.10400 18.28100 1.000 56.82000 76 ASN B C 1
ATOM 2895 O O . ASN B 1 55 ? -17.59700 -15.51900 18.57900 1.000 60.35000 76 ASN B O 1
ATOM 2900 N N . ASN B 1 56 ? -15.82400 -15.83300 17.19400 1.000 58.17000 77 ASN B N 1
ATOM 2901 C CA . ASN B 1 56 ? -16.21800 -14.78700 16.21200 1.000 61.80000 77 ASN B CA 1
ATOM 2902 C C . ASN B 1 56 ? -17.57600 -15.14500 15.60900 1.000 54.79000 77 ASN B C 1
ATOM 2903 O O . ASN B 1 56 ? -18.45200 -14.25700 15.52800 1.000 53.86000 77 ASN B O 1
ATOM 2908 N N . ILE B 1 57 ? -17.73800 -16.40100 15.19800 1.000 50.81000 78 ILE B N 1
ATOM 2909 C CA . ILE B 1 57 ? -18.99200 -16.85800 14.53600 1.000 52.82000 78 ILE B CA 1
ATOM 2910 C C . ILE B 1 57 ? -20.10700 -16.77300 15.57900 1.000 55.29000 78 ILE B C 1
ATOM 2911 O O . ILE B 1 57 ? -21.17000 -16.15800 15.29900 1.000 54.34000 78 ILE B O 1
ATOM 2916 N N . ILE B 1 58 ? -19.87000 -17.34300 16.75700 1.000 55.44000 79 ILE B N 1
ATOM 2917 C CA . ILE B 1 58 ? -20.89200 -17.32900 17.84000 1.000 53.89000 79 ILE B CA 1
ATOM 2918 C C . ILE B 1 58 ? -21.23500 -15.86300 18.11500 1.000 55.17000 79 ILE B C 1
ATOM 2919 O O . ILE B 1 58 ? -22.43000 -15.54400 18.23300 1.000 57.40000 79 ILE B O 1
ATOM 2924 N N . LYS B 1 59 ? -20.22400 -14.99600 18.18900 1.000 55.02000 80 LYS B N 1
ATOM 2925 C CA . LYS B 1 59 ? -20.45600 -13.55200 18.45400 1.000 60.42000 80 LYS B CA 1
ATOM 2926 C C . LYS B 1 59 ? -21.36400 -12.97300 17.36500 1.000 62.10000 80 LYS B C 1
ATOM 2927 O O . LYS B 1 59 ? -22.20300 -12.12800 17.69900 1.000 64.72000 80 LYS B O 1
ATOM 2933 N N . ALA B 1 60 ? -21.19000 -13.40700 16.11300 1.000 57.26000 81 ALA B N 1
ATOM 2934 C CA . ALA B 1 60 ? -22.02700 -12.97000 14.96800 1.000 55.86000 81 ALA B CA 1
ATOM 2935 C C . ALA B 1 60 ? -23.45700 -13.47500 15.14900 1.000 56.76000 81 ALA B C 1
ATOM 2936 O O . ALA B 1 60 ? -24.39800 -12.68300 14.94000 1.000 53.60000 81 ALA B O 1
ATOM 2938 N N . ALA B 1 61 ? -23.62100 -14.75000 15.49700 1.000 50.44000 82 ALA B N 1
ATOM 2939 C CA . ALA B 1 61 ? -24.95700 -15.36100 15.67000 1.000 51.24000 82 ALA B CA 1
ATOM 2940 C C . ALA B 1 61 ? -25.72100 -14.66300 16.80200 1.000 57.36000 82 ALA B C 1
ATOM 2941 O O . ALA B 1 61 ? -26.93900 -14.44400 16.65100 1.000 54.05000 82 ALA B O 1
ATOM 2943 N N . THR B 1 62 ? -25.05800 -14.31800 17.90300 1.000 60.93000 83 THR B N 1
ATOM 2944 C CA . THR B 1 62 ? -25.75700 -13.74800 19.08900 1.000 61.57000 83 THR B CA 1
ATOM 2945 C C . THR B 1 62 ? -26.13700 -12.29800 18.78500 1.000 57.94000 83 THR B C 1
ATOM 2946 O O . THR B 1 62 ? -27.22800 -11.87600 19.19100 1.000 59.59000 83 THR B O 1
ATOM 2950 N N . ILE B 1 63 ? -25.30400 -11.55400 18.05700 1.000 60.82000 84 ILE B N 1
ATOM 2951 C CA . ILE B 1 63 ? -25.69400 -10.18000 17.62500 1.000 60.27000 84 ILE B CA 1
ATOM 2952 C C . ILE B 1 63 ? -26.83300 -10.28000 16.60300 1.000 63.19000 84 ILE B C 1
ATOM 2953 O O . ILE B 1 63 ? -27.89700 -9.70500 16.86200 1.000 67.50000 84 ILE B O 1
ATOM 2958 N N . GLU B 1 64 ? -26.63900 -11.01300 15.50300 1.000 63.15000 85 GLU B N 1
ATOM 2959 C CA . GLU B 1 64 ? -27.62200 -11.05100 14.38000 1.000 64.02000 85 GLU B CA 1
ATOM 2960 C C . GLU B 1 64 ? -28.68200 -12.12100 14.63600 1.000 59.64000 85 GLU B C 1
ATOM 2961 O O . GLU B 1 64 ? -28.84000 -13.01600 13.79400 1.000 61.79000 85 GLU B O 1
ATOM 2967 N N . LYS B 1 65 ? -29.43200 -11.97600 15.72200 1.000 63.04000 86 LYS B N 1
ATOM 2968 C CA . LYS B 1 65 ? -30.46700 -12.95200 16.16300 1.000 69.97000 86 LYS B CA 1
ATOM 2969 C C . LYS B 1 65 ? -31.46900 -13.21600 15.03100 1.000 63.88000 86 LYS B C 1
ATOM 2970 O O . LYS B 1 65 ? -32.08900 -14.27400 15.06500 1.000 63.24000 86 LYS B O 1
ATOM 2976 N N . GLU B 1 66 ? -31.61900 -12.30000 14.07100 1.000 62.30000 87 GLU B N 1
ATOM 2977 C CA . GLU B 1 66 ? -32.72400 -12.34100 13.07600 1.000 68.05000 87 GLU B CA 1
ATOM 2978 C C . GLU B 1 66 ? -32.26900 -12.94600 11.73200 1.000 65.15000 87 GLU B C 1
ATOM 2979 O O . GLU B 1 66 ? -33.12700 -13.11800 10.85400 1.000 67.64000 87 GLU B O 1
ATOM 2985 N N . ARG B 1 67 ? -30.99400 -13.27700 11.52500 1.000 51.20000 88 ARG B N 1
ATOM 2986 C CA . ARG B 1 67 ? -30.59200 -13.77500 10.17800 1.000 58.85000 88 ARG B CA 1
ATOM 2987 C C . ARG B 1 67 ? -29.83300 -15.09000 10.32000 1.000 55.73000 88 ARG B C 1
ATOM 2988 O O . ARG B 1 67 ? -29.11600 -15.26000 11.30800 1.000 56.60000 88 ARG B O 1
ATOM 2996 N N . LEU B 1 68 ? -30.02200 -16.00300 9.37100 1.000 55.38000 89 LEU B N 1
ATOM 2997 C CA . LEU B 1 68 ? -29.30200 -17.29900 9.39100 1.000 48.05000 89 LEU B CA 1
ATOM 2998 C C . LEU B 1 68 ? -27.80300 -17.00900 9.34300 1.000 51.40000 89 LEU B C 1
ATOM 2999 O O . LEU B 1 68 ? -27.38700 -16.02700 8.70100 1.000 50.03000 89 LEU B O 1
ATOM 3004 N N . ILE B 1 69 ? -27.04400 -17.78800 10.10700 1.000 49.06000 90 ILE B N 1
ATOM 3005 C CA . ILE B 1 69 ? -25.56000 -17.75800 10.11500 1.000 49.43000 90 ILE B CA 1
ATOM 3006 C C . ILE B 1 69 ? -25.09800 -19.14100 9.66000 1.000 51.37000 90 ILE B C 1
ATOM 3007 O O . ILE B 1 69 ? -25.28000 -20.11900 10.42200 1.000 53.58000 90 ILE B O 1
ATOM 3012 N N . GLY B 1 70 ? -24.53600 -19.20500 8.45400 1.000 49.05000 91 GLY B N 1
ATOM 3013 C CA . GLY B 1 70 ? -24.04900 -20.46000 7.87500 1.000 51.99000 91 GLY B CA 1
ATOM 3014 C C . GLY B 1 70 ? -22.61400 -20.70900 8.27100 1.000 49.67000 91 GLY B C 1
ATOM 3015 O O . GLY B 1 70 ? -21.83100 -19.73700 8.31600 1.000 50.07000 91 GLY B O 1
ATOM 3016 N N . ILE B 1 71 ? -22.27700 -21.96300 8.53400 1.000 44.98000 92 ILE B N 1
ATOM 3017 C CA . ILE B 1 71 ? -20.85800 -22.40600 8.58000 1.000 46.29000 92 ILE B CA 1
ATOM 3018 C C . ILE B 1 71 ? -20.66100 -23.47700 7.52000 1.000 47.90000 92 ILE B C 1
ATOM 3019 O O . ILE B 1 71 ? -21.05900 -24.62600 7.74900 1.000 53.56000 92 ILE B O 1
ATOM 3024 N N . PHE B 1 72 ? -20.09100 -23.06800 6.38900 1.000 48.45000 93 PHE B N 1
ATOM 3025 C CA . PHE B 1 72 ? -19.77800 -23.95000 5.24900 1.000 50.21000 93 PHE B CA 1
ATOM 3026 C C . PHE B 1 72 ? -18.47900 -24.67500 5.58900 1.000 49.68000 93 PHE B C 1
ATOM 3027 O O . PHE B 1 72 ? -17.44800 -24.02400 5.71200 1.000 51.96000 93 PHE B O 1
ATOM 3035 N N . VAL B 1 73 ? -18.54400 -25.98300 5.76800 1.000 50.27000 94 VAL B N 1
ATOM 3036 C CA . VAL B 1 73 ? -17.42900 -26.75800 6.37400 1.000 53.44000 94 VAL B CA 1
ATOM 3037 C C . VAL B 1 73 ? -17.02100 -27.89400 5.43900 1.000 57.20000 94 VAL B C 1
ATOM 3038 O O . VAL B 1 73 ? -17.79200 -28.27500 4.53200 1.000 54.25000 94 VAL B O 1
ATOM 3042 N N . ASP B 1 74 ? -15.83200 -28.42800 5.68300 1.000 60.72000 95 ASP B N 1
ATOM 3043 C CA . ASP B 1 74 ? -15.34800 -29.64800 5.00000 1.000 59.79000 95 ASP B CA 1
ATOM 3044 C C . ASP B 1 74 ? -14.07400 -30.12900 5.67500 1.000 60.58000 95 ASP B C 1
ATOM 3045 O O . ASP B 1 74 ? -13.42600 -29.32400 6.37000 1.000 59.55000 95 ASP B O 1
ATOM 3050 N N . GLY B 1 75 ? -13.74500 -31.40400 5.47100 1.000 67.05000 96 GLY B N 1
ATOM 3051 C CA . GLY B 1 75 ? -12.60800 -32.06300 6.13400 1.000 63.02000 96 GLY B CA 1
ATOM 3052 C C . GLY B 1 75 ? -12.94800 -33.48400 6.51200 1.000 70.75000 96 GLY B C 1
ATOM 3053 O O . GLY B 1 75 ? -14.10900 -33.87200 6.35300 1.000 75.78000 96 GLY B O 1
ATOM 3054 N N . ASP B 1 76 ? -11.96100 -34.24000 6.99500 1.000 74.57000 97 ASP B N 1
ATOM 3055 C CA . ASP B 1 76 ? -12.13200 -35.66200 7.39500 1.000 73.73000 97 ASP B CA 1
ATOM 3056 C C . ASP B 1 76 ? -12.60100 -35.69500 8.85000 1.000 74.49000 97 ASP B C 1
ATOM 3057 O O . ASP B 1 76 ? -11.89500 -36.26600 9.70000 1.000 72.59000 97 ASP B O 1
ATOM 3062 N N . PHE B 1 77 ? -13.76100 -35.09200 9.10700 1.000 72.81000 98 PHE B N 1
ATOM 3063 C CA . PHE B 1 77 ? -14.30300 -34.82900 10.46900 1.000 70.79000 98 PHE B CA 1
ATOM 3064 C C . PHE B 1 77 ? -14.60500 -36.14300 11.18900 1.000 65.97000 98 PHE B C 1
ATOM 3065 O O . PHE B 1 77 ? -15.32700 -36.99200 10.63500 1.000 61.09000 98 PHE B O 1
ATOM 3073 N N . PHE B 1 78 ? -14.08500 -36.29000 12.40900 1.000 69.23000 99 PHE B N 1
ATOM 3074 C CA . PHE B 1 78 ? -14.46000 -37.40000 13.32000 1.000 72.61000 99 PHE B CA 1
ATOM 3075 C C . PHE B 1 78 ? -15.96600 -37.37400 13.55500 1.000 73.52000 99 PHE B C 1
ATOM 3076 O O . PHE B 1 78 ? -16.59300 -36.32200 13.45900 1.000 72.01000 99 PHE B O 1
ATOM 3084 N N . PRO B 1 79 ? -16.60000 -38.53200 13.85100 1.000 77.19000 100 PRO B N 1
ATOM 3085 C CA . PRO B 1 79 ? -18.03300 -38.56500 14.17000 1.000 71.01000 100 PRO B CA 1
ATOM 3086 C C . PRO B 1 79 ? -18.40400 -37.72000 15.40300 1.000 70.67000 100 PRO B C 1
ATOM 3087 O O . PRO B 1 79 ? -19.44400 -37.07300 15.38900 1.000 71.41000 100 PRO B O 1
ATOM 3091 N N . GLY B 1 80 ? -17.54700 -37.71700 16.42900 1.000 67.53000 101 GLY B N 1
ATOM 3092 C CA . GLY B 1 80 ? -17.74700 -36.93700 17.66200 1.000 66.71000 101 GLY B CA 1
ATOM 3093 C C . GLY B 1 80 ? -17.67400 -35.43300 17.42100 1.000 71.57000 101 GLY B C 1
ATOM 3094 O O . GLY B 1 80 ? -18.44000 -34.67400 18.07300 1.000 66.12000 101 GLY B O 1
ATOM 3095 N N . GLN B 1 81 ? -16.76800 -34.99200 16.54700 1.000 67.17000 102 GLN B N 1
ATOM 3096 C CA . GLN B 1 81 ? -16.66000 -33.56400 16.16100 1.000 66.88000 102 GLN B CA 1
ATOM 3097 C C . GLN B 1 81 ? -17.90000 -33.18700 15.33800 1.000 66.18000 102 GLN B C 1
ATOM 3098 O O . GLN B 1 81 ? -18.37400 -32.04300 15.48500 1.000 61.11000 102 GLN B O 1
ATOM 3104 N N . LYS B 1 82 ? -18.40700 -34.10400 14.50300 1.000 63.79000 103 LYS B N 1
ATOM 3105 C CA . LYS B 1 82 ? -19.66200 -33.88400 13.73000 1.000 61.66000 103 LYS B CA 1
ATOM 3106 C C . LYS B 1 82 ? -20.81000 -33.67500 14.73300 1.000 65.31000 103 LYS B C 1
ATOM 3107 O O . LYS B 1 82 ? -21.73400 -32.85500 14.46900 1.000 59.91000 103 LYS B O 1
ATOM 3113 N N . ASP B 1 83 ? -20.70900 -34.32600 15.88500 1.000 61.87000 104 ASP B N 1
ATOM 3114 C CA . ASP B 1 83 ? -21.78700 -34.21200 16.89500 1.000 64.89000 104 ASP B CA 1
ATOM 3115 C C . ASP B 1 83 ? -21.66800 -32.86000 17.60600 1.000 61.82000 104 ASP B C 1
ATOM 3116 O O . ASP B 1 83 ? -22.71100 -32.30300 17.98000 1.000 62.18000 104 ASP B O 1
ATOM 3121 N N . ALA B 1 84 ? -20.44700 -32.35600 17.77300 1.000 58.00000 105 ALA B N 1
ATOM 3122 C CA . ALA B 1 84 ? -20.25700 -31.03200 18.41100 1.000 60.80000 105 ALA B CA 1
ATOM 3123 C C . ALA B 1 84 ? -20.84200 -29.95400 17.50500 1.000 60.22000 105 ALA B C 1
ATOM 3124 O O . ALA B 1 84 ? -21.35400 -28.95600 18.03200 1.000 57.11000 105 ALA B O 1
ATOM 3126 N N . PHE B 1 85 ? -20.76200 -30.16400 16.19300 1.000 56.40000 106 PHE B N 1
ATOM 3127 C CA . PHE B 1 85 ? -21.38100 -29.20100 15.25200 1.000 59.48000 106 PHE B CA 1
ATOM 3128 C C . PHE B 1 85 ? -22.88700 -29.17600 15.52900 1.000 57.71000 106 PHE B C 1
ATOM 3129 O O . PHE B 1 85 ? -23.46600 -28.08500 15.60400 1.000 54.82000 106 PHE B O 1
ATOM 3137 N N . SER B 1 86 ? -23.48300 -30.35100 15.70800 1.000 58.56000 107 SER B N 1
ATOM 3138 C CA . SER B 1 86 ? -24.94100 -30.45000 15.96400 1.000 56.62000 107 SER B CA 1
ATOM 3139 C C . SER B 1 86 ? -25.25800 -29.80500 17.31500 1.000 53.51000 107 SER B C 1
ATOM 3140 O O . SER B 1 86 ? -26.26400 -29.10300 17.41100 1.000 58.02000 107 SER B O 1
ATOM 3143 N N . LYS B 1 87 ? -24.41100 -30.03500 18.31000 1.000 56.42000 108 LYS B N 1
ATOM 3144 C CA . LYS B 1 87 ? -24.59200 -29.43200 19.66100 1.000 56.80000 108 LYS B CA 1
ATOM 3145 C C . LYS B 1 87 ? -24.53300 -27.90000 19.51400 1.000 60.50000 108 LYS B C 1
ATOM 3146 O O . LYS B 1 87 ? -25.32100 -27.18900 20.18600 1.000 57.21000 108 LYS B O 1
ATOM 3152 N N . LEU B 1 88 ? -23.64600 -27.40000 18.64500 1.000 61.55000 109 LEU B N 1
ATOM 3153 C CA . LEU B 1 88 ? -23.55400 -25.95400 18.32100 1.000 53.92000 109 LEU B CA 1
ATOM 3154 C C . LEU B 1 88 ? -24.84900 -25.54000 17.61900 1.000 52.37000 109 LEU B C 1
ATOM 3155 O O . LEU B 1 88 ? -25.35700 -24.45100 17.95500 1.000 53.84000 109 LEU B O 1
ATOM 3160 N N . GLU B 1 89 ? -25.37600 -26.35500 16.69300 1.000 51.12000 110 GLU B N 1
ATOM 3161 C CA . GLU B 1 89 ? -26.67800 -26.06800 16.02600 1.000 48.70000 110 GLU B CA 1
ATOM 3162 C C . GLU B 1 89 ? -27.77200 -25.97700 17.09800 1.000 53.46000 110 GLU B C 1
ATOM 3163 O O . GLU B 1 89 ? -28.63700 -25.08400 16.98200 1.000 52.78000 110 GLU B O 1
ATOM 3169 N N . TYR B 1 90 ? -27.70700 -26.84100 18.11400 1.000 49.04000 111 TYR B N 1
ATOM 3170 C CA . TYR B 1 90 ? -28.71600 -26.93800 19.20000 1.000 52.60000 111 TYR B CA 1
ATOM 3171 C C . TYR B 1 90 ? -28.69800 -25.64100 20.02800 1.000 51.88000 111 TYR B C 1
ATOM 3172 O O . TYR B 1 90 ? -29.78100 -25.05800 20.23300 1.000 48.39000 111 TYR B O 1
ATOM 3181 N N . ASP B 1 91 ? -27.51800 -25.20800 20.48600 1.000 49.36000 112 ASP B N 1
ATOM 3182 C CA . ASP B 1 91 ? -27.36900 -24.07100 21.44200 1.000 49.86000 112 ASP B CA 1
ATOM 3183 C C . ASP B 1 91 ? -27.66900 -22.73600 20.75700 1.000 53.31000 112 ASP B C 1
ATOM 3184 O O . ASP B 1 91 ? -27.92600 -21.77600 21.48500 1.000 53.62000 112 ASP B O 1
ATOM 3189 N N . TYR B 1 92 ? -27.58400 -22.66200 19.42500 1.000 51.06000 113 TYR B N 1
ATOM 3190 C CA . TYR B 1 92 ? -27.82100 -21.41400 18.66200 1.000 47.17000 113 TYR B CA 1
ATOM 3191 C C . TYR B 1 92 ? -28.72800 -21.73800 17.48500 1.000 48.26000 113 TYR B C 1
ATOM 3192 O O . TYR B 1 92 ? -28.27400 -22.34500 16.50900 1.000 50.96000 113 TYR B O 1
ATOM 3201 N N . GLU B 1 93 ? -29.98200 -21.32100 17.57300 1.000 51.19000 114 GLU B N 1
ATOM 3202 C CA . GLU B 1 93 ? -31.00700 -21.65700 16.55700 1.000 53.21000 114 GLU B CA 1
ATOM 3203 C C . GLU B 1 93 ? -30.60600 -21.11000 15.17900 1.000 46.38000 114 GLU B C 1
ATOM 3204 O O . GLU B 1 93 ? -31.01300 -21.69600 14.17900 1.000 53.39000 114 GLU B O 1
ATOM 3210 N N . ASN B 1 94 ? -29.86800 -20.00400 15.10900 1.000 43.23000 115 ASN B N 1
ATOM 3211 C CA . ASN B 1 94 ? -29.64500 -19.29600 13.81800 1.000 48.33000 115 ASN B CA 1
ATOM 3212 C C . ASN B 1 94 ? -28.35300 -19.79100 13.14400 1.000 46.27000 115 ASN B C 1
ATOM 3213 O O . ASN B 1 94 ? -28.09600 -19.33300 12.03000 1.000 50.51000 115 ASN B O 1
ATOM 3218 N N . ILE B 1 95 ? -27.58500 -20.68800 13.77600 1.000 47.67000 116 ILE B N 1
ATOM 3219 C CA . ILE B 1 95 ? -26.32000 -21.26500 13.22000 1.000 48.74000 116 ILE B CA 1
ATOM 3220 C C . ILE B 1 95 ? -26.63800 -22.57000 12.49000 1.000 51.61000 116 ILE B C 1
ATOM 3221 O O . ILE B 1 95 ? -27.29100 -23.45400 13.07900 1.000 51.78000 116 ILE B O 1
ATOM 3226 N N . LYS B 1 96 ? -26.18000 -22.67000 11.24300 1.000 49.95000 117 LYS B N 1
ATOM 3227 C CA . LYS B 1 96 ? -26.43900 -23.82500 10.34800 1.000 48.68000 117 LYS B CA 1
ATOM 3228 C C . LYS B 1 96 ? -25.10100 -24.31900 9.80600 1.000 51.51000 117 LYS B C 1
ATOM 3229 O O . LYS B 1 96 ? -24.44700 -23.58200 9.01900 1.000 50.41000 117 LYS B O 1
ATOM 3235 N N . VAL B 1 97 ? -24.68800 -25.50300 10.24600 1.000 51.04000 118 VAL B N 1
ATOM 3236 C CA . VAL B 1 97 ? -23.44700 -26.14200 9.74000 1.000 50.35000 118 VAL B CA 1
ATOM 3237 C C . VAL B 1 97 ? -23.81200 -26.87700 8.45800 1.000 50.42000 118 VAL B C 1
ATOM 3238 O O . VAL B 1 97 ? -24.70300 -27.72900 8.50300 1.000 51.12000 118 VAL B O 1
ATOM 3242 N N . ILE B 1 98 ? -23.15400 -26.53100 7.36200 1.000 46.77000 119 ILE B N 1
ATOM 3243 C CA . ILE B 1 98 ? -23.45200 -27.11500 6.02600 1.000 51.85000 119 ILE B CA 1
ATOM 3244 C C . ILE B 1 98 ? -22.17500 -27.79000 5.51900 1.000 51.85000 119 ILE B C 1
ATOM 3245 O O . ILE B 1 98 ? -21.19500 -27.08700 5.25000 1.000 53.14000 119 ILE B O 1
ATOM 3250 N N . TYR B 1 99 ? -22.19200 -29.11200 5.38400 1.000 57.02000 120 TYR B N 1
ATOM 3251 C CA . TYR B 1 99 ? -21.02900 -29.89800 4.88500 1.000 55.64000 120 TYR B CA 1
ATOM 3252 C C . TYR B 1 99 ? -20.99800 -29.82200 3.36400 1.000 57.12000 120 TYR B C 1
ATOM 3253 O O . TYR B 1 99 ? -22.06600 -29.95600 2.71000 1.000 63.32000 120 TYR B O 1
ATOM 3262 N N . ARG B 1 100 ? -19.80900 -29.60100 2.80800 1.000 54.93000 121 ARG B N 1
ATOM 3263 C CA . ARG B 1 100 ? -19.64000 -29.50400 1.33900 1.000 61.13000 121 ARG B CA 1
ATOM 3264 C C . ARG B 1 100 ? -20.24300 -30.73600 0.65700 1.000 62.47000 121 ARG B C 1
ATOM 3265 O O . ARG B 1 100 ? -20.89400 -30.56800 -0.39200 1.000 67.89000 121 ARG B O 1
ATOM 3273 N N . ASN B 1 101 ? -20.05300 -31.92900 1.21900 1.000 63.11000 122 ASN B N 1
ATOM 3274 C CA . ASN B 1 101 ? -20.48600 -33.19800 0.57300 1.000 67.77000 122 ASN B CA 1
ATOM 3275 C C . ASN B 1 101 ? -22.01500 -33.32500 0.52800 1.000 67.95000 122 ASN B C 1
ATOM 3276 O O . ASN B 1 101 ? -22.49300 -34.23400 -0.16100 1.000 68.36000 122 ASN B O 1
ATOM 3281 N N . ASP B 1 102 ? -22.77400 -32.45600 1.20400 1.000 63.54000 123 ASP B N 1
ATOM 3282 C CA . ASP B 1 102 ? -24.25800 -32.53600 1.15500 1.000 61.23000 123 ASP B CA 1
ATOM 3283 C C . ASP B 1 102 ? -24.76900 -31.67100 0.01000 1.000 58.41000 123 ASP B C 1
ATOM 3284 O O . ASP B 1 102 ? -25.96900 -31.77900 -0.28200 1.000 66.74000 123 ASP B O 1
ATOM 3289 N N . ILE B 1 103 ? -23.91900 -30.84500 -0.60400 1.000 53.49000 124 ILE B N 1
ATOM 3290 C CA . ILE B 1 103 ? -24.36600 -29.88400 -1.66400 1.000 58.87000 124 ILE B CA 1
ATOM 3291 C C . ILE B 1 103 ? -23.91300 -30.41000 -3.02700 1.000 60.84000 124 ILE B C 1
ATOM 3292 O O . ILE B 1 103 ? -22.74000 -30.76700 -3.17200 1.000 52.69000 124 ILE B O 1
ATOM 3297 N N . ASP B 1 104 ? -24.83100 -30.41900 -3.98600 1.000 61.88000 125 ASP B N 1
ATOM 3298 C CA . ASP B 1 104 ? -24.54500 -30.79900 -5.38500 1.000 59.50000 125 ASP B CA 1
ATOM 3299 C C . ASP B 1 104 ? -24.03100 -29.56400 -6.13100 1.000 64.30000 125 ASP B C 1
ATOM 3300 O O . ASP B 1 104 ? -24.84400 -28.72900 -6.57800 1.000 62.24000 125 ASP B O 1
ATOM 3305 N N . PHE B 1 105 ? -22.71900 -29.46700 -6.30200 1.000 63.63000 126 PHE B N 1
ATOM 3306 C CA . PHE B 1 105 ? -22.09400 -28.34700 -7.05300 1.000 62.19000 126 PHE B CA 1
ATOM 3307 C C . PHE B 1 105 ? -21.92100 -28.71900 -8.52800 1.000 59.21000 126 PHE B C 1
ATOM 3308 O O . PHE B 1 105 ? -21.29700 -27.94600 -9.24900 1.000 58.74000 126 PHE B O 1
ATOM 3316 N N . SER B 1 106 ? -22.45200 -29.86000 -8.96700 1.000 62.47000 127 SER B N 1
ATOM 3317 C CA . SER B 1 106 ? -22.20700 -30.41100 -10.32900 1.000 56.27000 127 SER B CA 1
ATOM 3318 C C . SER B 1 106 ? -22.54800 -29.38300 -11.42000 1.000 55.12000 127 SER B C 1
ATOM 3319 O O . SER B 1 106 ? -21.91800 -29.43800 -12.47400 1.000 60.10000 127 SER B O 1
ATOM 3322 N N . MET B 1 107 ? -23.52500 -28.50100 -11.19600 1.000 53.92000 128 MET B N 1
ATOM 3323 C CA . MET B 1 107 ? -23.98200 -27.50900 -12.21000 1.000 52.64000 128 MET B CA 1
ATOM 3324 C C . MET B 1 107 ? -22.89800 -26.45200 -12.50400 1.000 60.36000 128 MET B C 1
ATOM 3325 O O . MET B 1 107 ? -23.08600 -25.66200 -13.44800 1.000 60.12000 128 MET B O 1
ATOM 3330 N N . TYR B 1 108 ? -21.82200 -26.37000 -11.72000 1.000 59.40000 129 TYR B N 1
ATOM 3331 C CA . TYR B 1 108 ? -20.74500 -25.36400 -11.94000 1.000 62.47000 129 TYR B CA 1
ATOM 3332 C C . TYR B 1 108 ? -19.47000 -26.01900 -12.47800 1.000 63.11000 129 TYR B C 1
ATOM 3333 O O . TYR B 1 108 ? -18.52000 -25.28700 -12.79400 1.000 59.22000 129 TYR B O 1
ATOM 3342 N N . ASP B 1 109 ? -19.47500 -27.34400 -12.63100 1.000 61.50000 130 ASP B N 1
ATOM 3343 C CA . ASP B 1 109 ? -18.26800 -28.12800 -12.98400 1.000 61.56000 130 ASP B CA 1
ATOM 3344 C C . ASP B 1 109 ? -17.94100 -27.98000 -14.47000 1.000 60.49000 130 ASP B C 1
ATOM 3345 O O . ASP B 1 109 ? -18.83000 -27.61200 -15.27900 1.000 61.47000 130 ASP B O 1
ATOM 3350 N N . LYS B 1 110 ? -16.69900 -28.29300 -14.80700 1.000 57.40000 131 LYS B N 1
ATOM 3351 C CA . LYS B 1 110 ? -16.29400 -28.52300 -16.21600 1.000 61.95000 131 LYS B CA 1
ATOM 3352 C C . LYS B 1 110 ? -15.28000 -29.65700 -16.27800 1.000 65.81000 131 LYS B C 1
ATOM 3353 O O . LYS B 1 110 ? -14.49300 -29.83300 -15.30500 1.000 57.81000 131 LYS B O 1
ATOM 3359 N N . LYS B 1 111 ? -15.33500 -30.41200 -17.36900 1.000 67.90000 132 LYS B N 1
ATOM 3360 C CA . LYS B 1 111 ? -14.35900 -31.49300 -17.62800 1.000 72.45000 132 LYS B CA 1
ATOM 3361 C C . LYS B 1 111 ? -12.97900 -30.83300 -17.70500 1.000 75.02000 132 LYS B C 1
ATOM 3362 O O . LYS B 1 111 ? -12.82100 -29.85200 -18.46100 1.000 70.45000 132 LYS B O 1
ATOM 3368 N N . LEU B 1 112 ? -12.03400 -31.28800 -16.89000 1.000 74.13000 133 LEU B N 1
ATOM 3369 C CA . LEU B 1 112 ? -10.61900 -30.84400 -17.01200 1.000 72.09000 133 LEU B CA 1
ATOM 3370 C C . LEU B 1 112 ? -10.14500 -31.14800 -18.43600 1.000 73.67000 133 LEU B C 1
ATOM 3371 O O . LEU B 1 112 ? -9.55500 -30.26200 -19.08100 1.000 77.33000 133 LEU B O 1
ATOM 3376 N N . SER B 1 113 ? -10.40600 -32.37100 -18.89500 1.000 77.65000 134 SER B N 1
ATOM 3377 C CA . SER B 1 113 ? -10.04100 -32.85300 -20.25600 1.000 82.60000 134 SER B CA 1
ATOM 3378 C C . SER B 1 113 ? -10.29700 -31.73700 -21.27700 1.000 82.12000 134 SER B C 1
ATOM 3379 O O . SER B 1 113 ? -9.45900 -31.54600 -22.18100 1.000 84.75000 134 SER B O 1
ATOM 3382 N N . GLU B 1 114 ? -11.41500 -31.02000 -21.15400 1.000 72.89000 135 GLU B N 1
ATOM 3383 C CA . GLU B 1 114 ? -11.78300 -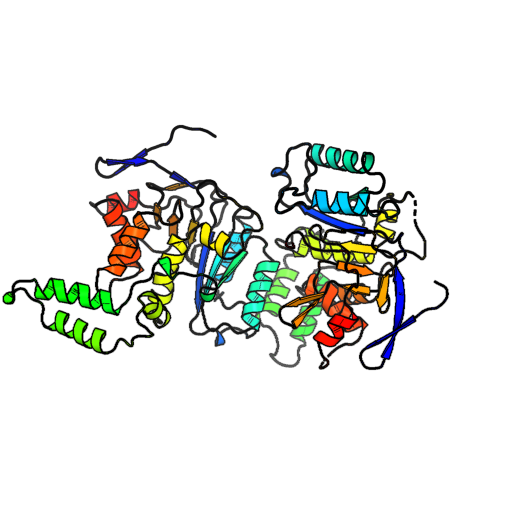30.02900 -22.19100 1.000 74.98000 135 GLU B CA 1
ATOM 3384 C C . GLU B 1 114 ? -11.12200 -28.67400 -21.90800 1.000 75.87000 135 GLU B C 1
ATOM 3385 O O . GLU B 1 114 ? -10.93400 -27.91100 -22.88200 1.000 79.16000 135 GLU B O 1
ATOM 3391 N N . ILE B 1 115 ? -10.75700 -28.36200 -20.66500 1.000 70.90000 136 ILE B N 1
ATOM 3392 C CA . ILE B 1 115 ? -10.11800 -27.04100 -20.37700 1.000 70.31000 136 ILE B CA 1
ATOM 3393 C C . ILE B 1 115 ? -8.73900 -26.99600 -21.05700 1.000 81.71000 136 ILE B C 1
ATOM 3394 O O . ILE B 1 115 ? -8.42200 -25.97000 -21.71500 1.000 77.74000 136 ILE B O 1
ATOM 3399 N N . TYR B 1 116 ? -7.95100 -28.06100 -20.92100 1.000 80.85000 137 TYR B N 1
ATOM 3400 C CA . TYR B 1 116 ? -6.63400 -28.19700 -21.59800 1.000 78.92000 137 TYR B CA 1
ATOM 3401 C C . TYR B 1 116 ? -6.82700 -28.11100 -23.11000 1.000 78.83000 137 TYR B C 1
ATOM 3402 O O . TYR B 1 116 ? -6.19800 -27.25300 -23.75700 1.000 79.10000 137 TYR B O 1
ATOM 3411 N N . MET B 1 117 ? -7.69400 -28.95800 -23.65700 1.000 75.31000 138 MET B N 1
ATOM 3412 C CA . MET B 1 117 ? -7.91100 -29.02600 -25.12500 1.000 77.74000 138 MET B CA 1
ATOM 3413 C C . MET B 1 117 ? -8.29600 -27.64300 -25.66300 1.000 76.69000 138 MET B C 1
ATOM 3414 O O . MET B 1 117 ? -7.85900 -27.29900 -26.77500 1.000 79.07000 138 MET B O 1
ATOM 3419 N N . GLU B 1 118 ? -9.08500 -26.87200 -24.91900 1.000 77.36000 139 GLU B N 1
ATOM 3420 C CA . GLU B 1 118 ? -9.51400 -25.53400 -25.40000 1.000 76.55000 139 GLU B CA 1
ATOM 3421 C C . GLU B 1 118 ? -8.27800 -24.63700 -25.56900 1.000 77.64000 139 GLU B C 1
ATOM 3422 O O . GLU B 1 118 ? -8.20500 -23.90800 -26.56700 1.000 77.06000 139 GLU B O 1
ATOM 3428 N N . ASN B 1 119 ? -7.34200 -24.69200 -24.62300 1.000 72.84000 140 ASN B N 1
ATOM 3429 C CA . ASN B 1 119 ? -6.18700 -23.75700 -24.68100 1.000 76.33000 140 ASN B CA 1
ATOM 3430 C C . ASN B 1 119 ? -5.13100 -24.25800 -25.68200 1.000 75.51000 140 ASN B C 1
ATOM 3431 O O . ASN B 1 119 ? -4.43400 -23.41000 -26.26200 1.000 72.90000 140 ASN B O 1
ATOM 3436 N N . ILE B 1 120 ? -5.04200 -25.56900 -25.89200 1.000 72.91000 141 ILE B N 1
ATOM 3437 C CA . ILE B 1 120 ? -4.09500 -26.12600 -26.89900 1.000 72.75000 141 ILE B CA 1
ATOM 3438 C C . ILE B 1 120 ? -4.52400 -25.61400 -28.26700 1.000 71.19000 141 ILE B C 1
ATOM 3439 O O . ILE B 1 120 ? -3.65200 -25.22000 -29.05000 1.000 71.78000 141 ILE B O 1
ATOM 3444 N N . SER B 1 121 ? -5.82900 -25.58400 -28.51000 1.000 72.26000 142 SER B N 1
ATOM 3445 C CA . SER B 1 121 ? -6.35400 -25.15300 -29.82700 1.000 73.14000 142 SER B CA 1
ATOM 3446 C C . SER B 1 121 ? -6.00200 -23.69000 -30.08300 1.000 72.35000 142 SER B C 1
ATOM 3447 O O . SER B 1 121 ? -5.62200 -23.36700 -31.21600 1.000 77.69000 142 SER B O 1
ATOM 3450 N N . LYS B 1 122 ? -6.13900 -22.83700 -29.07500 1.000 73.09000 143 LYS B N 1
ATOM 3451 C CA . LYS B 1 122 ? -5.89900 -21.38900 -29.29100 1.000 74.97000 143 LYS B CA 1
ATOM 3452 C C . LYS B 1 122 ? -4.41700 -21.17900 -29.58300 1.000 73.30000 143 LYS B C 1
ATOM 3453 O O . LYS B 1 122 ? -4.09700 -20.31300 -30.40500 1.000 70.96000 143 LYS B O 1
ATOM 3459 N N . GLN B 1 123 ? -3.55900 -21.93800 -28.90800 1.000 69.33000 144 GLN B N 1
ATOM 3460 C CA . GLN B 1 123 ? -2.10800 -21.85800 -29.18600 1.000 73.38000 144 GLN B CA 1
ATOM 3461 C C . GLN B 1 123 ? -1.85500 -22.38700 -30.59900 1.000 73.46000 144 GLN B C 1
ATOM 3462 O O . GLN B 1 123 ? -1.18800 -21.69600 -31.38000 1.000 67.36000 144 GLN B O 1
ATOM 3468 N N . GLU B 1 124 ? -2.41700 -23.55300 -30.91500 1.000 71.25000 145 GLU B N 1
ATOM 3469 C CA . GLU B 1 124 ? -2.19000 -24.16600 -32.24400 1.000 70.43000 145 GLU B CA 1
ATOM 3470 C C . GLU B 1 124 ? -2.72200 -23.21200 -33.31300 1.000 69.44000 145 GLU B C 1
ATOM 3471 O O . GLU B 1 124 ? -2.28700 -23.32700 -34.46100 1.000 77.34000 145 GLU B O 1
ATOM 3477 N N . SER B 1 125 ? -3.61200 -22.30000 -32.93400 1.000 67.74000 146 SER B N 1
ATOM 3478 C CA . SER B 1 125 ? -4.21100 -21.35400 -33.90800 1.000 71.36000 146 SER B CA 1
ATOM 3479 C C . SER B 1 125 ? -3.31200 -20.14000 -34.04100 1.000 66.23000 146 SER B C 1
ATOM 3480 O O . SER B 1 125 ? -3.59600 -19.27800 -34.88000 1.000 68.75000 146 SER B O 1
ATOM 3483 N N . MET B 1 126 ? -2.27200 -20.07800 -33.21700 1.000 75.75000 147 MET B N 1
ATOM 3484 C CA . MET B 1 126 ? -1.41000 -18.87100 -33.20500 1.000 75.57000 147 MET B CA 1
ATOM 3485 C C . MET B 1 126 ? -0.30500 -19.01600 -34.24400 1.000 77.34000 147 MET B C 1
ATOM 3486 O O . MET B 1 126 ? 0.02000 -20.15400 -34.61900 1.000 71.20000 147 MET B O 1
ATOM 3491 N N . PRO B 1 127 ? 0.30200 -17.90600 -34.70200 1.000 75.99000 148 PRO B N 1
ATOM 3492 C CA . PRO B 1 127 ? 1.42900 -18.00500 -35.60800 1.000 74.14000 148 PRO B CA 1
ATOM 3493 C C . PRO B 1 127 ? 2.52000 -18.83700 -34.92100 1.000 74.36000 148 PRO B C 1
ATOM 3494 O O . PRO B 1 127 ? 2.85100 -18.53900 -33.79400 1.000 69.61000 148 PRO B O 1
ATOM 3498 N N . GLU B 1 128 ? 3.03200 -19.85900 -35.60800 1.000 74.80000 149 GLU B N 1
ATOM 3499 C CA . GLU B 1 128 ? 4.07800 -20.74700 -35.04200 1.000 73.50000 149 GLU B CA 1
ATOM 3500 C C . GLU B 1 128 ? 5.10900 -19.93000 -34.26800 1.000 71.72000 149 GLU B C 1
ATOM 3501 O O . GLU B 1 128 ? 5.44200 -20.32000 -33.14300 1.000 74.13000 149 GLU B O 1
ATOM 3507 N N . GLU B 1 129 ? 5.61800 -18.86700 -34.87700 1.000 71.48000 150 GLU B N 1
ATOM 3508 C CA . GLU B 1 129 ? 6.66700 -18.07100 -34.19400 1.000 75.69000 150 GLU B CA 1
ATOM 3509 C C . GLU B 1 129 ? 6.09200 -17.46800 -32.91800 1.000 73.80000 150 GLU B C 1
ATOM 3510 O O . GLU B 1 129 ? 6.78400 -17.47200 -31.90400 1.000 77.81000 150 GLU B O 1
ATOM 3516 N N . LYS B 1 130 ? 4.85900 -16.99600 -32.93500 1.000 72.06000 151 LYS B N 1
ATOM 3517 C CA . LYS B 1 130 ? 4.34600 -16.33300 -31.71000 1.000 73.94000 151 LYS B CA 1
ATOM 3518 C C . LYS B 1 130 ? 3.93400 -17.38900 -30.68300 1.000 69.44000 151 LYS B C 1
ATOM 3519 O O . LYS B 1 130 ? 3.59400 -16.99700 -29.56200 1.000 64.48000 151 LYS B O 1
ATOM 3525 N N . ARG B 1 131 ? 3.97000 -18.67500 -31.03100 1.000 68.73000 152 ARG B N 1
ATOM 3526 C CA . ARG B 1 131 ? 3.46100 -19.70300 -30.09200 1.000 70.64000 152 ARG B CA 1
ATOM 3527 C C . ARG B 1 131 ? 4.35100 -19.77700 -28.85000 1.000 74.54000 152 ARG B C 1
ATOM 3528 O O . ARG B 1 131 ? 5.48600 -19.28100 -28.86600 1.000 79.88000 152 ARG B O 1
ATOM 3536 N N . ASP B 1 132 ? 3.82300 -20.42500 -27.81800 1.000 77.16000 153 ASP B N 1
ATOM 3537 C CA . ASP B 1 132 ? 4.49400 -20.65600 -26.51800 1.000 77.17000 153 ASP B CA 1
ATOM 3538 C C . ASP B 1 132 ? 4.61600 -22.16500 -26.34600 1.000 72.15000 153 ASP B C 1
ATOM 3539 O O . ASP B 1 132 ? 3.63000 -22.79600 -25.94100 1.000 74.72000 153 ASP B O 1
ATOM 3544 N N . CYS B 1 133 ? 5.76900 -22.71100 -26.70700 1.000 71.71000 154 CYS B N 1
ATOM 3545 C CA . CYS B 1 133 ? 5.98700 -24.17500 -26.85400 1.000 72.79000 154 CYS B CA 1
ATOM 3546 C C . CYS B 1 133 ? 6.01800 -24.83500 -25.48100 1.000 71.03000 154 CYS B C 1
ATOM 3547 O O . CYS B 1 133 ? 5.35600 -25.86800 -25.32000 1.000 72.18000 154 CYS B O 1
ATOM 3550 N N . HIS B 1 134 ? 6.77200 -24.26600 -24.53900 1.000 75.32000 155 HIS B N 1
ATOM 3551 C CA . HIS B 1 134 ? 6.89100 -24.80000 -23.15300 1.000 78.36000 155 HIS B CA 1
ATOM 3552 C C . HIS B 1 134 ? 5.51400 -24.78500 -22.49100 1.000 72.78000 155 HIS B C 1
ATOM 3553 O O . HIS B 1 134 ? 5.12600 -25.81800 -21.96100 1.000 78.77000 155 HIS B O 1
ATOM 3560 N N . LEU B 1 135 ? 4.79300 -23.66700 -22.56700 1.000 73.30000 156 LEU B N 1
ATOM 3561 C CA . LEU B 1 135 ? 3.37200 -23.57900 -22.11000 1.000 79.16000 156 LEU B CA 1
ATOM 3562 C C . LEU B 1 135 ? 2.56900 -24.70700 -22.77000 1.000 77.85000 156 LEU B C 1
ATOM 3563 O O . LEU B 1 135 ? 1.85800 -25.41000 -22.06300 1.000 81.87000 156 LEU B O 1
ATOM 3568 N N . LEU B 1 136 ? 2.66600 -24.89100 -24.08700 1.000 75.61000 157 LEU B N 1
ATOM 3569 C CA . LEU B 1 136 ? 1.80100 -25.88600 -24.78800 1.000 75.66000 157 LEU B CA 1
ATOM 3570 C C . LEU B 1 136 ? 2.16900 -27.32700 -24.41400 1.000 76.17000 157 LEU B C 1
ATOM 3571 O O . LEU B 1 136 ? 1.26800 -28.17900 -24.36700 1.000 67.32000 157 LEU B O 1
ATOM 3576 N N . GLN B 1 137 ? 3.44900 -27.58600 -24.17000 1.000 79.73000 158 GLN B N 1
ATOM 3577 C CA . GLN B 1 137 ? 3.86300 -28.94900 -23.76600 1.000 79.63000 158 GLN B CA 1
ATOM 3578 C C . GLN B 1 137 ? 3.23300 -29.28600 -22.41600 1.000 82.36000 158 GLN B C 1
ATOM 3579 O O . GLN B 1 137 ? 2.81400 -30.43900 -22.23400 1.000 83.49000 158 GLN B O 1
ATOM 3585 N N . LEU B 1 138 ? 3.15800 -28.30800 -21.51600 1.000 80.72000 159 LEU B N 1
ATOM 3586 C CA . LEU B 1 138 ? 2.60900 -28.55500 -20.15600 1.000 82.25000 159 LEU B CA 1
ATOM 3587 C C . LEU B 1 138 ? 1.17300 -29.04900 -20.27800 1.000 82.16000 159 LEU B C 1
ATOM 3588 O O . LEU B 1 138 ? 0.83000 -30.02600 -19.60000 1.000 84.36000 159 LEU B O 1
ATOM 3593 N N . LEU B 1 139 ? 0.38400 -28.40600 -21.13500 1.000 83.43000 160 LEU B N 1
ATOM 3594 C CA . LEU B 1 139 ? -1.04800 -28.76100 -21.27600 1.000 79.18000 160 LEU B CA 1
ATOM 3595 C C . LEU B 1 139 ? -1.17700 -30.21400 -21.73100 1.000 83.83000 160 LEU B C 1
ATOM 3596 O O . LEU B 1 139 ? -1.98600 -30.93900 -21.14200 1.000 87.42000 160 LEU B O 1
ATOM 3601 N N . LYS B 1 140 ? -0.39500 -30.62600 -22.72800 1.000 87.33000 161 LYS B N 1
ATOM 3602 C CA . LYS B 1 140 ? -0.53300 -31.99800 -23.29100 1.000 84.57000 161 LYS B CA 1
ATOM 3603 C C . LYS B 1 140 ? -0.07400 -33.03200 -22.26200 1.000 84.11000 161 LYS B C 1
ATOM 3604 O O . LYS B 1 140 ? -0.70800 -34.09700 -22.18000 1.000 80.91000 161 LYS B O 1
ATOM 3610 N N . LYS B 1 141 ? 0.97900 -32.72000 -21.50900 1.000 85.62000 162 LYS B N 1
ATOM 3611 C CA . LYS B 1 141 ? 1.51400 -33.66400 -20.48900 1.000 90.38000 162 LYS B CA 1
ATOM 3612 C C . LYS B 1 141 ? 0.54600 -33.71900 -19.30700 1.000 91.83000 162 LYS B C 1
ATOM 3613 O O . LYS B 1 141 ? 0.35900 -34.80600 -18.74400 1.000 93.35000 162 LYS B O 1
ATOM 3619 N N . GLU B 1 142 ? -0.04100 -32.57700 -18.95300 1.000 91.90000 163 GLU B N 1
ATOM 3620 C CA . GLU B 1 142 ? -1.03600 -32.53900 -17.84500 1.000 92.08000 163 GLU B CA 1
ATOM 3621 C C . GLU B 1 142 ? -2.28600 -33.28600 -18.30600 1.000 89.56000 163 GLU B C 1
ATOM 3622 O O . GLU B 1 142 ? -2.75600 -34.14900 -17.55500 1.000 93.91000 163 GLU B O 1
ATOM 3628 N N . LEU B 1 143 ? -2.78500 -32.96500 -19.49900 1.000 87.58000 164 LEU B N 1
ATOM 3629 C CA . LEU B 1 143 ? -3.95700 -33.66700 -20.07600 1.000 86.54000 164 LEU B CA 1
ATOM 3630 C C . LEU B 1 143 ? -3.64300 -35.15600 -20.17100 1.000 90.85000 164 LEU B C 1
ATOM 3631 O O . LEU B 1 143 ? -4.57200 -35.96000 -20.00900 1.000 87.69000 164 LEU B O 1
ATOM 3636 N N . SER B 1 144 ? -2.37200 -35.49800 -20.40500 1.000 95.72000 165 SER B N 1
ATOM 3637 C CA . SER B 1 144 ? -1.97700 -36.91900 -20.60100 1.000 95.55000 165 SER B CA 1
ATOM 3638 C C . SER B 1 144 ? -2.19100 -37.72100 -19.32100 1.000 96.17000 165 SER B C 1
ATOM 3639 O O . SER B 1 144 ? -2.38700 -38.94300 -19.42400 1.000 89.81000 165 SER B O 1
ATOM 3642 N N . ASP B 1 145 ? -2.16000 -37.05900 -18.16800 1.000 94.16000 166 ASP B N 1
ATOM 3643 C CA . ASP B 1 145 ? -2.25100 -37.79300 -16.88100 1.000 94.66000 166 ASP B CA 1
ATOM 3644 C C . ASP B 1 145 ? -3.63000 -37.57000 -16.25300 1.000 97.04000 166 ASP B C 1
ATOM 3645 O O . ASP B 1 145 ? -3.75300 -37.77600 -15.03400 1.000 101.67000 166 ASP B O 1
ATOM 3650 N N . ILE B 1 146 ? -4.62000 -37.17500 -17.05700 1.000 98.57000 167 ILE B N 1
ATOM 3651 C CA . ILE B 1 146 ? -6.00800 -36.98200 -16.53800 1.000 99.81000 167 ILE B CA 1
ATOM 3652 C C . ILE B 1 146 ? -6.81300 -38.25200 -16.80800 1.000 102.88000 167 ILE B C 1
ATOM 3653 O O . ILE B 1 146 ? -7.07400 -38.53800 -17.98600 1.000 102.43000 167 ILE B O 1
ATOM 3658 N N . GLN B 1 147 ? -7.20200 -38.96900 -15.75000 1.000 104.74000 168 GLN B N 1
ATOM 3659 C CA . GLN B 1 147 ? -7.93800 -40.25400 -15.90500 1.000 108.15000 168 GLN B CA 1
ATOM 3660 C C . GLN B 1 147 ? -9.41300 -39.97100 -16.18700 1.000 106.34000 168 GLN B C 1
ATOM 3661 O O . GLN B 1 147 ? -9.90600 -38.94600 -15.72100 1.000 106.93000 168 GLN B O 1
ATOM 3663 N N . GLU B 1 148 ? -10.10900 -40.87600 -16.87200 1.000 105.86000 169 GLU B N 1
ATOM 3664 C CA . GLU B 1 148 ? -11.51300 -40.59900 -17.27500 1.000 101.99000 169 GLU B CA 1
ATOM 3665 C C . GLU B 1 148 ? -12.42800 -40.39300 -16.06200 1.000 103.61000 169 GLU B C 1
ATOM 3666 O O . GLU B 1 148 ? -13.43100 -39.68200 -16.22700 1.000 101.48000 169 GLU B O 1
ATOM 3672 N N . GLY B 1 149 ? -12.12600 -40.98900 -14.90300 1.000 103.91000 170 GLY B N 1
ATOM 3673 C CA . GLY B 1 149 ? -13.03900 -40.89000 -13.74100 1.000 96.45000 170 GLY B CA 1
ATOM 3674 C C . GLY B 1 149 ? -12.68800 -39.78100 -12.75800 1.000 98.14000 170 GLY B C 1
ATOM 3675 O O . GLY B 1 149 ? -13.33700 -39.72400 -11.70500 1.000 90.25000 170 GLY B O 1
ATOM 3676 N N . ASN B 1 150 ? -11.66500 -38.97100 -13.05400 1.000 99.58000 171 ASN B N 1
ATOM 3677 C CA . ASN B 1 150 ? -11.27600 -37.82200 -12.19800 1.000 91.95000 171 ASN B CA 1
ATOM 3678 C C . ASN B 1 150 ? -11.19200 -36.59800 -13.09900 1.000 86.47000 171 ASN B C 1
ATOM 3679 O O . ASN B 1 150 ? -10.34600 -35.73400 -12.83500 1.000 89.82000 171 ASN B O 1
ATOM 3684 N N . ASP B 1 151 ? -12.03200 -36.54300 -14.12800 1.000 91.63000 172 ASP B N 1
ATOM 3685 C CA . ASP B 1 151 ? -12.03400 -35.41700 -15.09600 1.000 83.04000 172 ASP B CA 1
ATOM 3686 C C . ASP B 1 151 ? -12.98200 -34.33000 -14.59500 1.000 76.33000 172 ASP B C 1
ATOM 3687 O O . ASP B 1 151 ? -14.08500 -34.25600 -15.14300 1.000 78.92000 172 ASP B O 1
ATOM 3692 N N . SER B 1 152 ? -12.57200 -33.52200 -13.60900 1.000 78.40000 173 SER B N 1
ATOM 3693 C CA . SER B 1 152 ? -13.49200 -32.52200 -13.00600 1.000 70.37000 173 SER B CA 1
ATOM 3694 C C . SER B 1 152 ? -12.72400 -31.31200 -12.47500 1.000 68.51000 173 SER B C 1
ATOM 3695 O O . SER B 1 152 ? -11.87400 -31.50600 -11.59300 1.000 69.15000 173 SER B O 1
ATOM 3698 N N . LEU B 1 153 ? -13.02900 -30.11300 -12.97200 1.000 64.29000 174 LEU B N 1
ATOM 3699 C CA . LEU B 1 153 ? -12.40400 -28.89800 -12.39600 1.000 58.58000 174 LEU B CA 1
ATOM 3700 C C . LEU B 1 153 ? -12.66400 -28.92100 -10.89300 1.000 64.98000 174 LEU B C 1
ATOM 3701 O O . LEU B 1 153 ? -11.74900 -28.61500 -10.11900 1.000 64.14000 174 LEU B O 1
ATOM 3706 N N . ILE B 1 154 ? -13.88700 -29.29100 -10.51300 1.000 67.48000 175 ILE B N 1
ATOM 3707 C CA . ILE B 1 154 ? -14.23500 -29.35300 -9.06100 1.000 62.04000 175 ILE B CA 1
ATOM 3708 C C . ILE B 1 154 ? -13.37700 -30.41500 -8.37200 1.000 68.73000 175 ILE B C 1
ATOM 3709 O O . ILE B 1 154 ? -12.79100 -30.11600 -7.32600 1.000 70.78000 175 ILE B O 1
ATOM 3714 N N . LYS B 1 155 ? -13.26500 -31.62400 -8.92000 1.000 70.56000 176 LYS B N 1
ATOM 3715 C CA . LYS B 1 155 ? -12.56400 -32.70300 -8.17800 1.000 72.29000 176 LYS B CA 1
ATOM 3716 C C . LYS B 1 155 ? -11.07200 -32.37400 -8.07500 1.000 74.94000 176 LYS B C 1
ATOM 3717 O O . LYS B 1 155 ? -10.42200 -32.91100 -7.16400 1.000 79.05000 176 LYS B O 1
ATOM 3723 N N . SER B 1 156 ? -10.57700 -31.48700 -8.93500 1.000 69.54000 177 SER B N 1
ATOM 3724 C CA . SER B 1 156 ? -9.15400 -31.06800 -8.86700 1.000 73.59000 177 SER B CA 1
ATOM 3725 C C . SER B 1 156 ? -8.90300 -30.30700 -7.56900 1.000 78.28000 177 SER B C 1
ATOM 3726 O O . SER B 1 156 ? -7.89800 -30.58700 -6.90000 1.000 77.68000 177 SER B O 1
ATOM 3729 N N . TYR B 1 157 ? -9.80100 -29.38400 -7.22800 1.000 81.24000 178 TYR B N 1
ATOM 3730 C CA . TYR B 1 157 ? -9.59600 -28.52600 -6.03300 1.000 78.35000 178 TYR B CA 1
ATOM 3731 C C . TYR B 1 157 ? -9.91000 -29.30200 -4.75200 1.000 79.91000 178 TYR B C 1
ATOM 3732 O O . TYR B 1 157 ? -9.32500 -28.98400 -3.71000 1.000 81.92000 178 TYR B O 1
ATOM 3741 N N . LEU B 1 158 ? -10.80600 -30.28100 -4.82400 1.000 77.38000 179 LEU B N 1
ATOM 3742 C CA . LEU B 1 158 ? -11.06000 -31.09800 -3.61500 1.000 79.64000 179 LEU B CA 1
ATOM 3743 C C . LEU B 1 158 ? -9.75600 -31.81800 -3.29700 1.000 83.97000 179 LEU B C 1
ATOM 3744 O O . LEU B 1 158 ? -9.39500 -31.90700 -2.11100 1.000 87.11000 179 LEU B O 1
ATOM 3749 N N . LEU B 1 159 ? -9.06700 -32.28000 -4.34100 1.000 90.89000 180 LEU B N 1
ATOM 3750 C CA . LEU B 1 159 ? -7.77000 -32.97600 -4.16100 1.000 89.40000 180 LEU B CA 1
ATOM 3751 C C . LEU B 1 159 ? -6.69600 -31.92700 -3.88000 1.000 91.13000 180 LEU B C 1
ATOM 3752 O O . LEU B 1 159 ? -5.59000 -32.31900 -3.47000 1.000 93.08000 180 LEU B O 1
ATOM 3757 N N . ASP B 1 160 ? -7.01700 -30.64700 -4.09100 1.000 91.55000 181 ASP B N 1
ATOM 3758 C CA . ASP B 1 160 ? -6.05100 -29.57500 -3.73400 1.000 91.12000 181 ASP B CA 1
ATOM 3759 C C . ASP B 1 160 ? -6.08200 -29.38000 -2.22300 1.000 93.84000 181 ASP B C 1
ATOM 3760 O O . ASP B 1 160 ? -7.14500 -29.57200 -1.61700 1.000 94.00000 181 ASP B O 1
ATOM 3765 N N . LYS B 1 161 ? -4.94400 -29.02600 -1.65000 1.000 104.11000 182 LYS B N 1
ATOM 3766 C CA . LYS B 1 161 ? -4.82100 -28.82400 -0.18200 1.000 109.56000 182 LYS B CA 1
ATOM 3767 C C . LYS B 1 161 ? -4.57500 -27.33900 0.09800 1.000 108.73000 182 LYS B C 1
ATOM 3768 O O . LYS B 1 161 ? -4.74700 -26.92500 1.26200 1.000 105.67000 182 LYS B O 1
ATOM 3774 N N . GLY B 1 162 ? -4.19300 -26.57300 -0.93000 1.000 103.61000 183 GLY B N 1
ATOM 3775 C CA . GLY B 1 162 ? -3.96400 -25.12400 -0.76300 1.000 98.50000 183 GLY B CA 1
ATOM 3776 C C . GLY B 1 162 ? -5.26500 -24.37200 -0.54300 1.000 94.74000 183 GLY B C 1
ATOM 3777 O O . GLY B 1 162 ? -6.31200 -25.03300 -0.39500 1.000 91.70000 183 GLY B O 1
ATOM 3778 N N . HIS B 1 163 ? -5.20400 -23.03800 -0.53100 1.000 97.74000 184 HIS B N 1
ATOM 3779 C CA . HIS B 1 163 ? -6.41500 -22.20700 -0.29800 1.000 94.88000 184 HIS B CA 1
ATOM 3780 C C . HIS B 1 163 ? -7.47000 -22.52500 -1.36000 1.000 85.12000 184 HIS B C 1
ATOM 3781 O O . HIS B 1 163 ? -8.66600 -22.37600 -1.05600 1.000 81.97000 184 HIS B O 1
ATOM 3788 N N . GLY B 1 164 ? -7.04200 -22.96000 -2.55000 1.000 86.45000 185 GLY B N 1
ATOM 3789 C CA . GLY B 1 164 ? -7.98900 -23.24400 -3.64600 1.000 76.55000 185 GLY B CA 1
ATOM 3790 C C . GLY B 1 164 ? -9.12100 -24.14200 -3.18400 1.000 68.10000 185 GLY B C 1
ATOM 3791 O O . GLY B 1 164 ? -10.28200 -23.83600 -3.50800 1.000 71.36000 185 GLY B O 1
ATOM 3792 N N . TRP B 1 165 ? -8.80100 -25.20800 -2.44200 1.000 70.33000 186 TRP B N 1
ATOM 3793 C CA . TRP B 1 165 ? -9.86100 -26.09600 -1.89300 1.000 71.65000 186 TRP B CA 1
ATOM 3794 C C . TRP B 1 165 ? -10.94200 -25.24000 -1.22400 1.000 70.11000 186 TRP B C 1
ATOM 3795 O O . TRP B 1 165 ? -12.13200 -25.46300 -1.51400 1.000 72.54000 186 TRP B O 1
ATOM 3806 N N . ALA B 1 166 ? -10.53400 -24.29600 -0.37000 1.000 65.73000 187 ALA B N 1
ATOM 3807 C CA . ALA B 1 166 ? -11.50200 -23.42900 0.33400 1.000 64.29000 187 ALA B CA 1
ATOM 3808 C C . ALA B 1 166 ? -11.92900 -22.27600 -0.58400 1.000 64.98000 187 ALA B C 1
ATOM 3809 O O . ALA B 1 166 ? -13.11900 -21.90500 -0.53200 1.000 58.76000 187 ALA B O 1
ATOM 3811 N N . ASP B 1 167 ? -11.00900 -21.71700 -1.37600 1.000 67.60000 188 ASP B N 1
ATOM 3812 C CA . ASP B 1 167 ? -11.29400 -20.50300 -2.19500 1.000 66.66000 188 ASP B CA 1
ATOM 3813 C C . ASP B 1 167 ? -12.22000 -20.87800 -3.35600 1.000 60.20000 188 ASP B C 1
ATOM 3814 O O . ASP B 1 167 ? -13.14700 -20.11600 -3.64500 1.000 56.81000 188 ASP B O 1
ATOM 3819 N N . PHE B 1 168 ? -11.99100 -22.00900 -4.00700 1.000 57.62000 189 PHE B N 1
ATOM 3820 C CA . PHE B 1 168 ? -12.86300 -22.42200 -5.13000 1.000 60.20000 189 PHE B CA 1
ATOM 3821 C C . PHE B 1 168 ? -14.27100 -22.73400 -4.60700 1.000 58.05000 189 PHE B C 1
ATOM 3822 O O . PHE B 1 168 ? -15.26500 -22.30500 -5.22000 1.000 58.22000 189 PHE B O 1
ATOM 3830 N N . TYR B 1 169 ? -14.36800 -23.45300 -3.49200 1.000 56.69000 190 TYR B N 1
ATOM 3831 C CA . TYR B 1 169 ? -15.68400 -23.88400 -2.96000 1.000 54.90000 190 TYR B CA 1
ATOM 3832 C C . TYR B 1 169 ? -16.43100 -22.68500 -2.37800 1.000 52.34000 190 TYR B C 1
ATOM 3833 O O . TYR B 1 169 ? -17.65600 -22.64000 -2.47800 1.000 53.97000 190 TYR B O 1
ATOM 3842 N N . ARG B 1 170 ? -15.72800 -21.71700 -1.80700 1.000 51.15000 191 ARG B N 1
ATOM 3843 C CA . ARG B 1 170 ? -16.40200 -20.49500 -1.32000 1.000 52.58000 191 ARG B CA 1
ATOM 3844 C C . ARG B 1 170 ? -17.12000 -19.84700 -2.48900 1.000 50.74000 191 ARG B C 1
ATOM 3845 O O . ARG B 1 170 ? -18.23700 -19.33100 -2.30800 1.000 54.13000 191 ARG B O 1
ATOM 3853 N N . ASN B 1 171 ? -16.46500 -19.83600 -3.64600 1.000 53.82000 192 ASN B N 1
ATOM 3854 C CA . ASN B 1 171 ? -17.02300 -19.17700 -4.85600 1.000 55.91000 192 ASN B CA 1
ATOM 3855 C C . ASN B 1 171 ? -18.33400 -19.86300 -5.24400 1.000 49.20000 192 ASN B C 1
ATOM 3856 O O . ASN B 1 171 ? -19.25000 -19.15800 -5.68400 1.000 53.00000 192 ASN B O 1
ATOM 3861 N N . MET B 1 172 ? -18.42400 -21.18600 -5.12800 1.000 47.71000 193 MET B N 1
ATOM 3862 C CA . MET B 1 172 ? -19.64100 -21.90100 -5.58700 1.000 56.50000 193 MET B CA 1
ATOM 3863 C C . MET B 1 172 ? -20.75500 -21.74600 -4.53500 1.000 56.56000 193 MET B C 1
ATOM 3864 O O . MET B 1 172 ? -21.93700 -21.57600 -4.91500 1.000 53.45000 193 MET B O 1
ATOM 3869 N N . ALA B 1 173 ? -20.40200 -21.75400 -3.25600 1.000 50.10000 194 ALA B N 1
ATOM 3870 C CA . ALA B 1 173 ? -21.38700 -21.53600 -2.18000 1.000 49.77000 194 ALA B CA 1
ATOM 3871 C C . ALA B 1 173 ? -21.98700 -20.14200 -2.35400 1.000 51.41000 194 ALA B C 1
ATOM 3872 O O . ALA B 1 173 ? -23.21100 -20.00900 -2.17000 1.000 52.97000 194 ALA B O 1
ATOM 3874 N N . MET B 1 174 ? -21.17200 -19.16000 -2.74900 1.000 48.40000 195 MET B N 1
ATOM 3875 C CA . MET B 1 174 ? -21.64200 -17.76900 -2.92100 1.000 50.33000 195 MET B CA 1
ATOM 3876 C C . MET B 1 174 ? -22.41600 -17.62600 -4.23100 1.000 55.12000 195 MET B C 1
ATOM 3877 O O . MET B 1 174 ? -23.23900 -16.68700 -4.34500 1.000 53.61000 195 MET B O 1
ATOM 3882 N N . LEU B 1 175 ? -22.17800 -18.51000 -5.19600 1.000 50.01000 196 LEU B N 1
ATOM 3883 C CA . LEU B 1 175 ? -23.05900 -18.61000 -6.38000 1.000 48.82000 196 LEU B CA 1
ATOM 3884 C C . LEU B 1 175 ? -24.43900 -19.09000 -5.92000 1.000 51.48000 196 LEU B C 1
ATOM 3885 O O . LEU B 1 175 ? -25.44200 -18.55100 -6.39100 1.000 50.61000 196 LEU B O 1
ATOM 3890 N N . LYS B 1 176 ? -24.49300 -20.07900 -5.04000 1.000 49.42000 197 LYS B N 1
ATOM 3891 C CA . LYS B 1 176 ? -25.78400 -20.60600 -4.54000 1.000 53.51000 197 LYS B CA 1
ATOM 3892 C C . LYS B 1 176 ? -26.39100 -19.57500 -3.57800 1.000 53.68000 197 LYS B C 1
ATOM 3893 O O . LYS B 1 176 ? -27.60600 -19.31700 -3.69400 1.000 51.69000 197 LYS B O 1
ATOM 3899 N N . ALA B 1 177 ? -25.56700 -18.97200 -2.71000 1.000 50.71000 198 ALA B N 1
ATOM 3900 C CA . ALA B 1 177 ? -25.92000 -17.79400 -1.87900 1.000 50.72000 198 ALA B CA 1
ATOM 3901 C C . ALA B 1 177 ? -27.09200 -18.17600 -0.96100 1.000 50.97000 198 ALA B C 1
ATOM 3902 O O . ALA B 1 177 ? -26.99500 -19.21200 -0.27100 1.000 47.62000 198 ALA B O 1
ATOM 3904 N N . GLY B 1 178 ? -28.17900 -17.40600 -0.97000 1.000 55.03000 199 GLY B N 1
ATOM 3905 C CA . GLY B 1 178 ? -29.37900 -17.72700 -0.17800 1.000 51.75000 199 GLY B CA 1
ATOM 3906 C C . GLY B 1 178 ? -29.77000 -19.19500 -0.32700 1.000 52.54000 199 GLY B C 1
ATOM 3907 O O . GLY B 1 178 ? -30.18000 -19.78800 0.66800 1.000 47.40000 199 GLY B O 1
ATOM 3908 N N . GLN B 1 179 ? -29.62100 -19.79500 -1.51100 1.000 51.25000 200 GLN B N 1
ATOM 3909 C CA . GLN B 1 179 ? -30.15700 -21.16000 -1.77100 1.000 56.06000 200 GLN B CA 1
ATOM 3910 C C . GLN B 1 179 ? -29.23800 -22.24400 -1.22100 1.000 53.39000 200 GLN B C 1
ATOM 3911 O O . GLN B 1 179 ? -29.66300 -23.42500 -1.21500 1.000 54.88000 200 GLN B O 1
ATOM 3917 N N . LEU B 1 180 ? -28.03900 -21.88800 -0.77200 1.000 49.84000 201 LEU B N 1
ATOM 3918 C CA . LEU B 1 180 ? -27.20300 -22.85600 -0.01900 1.000 51.96000 201 LEU B CA 1
ATOM 3919 C C . LEU B 1 180 ? -28.00600 -23.34500 1.19300 1.000 55.28000 201 LEU B C 1
ATOM 3920 O O . LEU B 1 180 ? -28.03700 -24.57600 1.42700 1.000 52.52000 201 LEU B O 1
ATOM 3925 N N . PHE B 1 181 ? -28.67800 -22.42400 1.89400 1.000 52.33000 202 PHE B N 1
ATOM 3926 C CA . PHE B 1 181 ? -29.49600 -22.74000 3.09300 1.000 52.25000 202 PHE B CA 1
ATOM 3927 C C . PHE B 1 181 ? -30.71600 -23.58200 2.68800 1.000 51.76000 202 PHE B C 1
ATOM 3928 O O . PHE B 1 181 ? -30.96800 -24.60800 3.30400 1.000 51.98000 202 PHE B O 1
ATOM 3936 N N . LEU B 1 182 ? -31.46500 -23.13600 1.69200 1.000 50.35000 203 LEU B N 1
ATOM 3937 C CA . LEU B 1 182 ? -32.66700 -23.83800 1.15500 1.000 53.05000 203 LEU B CA 1
ATOM 3938 C C . LEU B 1 182 ? -32.28000 -25.27500 0.75700 1.000 54.55000 203 LEU B C 1
ATOM 3939 O O . LEU B 1 182 ? -33.02300 -26.22400 1.07200 1.000 54.51000 203 LEU B O 1
ATOM 3944 N N . GLU B 1 183 ? -31.13200 -25.44900 0.11000 1.000 57.30000 204 GLU B N 1
ATOM 3945 C CA . GLU B 1 183 ? -30.70100 -26.76600 -0.42400 1.000 53.91000 204 GLU B CA 1
ATOM 3946 C C . GLU B 1 183 ? -30.25600 -27.67200 0.72800 1.000 52.81000 204 GLU B C 1
ATOM 3947 O O . GLU B 1 183 ? -30.49400 -28.87000 0.62700 1.000 52.79000 204 GLU B O 1
ATOM 3953 N N . ALA B 1 184 ? -29.72200 -27.11600 1.80900 1.000 52.41000 205 ALA B N 1
ATOM 3954 C CA . ALA B 1 184 ? -29.23300 -27.94500 2.93100 1.000 48.70000 205 ALA B CA 1
ATOM 3955 C C . ALA B 1 184 ? -30.36300 -28.20400 3.93400 1.000 58.70000 205 ALA B C 1
ATOM 3956 O O . ALA B 1 184 ? -30.08100 -28.79500 4.98800 1.000 52.94000 205 ALA B O 1
ATOM 3958 N N . ASP B 1 185 ? -31.58900 -27.79200 3.61000 1.000 57.25000 206 ASP B N 1
ATOM 3959 C CA . ASP B 1 185 ? -32.74900 -27.92800 4.53600 1.000 60.57000 206 ASP B CA 1
ATOM 3960 C C . ASP B 1 185 ? -32.38800 -27.33200 5.89500 1.000 53.63000 206 ASP B C 1
ATOM 3961 O O . ASP B 1 185 ? -32.62200 -27.99100 6.91000 1.000 58.18000 206 ASP B O 1
ATOM 3966 N N . LYS B 1 186 ? -31.85500 -26.10500 5.89500 1.000 59.83000 207 LYS B N 1
ATOM 3967 C CA . LYS B 1 186 ? -31.45700 -25.42600 7.15600 1.000 54.70000 207 LYS B CA 1
ATOM 3968 C C . LYS B 1 186 ? -32.28000 -24.14800 7.34600 1.000 58.69000 207 LYS B C 1
ATOM 3969 O O . LYS B 1 186 ? -32.00300 -23.41300 8.31300 1.000 62.59000 207 LYS B O 1
ATOM 3975 N N . VAL B 1 187 ? -33.24600 -23.89100 6.45800 1.000 57.08000 208 VAL B N 1
ATOM 3976 C CA . VAL B 1 187 ? -34.04100 -22.62700 6.53200 1.000 71.48000 208 VAL B CA 1
ATOM 3977 C C . VAL B 1 187 ? -35.30100 -22.96500 7.33700 1.000 86.86000 208 VAL B C 1
ATOM 3978 O O . VAL B 1 187 ? -36.40400 -22.89400 6.76000 1.000 95.59000 208 VAL B O 1
ATOM 3982 N N . GLY B 1 188 ? -35.14200 -23.31900 8.61500 1.000 90.39000 209 GLY B N 1
ATOM 3983 C CA . GLY B 1 188 ? -36.31700 -23.57500 9.47100 1.000 89.79000 209 GLY B CA 1
ATOM 3984 C C . GLY B 1 188 ? -36.94600 -22.26500 9.90500 1.000 100.28000 209 GLY B C 1
ATOM 3985 O O . GLY B 1 188 ? -38.17500 -22.12000 9.74900 1.000 92.10000 209 GLY B O 1
ATOM 3986 N N . CYS B 1 189 ? -36.13300 -21.33900 10.42100 1.000 110.97000 210 CYS B N 1
ATOM 3987 C CA . CYS B 1 189 ? -36.63700 -19.99900 10.83000 1.000 102.99000 210 CYS B CA 1
ATOM 3988 C C . CYS B 1 189 ? -37.44100 -19.36900 9.68800 1.000 93.54000 210 CYS B C 1
ATOM 3989 O O . CYS B 1 189 ? -38.30500 -18.52000 9.98300 1.000 91.73000 210 CYS B O 1
ATOM 3992 N N . TYR B 1 190 ? -37.14100 -19.73900 8.44000 1.000 98.24000 211 TYR B N 1
ATOM 3993 C CA . TYR B 1 190 ? -37.86600 -19.16800 7.27400 1.000 93.32000 211 TYR B CA 1
ATOM 3994 C C . TYR B 1 190 ? -37.47200 -17.69400 7.11800 1.000 101.21000 211 TYR B C 1
ATOM 3995 O O . TYR B 1 190 ? -38.37700 -16.84900 6.97100 1.000 94.54000 211 TYR B O 1
ATOM 4004 N N . ASP B 1 191 ? -36.16700 -17.39700 7.15300 1.000 101.48000 212 ASP B N 1
ATOM 4005 C CA . ASP B 1 191 ? -35.67000 -16.00000 7.03200 1.000 98.23000 212 ASP B CA 1
ATOM 4006 C C . ASP B 1 191 ? -36.32900 -15.32900 5.82400 1.000 101.82000 212 ASP B C 1
ATOM 4007 O O . ASP B 1 191 ? -36.87200 -14.21900 5.99200 1.000 98.98000 212 ASP B O 1
ATOM 4012 N N . LEU B 1 192 ? -36.27400 -15.97700 4.65600 1.000 99.87000 213 LEU B N 1
ATOM 4013 C CA . LEU B 1 192 ? -36.89400 -15.41900 3.42100 1.000 112.17000 213 LEU B CA 1
ATOM 4014 C C . LEU B 1 192 ? -36.39300 -13.99000 3.17800 1.000 101.50000 213 LEU B C 1
ATOM 4015 O O . LEU B 1 192 ? -37.23900 -13.07800 3.10200 1.000 97.36000 213 LEU B O 1
ATOM 4020 N N . SER B 1 193 ? -35.07400 -13.80500 3.05900 1.000 94.97000 214 SER B N 1
ATOM 4021 C CA . SER B 1 193 ? -34.51300 -12.46200 2.75300 1.000 86.82000 214 SER B CA 1
ATOM 4022 C C . SER B 1 193 ? -35.11300 -11.94600 1.44100 1.000 88.81000 214 SER B C 1
ATOM 4023 O O . SER B 1 193 ? -35.07000 -12.69100 0.44300 1.000 96.10000 214 SER B O 1
ATOM 4026 N N . THR B 1 194 ? -35.65100 -10.72200 1.44600 1.000 84.01000 215 THR B N 1
ATOM 4027 C CA . THR B 1 194 ? -36.30500 -10.16400 0.23400 1.000 84.14000 215 THR B CA 1
ATOM 4028 C C . THR B 1 194 ? -35.27800 -10.18300 -0.90000 1.000 84.63000 215 THR B C 1
ATOM 4029 O O . THR B 1 194 ? -35.64400 -10.59300 -2.01900 1.000 79.88000 215 THR B O 1
ATOM 4033 N N . ASN B 1 195 ? -34.04200 -9.76300 -0.61200 1.000 88.81000 216 ASN B N 1
ATOM 4034 C CA . ASN B 1 195 ? -32.95700 -9.79900 -1.62900 1.000 83.42000 216 ASN B CA 1
ATOM 4035 C C . ASN B 1 195 ? -32.67800 -11.25600 -2.00500 1.000 81.95000 216 ASN B C 1
ATOM 4036 O O . ASN B 1 195 ? -32.47000 -11.51900 -3.20500 1.000 82.61000 216 ASN B O 1
ATOM 4041 N N . SER B 1 196 ? -32.66900 -12.15600 -1.01600 1.000 80.00000 217 SER B N 1
ATOM 4042 C CA . SER B 1 196 ? -32.41600 -13.60100 -1.26900 1.000 79.87000 217 SER B CA 1
ATOM 4043 C C . SER B 1 196 ? -30.94000 -13.82600 -1.61900 1.000 76.29000 217 SER B C 1
ATOM 4044 O O . SER B 1 196 ? -30.61300 -14.92700 -2.10400 1.000 67.69000 217 SER B O 1
ATOM 4047 N N . GLY B 1 197 ? -30.08600 -12.82800 -1.37400 1.000 70.53000 218 GLY B N 1
ATOM 4048 C CA . GLY B 1 197 ? -28.64000 -12.98200 -1.62900 1.000 59.08000 218 GLY B CA 1
ATOM 4049 C C . GLY B 1 197 ? -27.93800 -13.62700 -0.44800 1.000 57.29000 218 GLY B C 1
ATOM 4050 O O . GLY B 1 197 ? -28.61900 -14.31800 0.33500 1.000 56.35000 218 GLY B O 1
ATOM 4051 N N . CYS B 1 198 ? -26.62500 -13.41200 -0.31800 1.000 55.50000 219 CYS B N 1
ATOM 4052 C CA . CYS B 1 198 ? -25.87600 -13.95400 0.84900 1.000 48.74000 219 CYS B CA 1
ATOM 4053 C C . CYS B 1 198 ? -24.71200 -13.02300 1.20600 1.000 51.33000 219 CYS B C 1
ATOM 4054 O O . CYS B 1 198 ? -24.32500 -12.20500 0.34600 1.000 49.44000 219 CYS B O 1
ATOM 4057 N N . ILE B 1 199 ? -24.17900 -13.14800 2.42500 1.000 44.72000 220 ILE B N 1
ATOM 4058 C CA . ILE B 1 199 ? -23.02300 -12.30900 2.86400 1.000 41.72000 220 ILE B CA 1
ATOM 4059 C C . ILE B 1 199 ? -21.94200 -13.22700 3.44500 1.000 50.16000 220 ILE B C 1
ATOM 4060 O O . ILE B 1 199 ? -22.17600 -13.79400 4.53000 1.000 50.19000 220 ILE B O 1
ATOM 4065 N N . TYR B 1 200 ? -20.79900 -13.32100 2.76700 1.000 44.95000 221 TYR B N 1
ATOM 4066 C CA . TYR B 1 200 ? -19.68200 -14.14900 3.27600 1.000 45.08000 221 TYR B CA 1
ATOM 4067 C C . TYR B 1 200 ? -18.73600 -13.30000 4.11400 1.000 49.86000 221 TYR B C 1
ATOM 4068 O O . TYR B 1 200 ? -18.49700 -12.14000 3.77100 1.000 46.97000 221 TYR B O 1
ATOM 4077 N N . LEU B 1 201 ? -18.19400 -13.90200 5.16700 1.000 49.19000 222 LEU B N 1
ATOM 4078 C CA . LEU B 1 201 ? -17.24500 -13.18200 6.04000 1.000 48.74000 222 LEU B CA 1
ATOM 4079 C C . LEU B 1 201 ? -16.12100 -14.12400 6.45100 1.000 54.52000 222 LEU B C 1
ATOM 4080 O O . LEU B 1 201 ? -16.39400 -15.31100 6.65500 1.000 53.42000 222 LEU B O 1
ATOM 4085 N N . ASP B 1 202 ? -14.90400 -13.60100 6.55900 1.000 57.68000 223 ASP B N 1
ATOM 4086 C CA . ASP B 1 202 ? -13.78100 -14.41400 7.08300 1.000 63.16000 223 ASP B CA 1
ATOM 4087 C C . ASP B 1 202 ? -13.97800 -14.55800 8.59300 1.000 59.55000 223 ASP B C 1
ATOM 4088 O O . ASP B 1 202 ? -14.46200 -13.61100 9.21400 1.000 56.21000 223 ASP B O 1
ATOM 4093 N N . ALA B 1 203 ? -13.61200 -15.70900 9.14500 1.000 60.48000 224 ALA B N 1
ATOM 4094 C CA . ALA B 1 203 ? -13.83000 -15.97900 10.58200 1.000 64.23000 224 ALA B CA 1
ATOM 4095 C C . ALA B 1 203 ? -13.04500 -14.99300 11.44000 1.000 70.11000 224 ALA B C 1
ATOM 4096 O O . ALA B 1 203 ? -13.37300 -14.85500 12.62100 1.000 65.88000 224 ALA B O 1
ATOM 4098 N N . ASP B 1 204 ? -12.06000 -14.30600 10.86500 1.000 68.42000 225 ASP B N 1
ATOM 4099 C CA . ASP B 1 204 ? -11.28000 -13.29600 11.62300 1.000 66.65000 225 ASP B CA 1
ATOM 4100 C C . ASP B 1 204 ? -12.06700 -11.99100 11.72400 1.000 67.16000 225 ASP B C 1
ATOM 4101 O O . ASP B 1 204 ? -11.67700 -11.13700 12.51800 1.000 75.77000 225 ASP B O 1
ATOM 4106 N N . MET B 1 205 ? -13.12700 -11.85200 10.93700 1.000 66.78000 226 MET B N 1
ATOM 4107 C CA . MET B 1 205 ? -13.96600 -10.61900 10.95900 1.000 67.49000 226 MET B CA 1
ATOM 4108 C C . MET B 1 205 ? -14.87000 -10.66400 12.18900 1.000 70.54000 226 MET B C 1
ATOM 4109 O O . MET B 1 205 ? -15.52400 -11.69900 12.42400 1.000 75.24000 226 MET B O 1
ATOM 4114 N N . ILE B 1 206 ? -14.88500 -9.58300 12.95600 1.000 69.14000 227 ILE B N 1
ATOM 4115 C CA . ILE B 1 206 ? -15.72000 -9.47400 14.18300 1.000 68.58000 227 ILE B CA 1
ATOM 4116 C C . ILE B 1 206 ? -16.80700 -8.45900 13.87200 1.000 62.58000 227 ILE B C 1
ATOM 4117 O O . ILE B 1 206 ? -16.50900 -7.32000 13.51400 1.000 66.38000 227 ILE B O 1
ATOM 4122 N N . ILE B 1 207 ? -18.03600 -8.87200 14.04800 1.000 57.74000 228 ILE B N 1
ATOM 4123 C CA . ILE B 1 207 ? -19.18300 -7.94600 13.94500 1.000 69.71000 228 ILE B CA 1
ATOM 4124 C C . ILE B 1 207 ? -19.51200 -7.50000 15.36900 1.000 72.85000 228 ILE B C 1
ATOM 4125 O O . ILE B 1 207 ? -19.62400 -8.36900 16.26000 1.000 67.00000 228 ILE B O 1
ATOM 4130 N N . THR B 1 208 ? -19.64400 -6.18900 15.59300 1.000 73.54000 229 THR B N 1
ATOM 4131 C CA . THR B 1 208 ? -19.84100 -5.69000 16.98100 1.000 79.63000 229 THR B CA 1
ATOM 4132 C C . THR B 1 208 ? -21.27900 -5.20900 17.20000 1.000 82.21000 229 THR B C 1
ATOM 4133 O O . THR B 1 208 ? -21.72500 -5.23800 18.36400 1.000 86.40000 229 THR B O 1
ATOM 4137 N N . GLU B 1 209 ? -21.96700 -4.77100 16.14400 1.000 85.72000 230 GLU B N 1
ATOM 4138 C CA . GLU B 1 209 ? -23.32800 -4.19800 16.33200 1.000 81.04000 230 GLU B CA 1
ATOM 4139 C C . GLU B 1 209 ? -24.24300 -4.61800 15.17800 1.000 78.21000 230 GLU B C 1
ATOM 4140 O O . GLU B 1 209 ? -23.71700 -4.92200 14.08900 1.000 82.78000 230 GLU B O 1
ATOM 4146 N N . LYS B 1 210 ? -25.55900 -4.62900 15.41500 1.000 72.90000 231 LYS B N 1
ATOM 4147 C CA . LYS B 1 210 ? -26.52400 -4.95900 14.33200 1.000 72.89000 231 LYS B CA 1
ATOM 4148 C C . LYS B 1 210 ? -26.23200 -4.06800 13.12200 1.000 76.04000 231 LYS B C 1
ATOM 4149 O O . LYS B 1 210 ? -26.08300 -2.84500 13.31200 1.000 80.46000 231 LYS B O 1
ATOM 4155 N N . LEU B 1 211 ? -26.15500 -4.66100 11.92900 1.000 72.06000 232 LEU B N 1
ATOM 4156 C CA . LEU B 1 211 ? -25.83100 -3.89600 10.69500 1.000 68.35000 232 LEU B CA 1
ATOM 4157 C C . LEU B 1 211 ? -27.07900 -3.44700 9.95500 1.000 58.27000 232 LEU B C 1
ATOM 4158 O O . LEU B 1 211 ? -26.93200 -2.56300 9.13200 1.000 69.52000 232 LEU B O 1
ATOM 4163 N N . GLY B 1 212 ? -28.22400 -4.08900 10.14900 1.000 61.39000 233 GLY B N 1
ATOM 4164 C CA . GLY B 1 212 ? -29.41400 -3.80300 9.32800 1.000 66.66000 233 GLY B CA 1
ATOM 4165 C C . GLY B 1 212 ? -29.08400 -3.76800 7.83100 1.000 69.23000 233 GLY B C 1
ATOM 4166 O O . GLY B 1 212 ? -28.02000 -4.27300 7.42400 1.000 61.21000 233 GLY B O 1
ATOM 4167 N N . GLY B 1 213 ? -29.95900 -3.16000 7.03200 1.000 65.77000 234 GLY B N 1
ATOM 4168 C CA . GLY B 1 213 ? -29.86900 -3.16700 5.56500 1.000 64.53000 234 GLY B CA 1
ATOM 4169 C C . GLY B 1 213 ? -28.64000 -2.45000 5.04000 1.000 64.76000 234 GLY B C 1
ATOM 4170 O O . GLY B 1 213 ? -28.19700 -1.45100 5.66300 1.000 63.16000 234 GLY B O 1
ATOM 4171 N N . ILE B 1 214 ? -28.10400 -2.91800 3.90700 1.000 62.72000 235 ILE B N 1
ATOM 4172 C CA . ILE B 1 214 ? -26.96500 -2.22600 3.24100 1.000 63.79000 235 ILE B CA 1
ATOM 4173 C C . ILE B 1 214 ? -27.23000 -2.10200 1.74100 1.000 62.45000 235 ILE B C 1
ATOM 4174 O O . ILE B 1 214 ? -28.03700 -2.86000 1.17300 1.000 60.62000 235 ILE B O 1
ATOM 4179 N N . TYR B 1 215 ? -26.53300 -1.15900 1.13200 1.000 64.37000 236 TYR B N 1
ATOM 4180 C CA . TYR B 1 215 ? -26.61300 -0.88700 -0.31500 1.000 59.09000 236 TYR B CA 1
ATOM 4181 C C . TYR B 1 215 ? -25.31900 -1.32500 -0.98000 1.000 60.81000 236 TYR B C 1
ATOM 4182 O O . TYR B 1 215 ? -24.23900 -0.87000 -0.60100 1.000 59.55000 236 TYR B O 1
ATOM 4191 N N . ILE B 1 216 ? -25.44100 -2.21300 -1.95600 1.000 59.03000 237 ILE B N 1
ATOM 4192 C CA . ILE B 1 216 ? -24.25400 -2.71100 -2.69500 1.000 56.22000 237 ILE B CA 1
ATOM 4193 C C . ILE B 1 216 ? -24.49600 -2.48200 -4.17900 1.000 60.03000 237 ILE B C 1
ATOM 4194 O O . ILE B 1 216 ? -25.63000 -2.59600 -4.65600 1.000 58.08000 237 ILE B O 1
ATOM 4199 N N . PRO B 1 217 ? -23.44900 -2.08700 -4.93400 1.000 56.99000 238 PRO B N 1
ATOM 4200 C CA . PRO B 1 217 ? -23.65800 -1.45500 -6.22900 1.000 60.10000 238 PRO B CA 1
ATOM 4201 C C . PRO B 1 217 ? -24.55000 -2.21500 -7.22300 1.000 61.59000 238 PRO B C 1
ATOM 4202 O O . PRO B 1 217 ? -25.57000 -1.68200 -7.60800 1.000 69.95000 238 PRO B O 1
ATOM 4206 N N . ASP B 1 218 ? -24.16600 -3.38800 -7.68800 1.000 53.19000 239 ASP B N 1
ATOM 4207 C CA . ASP B 1 218 ? -24.98300 -4.02200 -8.75800 1.000 56.07000 239 ASP B CA 1
ATOM 4208 C C . ASP B 1 218 ? -25.40100 -5.38500 -8.23200 1.000 57.63000 239 ASP B C 1
ATOM 4209 O O . ASP B 1 218 ? -25.26500 -6.39300 -8.95800 1.000 54.00000 239 ASP B O 1
ATOM 4214 N N . GLY B 1 219 ? -25.78200 -5.40000 -6.95500 1.000 56.05000 240 GLY B N 1
ATOM 4215 C CA . GLY B 1 219 ? -25.97700 -6.64100 -6.20100 1.000 52.96000 240 GLY B CA 1
ATOM 4216 C C . GLY B 1 219 ? -24.68500 -7.27400 -5.73400 1.000 49.18000 240 GLY B C 1
ATOM 4217 O O . GLY B 1 219 ? -24.74500 -8.43300 -5.35000 1.000 48.35000 240 GLY B O 1
ATOM 4218 N N . ILE B 1 220 ? -23.56900 -6.54800 -5.69300 1.000 46.46000 241 ILE B N 1
ATOM 4219 C CA . ILE B 1 220 ? -22.26800 -7.16300 -5.30600 1.000 49.36000 241 ILE B CA 1
ATOM 4220 C C . ILE B 1 220 ? -21.35500 -6.10700 -4.68000 1.000 49.18000 241 ILE B C 1
ATOM 4221 O O . ILE B 1 220 ? -21.30000 -5.02300 -5.20700 1.000 47.74000 241 ILE B O 1
ATOM 4226 N N . ALA B 1 221 ? -20.69300 -6.44700 -3.57000 1.000 49.25000 242 ALA B N 1
ATOM 4227 C CA . ALA B 1 221 ? -19.66600 -5.61700 -2.90500 1.000 51.61000 242 ALA B CA 1
ATOM 4228 C C . ALA B 1 221 ? -18.62500 -6.51700 -2.25200 1.000 56.78000 242 ALA B C 1
ATOM 4229 O O . ALA B 1 221 ? -18.88500 -7.69800 -2.02600 1.000 58.00000 242 ALA B O 1
ATOM 4231 N N . VAL B 1 222 ? -17.45000 -5.97100 -1.98500 1.000 57.33000 243 VAL B N 1
ATOM 4232 C CA . VAL B 1 222 ? -16.33000 -6.77000 -1.42100 1.000 54.87000 243 VAL B CA 1
ATOM 4233 C C . VAL B 1 222 ? -15.58700 -5.91500 -0.41500 1.000 60.52000 243 VAL B C 1
ATOM 4234 O O . VAL B 1 222 ? -15.63600 -4.67100 -0.52500 1.000 61.61000 243 VAL B O 1
ATOM 4238 N N . HIS B 1 223 ? -14.92100 -6.59300 0.51100 1.000 59.79000 244 HIS B N 1
ATOM 4239 C CA . HIS B 1 223 ? -14.03700 -5.96100 1.51600 1.000 65.90000 244 HIS B CA 1
ATOM 4240 C C . HIS B 1 223 ? -12.87300 -5.29200 0.78100 1.000 72.69000 244 HIS B C 1
ATOM 4241 O O . HIS B 1 223 ? -12.27400 -5.92400 -0.12200 1.000 70.71000 244 HIS B O 1
ATOM 4248 N N . VAL B 1 224 ? -12.57400 -4.04500 1.14100 1.000 75.46000 245 VAL B N 1
ATOM 4249 C CA . VAL B 1 224 ? -11.45400 -3.28800 0.51100 1.000 78.24000 245 VAL B CA 1
ATOM 4250 C C . VAL B 1 224 ? -10.64000 -2.57100 1.59000 1.000 80.43000 245 VAL B C 1
ATOM 4251 O O . VAL B 1 224 ? -11.27800 -1.96100 2.45700 1.000 85.15000 245 VAL B O 1
ATOM 4255 N N . SER B 1 232 ? -7.13300 -2.57500 -2.47800 1.000 94.73000 253 SER B N 1
ATOM 4256 C CA . SER B 1 232 ? -7.53300 -3.63100 -3.44800 1.000 95.44000 253 SER B CA 1
ATOM 4257 C C . SER B 1 232 ? -8.76800 -4.39100 -2.94900 1.000 93.11000 253 SER B C 1
ATOM 4258 O O . SER B 1 232 ? -9.14800 -4.23600 -1.76600 1.000 92.04000 253 SER B O 1
ATOM 4261 N N . MET B 1 233 ? -9.37900 -5.16600 -3.84600 1.000 95.82000 254 MET B N 1
ATOM 4262 C CA . MET B 1 233 ? -10.34100 -6.23700 -3.49500 1.000 90.28000 254 MET B CA 1
ATOM 4263 C C . MET B 1 233 ? -9.66200 -7.16700 -2.48000 1.000 92.22000 254 MET B C 1
ATOM 4264 O O . MET B 1 233 ? -8.44700 -7.43300 -2.62700 1.000 93.78000 254 MET B O 1
ATOM 4269 N N . GLU B 1 234 ? -10.40100 -7.61100 -1.46300 1.000 88.22000 255 GLU B N 1
ATOM 4270 C CA . GLU B 1 234 ? -9.89400 -8.57700 -0.45200 1.000 83.16000 255 GLU B CA 1
ATOM 4271 C C . GLU B 1 234 ? -11.00400 -9.57900 -0.13500 1.000 79.02000 255 GLU B C 1
ATOM 4272 O O . GLU B 1 234 ? -12.18800 -9.17400 -0.10700 1.000 78.19000 255 GLU B O 1
ATOM 4278 N N . ASN B 1 235 ? -10.64900 -10.84400 0.10700 1.000 81.00000 256 ASN B N 1
ATOM 4279 C CA . ASN B 1 235 ? -11.65800 -11.92800 0.28000 1.000 84.19000 256 ASN B CA 1
ATOM 4280 C C . ASN B 1 235 ? -12.23800 -11.96400 1.69500 1.000 79.16000 256 ASN B C 1
ATOM 4281 O O . ASN B 1 235 ? -12.88500 -12.95900 2.03900 1.000 78.07000 256 ASN B O 1
ATOM 4286 N N . GLY B 1 236 ? -12.01400 -10.92100 2.48000 1.000 78.99000 257 GLY B N 1
ATOM 4287 C CA . GLY B 1 236 ? -12.57800 -10.82800 3.83900 1.000 72.89000 257 GLY B CA 1
ATOM 4288 C C . GLY B 1 236 ? -14.09800 -10.79000 3.81900 1.000 66.35000 257 GLY B C 1
ATOM 4289 O O . GLY B 1 236 ? -14.71800 -11.47400 4.63000 1.000 66.62000 257 GLY B O 1
ATOM 4290 N N . ILE B 1 237 ? -14.68700 -9.99500 2.92900 1.000 63.44000 258 ILE B N 1
ATOM 4291 C CA . ILE B 1 237 ? -16.16300 -9.87500 2.79000 1.000 54.97000 258 ILE B CA 1
ATOM 4292 C C . ILE B 1 237 ? -16.52300 -9.99800 1.31100 1.000 61.66000 258 ILE B C 1
ATOM 4293 O O . ILE B 1 237 ? -15.94500 -9.28000 0.49300 1.000 63.19000 258 ILE B O 1
ATOM 4298 N N . ILE B 1 238 ? -17.49800 -10.84000 1.00200 1.000 53.45000 259 ILE B N 1
ATOM 4299 C CA . ILE B 1 238 ? -18.21100 -10.80200 -0.30100 1.000 55.06000 259 ILE B CA 1
ATOM 4300 C C . ILE B 1 238 ? -19.71100 -10.76500 -0.00800 1.000 47.73000 259 ILE B C 1
ATOM 4301 O O . ILE B 1 238 ? -20.20900 -11.70900 0.58600 1.000 50.79000 259 ILE B O 1
ATOM 4306 N N . ALA B 1 239 ? -20.39400 -9.72400 -0.46300 1.000 47.38000 260 ALA B N 1
ATOM 4307 C CA . ALA B 1 239 ? -21.85900 -9.59800 -0.36500 1.000 44.36000 260 ALA B CA 1
ATOM 4308 C C . ALA B 1 239 ? -22.4940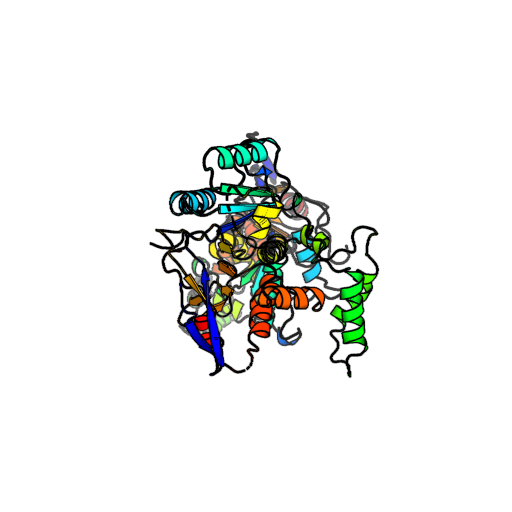0 -9.74600 -1.74600 1.000 50.28000 260 ALA B C 1
ATOM 4309 O O . ALA B 1 239 ? -22.14500 -8.95900 -2.66300 1.000 49.23000 260 ALA B O 1
ATOM 4311 N N . VAL B 1 240 ? -23.43000 -10.68400 -1.88200 1.000 49.69000 261 VAL B N 1
ATOM 4312 C CA . VAL B 1 240 ? -24.24700 -10.80700 -3.11600 1.000 48.57000 261 VAL B CA 1
ATOM 4313 C C . VAL B 1 240 ? -25.72500 -10.56700 -2.80800 1.000 52.83000 261 VAL B C 1
ATOM 4314 O O . VAL B 1 240 ? -26.18900 -10.79300 -1.68100 1.000 51.22000 261 VAL B O 1
ATOM 4318 N N . ASP B 1 241 ? -26.42900 -10.23700 -3.87700 1.000 55.24000 262 ASP B N 1
ATOM 4319 C CA . ASP B 1 241 ? -27.84500 -9.81100 -3.93100 1.000 61.04000 262 ASP B CA 1
ATOM 4320 C C . ASP B 1 241 ? -28.75300 -11.00500 -4.23800 1.000 58.31000 262 ASP B C 1
ATOM 4321 O O . ASP B 1 241 ? -29.95400 -10.90000 -4.00600 1.000 56.79000 262 ASP B O 1
ATOM 4326 N N . ARG B 1 242 ? -28.18600 -12.07000 -4.79600 1.000 56.43000 263 ARG B N 1
ATOM 4327 C CA . ARG B 1 242 ? -28.90200 -13.11100 -5.57300 1.000 58.95000 263 ARG B CA 1
ATOM 4328 C C . ARG B 1 242 ? -28.10600 -14.40900 -5.47900 1.000 59.38000 263 ARG B C 1
ATOM 4329 O O . ARG B 1 242 ? -26.89800 -14.35000 -5.17200 1.000 62.22000 263 ARG B O 1
ATOM 4337 N N . ASN B 1 243 ? -28.72400 -15.52800 -5.82500 1.000 53.18000 264 ASN B N 1
ATOM 4338 C CA . ASN B 1 243 ? -27.90800 -16.67100 -6.29900 1.000 56.34000 264 ASN B CA 1
ATOM 4339 C C . ASN B 1 243 ? -27.49600 -16.36500 -7.74700 1.000 57.83000 264 ASN B C 1
ATOM 4340 O O . ASN B 1 243 ? -28.15500 -15.54500 -8.40900 1.000 55.54000 264 ASN B O 1
ATOM 4345 N N . ASN B 1 244 ? -26.40500 -16.98200 -8.20700 1.000 55.61000 265 ASN B N 1
ATOM 4346 C CA . ASN B 1 244 ? -25.94600 -16.90200 -9.62000 1.000 53.03000 265 ASN B CA 1
ATOM 4347 C C . ASN B 1 244 ? -25.77400 -15.44000 -10.03400 1.000 54.94000 265 ASN B C 1
ATOM 4348 O O . ASN B 1 244 ? -26.27600 -15.03100 -11.12700 1.000 55.19000 265 ASN B O 1
ATOM 4353 N N . HIS B 1 245 ? -25.10100 -14.66200 -9.20200 1.000 51.48000 266 HIS B N 1
ATOM 4354 C CA . HIS B 1 245 ? -24.83600 -13.24800 -9.54200 1.000 51.90000 266 HIS B CA 1
ATOM 4355 C C . HIS B 1 245 ? -23.97100 -13.21800 -10.80200 1.000 55.51000 266 HIS B C 1
ATOM 4356 O O . HIS B 1 245 ? -22.99300 -13.96000 -10.89900 1.000 52.52000 266 HIS B O 1
ATOM 4363 N N . PRO B 1 246 ? -24.34100 -12.40900 -11.81700 1.000 47.47000 267 PRO B N 1
ATOM 4364 C CA . PRO B 1 246 ? -23.55200 -12.32100 -13.04300 1.000 51.20000 267 PRO B CA 1
ATOM 4365 C C . PRO B 1 246 ? -22.05000 -12.14500 -12.76600 1.000 53.71000 267 PRO B C 1
ATOM 4366 O O . PRO B 1 246 ? -21.27900 -12.93100 -13.28000 1.000 54.91000 267 PRO B O 1
ATOM 4370 N N . ALA B 1 247 ? -21.67900 -11.17700 -11.92800 1.000 52.34000 268 ALA B N 1
ATOM 4371 C CA . ALA B 1 247 ? -20.27300 -10.86900 -11.59300 1.000 52.34000 268 ALA B CA 1
ATOM 4372 C C . ALA B 1 247 ? -19.55400 -12.14500 -11.17100 1.000 53.29000 268 ALA B C 1
ATOM 4373 O O . ALA B 1 247 ? -18.37700 -12.30000 -11.52200 1.000 53.97000 268 ALA B O 1
ATOM 4375 N N . LEU B 1 248 ? -20.23400 -13.05500 -10.47700 1.000 50.58000 269 LEU B N 1
ATOM 4376 C CA . LEU B 1 248 ? -19.59700 -14.32800 -10.06700 1.000 54.68000 269 LEU B CA 1
ATOM 4377 C C . LEU B 1 248 ? -19.70500 -15.37700 -11.17700 1.000 56.05000 269 LEU B C 1
ATOM 4378 O O . LEU B 1 248 ? -18.90800 -16.33900 -11.15000 1.000 54.13000 269 LEU B O 1
ATOM 4383 N N . LEU B 1 249 ? -20.63800 -15.23600 -12.11600 1.000 51.68000 270 LEU B N 1
ATOM 4384 C CA . LEU B 1 249 ? -20.67000 -16.13800 -13.29500 1.000 53.05000 270 LEU B CA 1
ATOM 4385 C C . LEU B 1 249 ? -19.45500 -15.82800 -14.18900 1.000 54.39000 270 LEU B C 1
ATOM 4386 O O . LEU B 1 249 ? -18.70400 -16.77900 -14.50800 1.000 52.49000 270 LEU B O 1
ATOM 4391 N N . ALA B 1 250 ? -19.21900 -14.54900 -14.50000 1.000 50.61000 271 ALA B N 1
ATOM 4392 C CA . ALA B 1 250 ? -18.07600 -14.09500 -15.33100 1.000 53.84000 271 ALA B CA 1
ATOM 4393 C C . ALA B 1 250 ? -16.77800 -14.63700 -14.73100 1.000 59.84000 271 ALA B C 1
ATOM 4394 O O . ALA B 1 250 ? -15.90100 -15.07200 -15.50200 1.000 65.07000 271 ALA B O 1
ATOM 4396 N N . GLY B 1 251 ? -16.67200 -14.60500 -13.39900 1.000 59.69000 272 GLY B N 1
ATOM 4397 C CA . GLY B 1 251 ? -15.54400 -15.18900 -12.65500 1.000 58.70000 272 GLY B CA 1
ATOM 4398 C C . GLY B 1 251 ? -15.46000 -16.68700 -12.88300 1.000 59.55000 272 GLY B C 1
ATOM 4399 O O . GLY B 1 251 ? -14.32900 -17.24100 -12.98100 1.000 60.34000 272 GLY B O 1
ATOM 4400 N N . LEU B 1 252 ? -16.61000 -17.34400 -12.98100 1.000 58.54000 273 LEU B N 1
ATOM 4401 C CA . LEU B 1 252 ? -16.62200 -18.80800 -13.17700 1.000 57.33000 273 LEU B CA 1
ATOM 4402 C C . LEU B 1 252 ? -16.22200 -19.13100 -14.61800 1.000 60.17000 273 LEU B C 1
ATOM 4403 O O . LEU B 1 252 ? -15.56600 -20.15900 -14.80900 1.000 58.58000 273 LEU B O 1
ATOM 4408 N N . GLU B 1 253 ? -16.63300 -18.30700 -15.58300 1.000 62.28000 274 GLU B N 1
ATOM 4409 C CA . GLU B 1 253 ? -16.25600 -18.49500 -17.00500 1.000 65.14000 274 GLU B CA 1
ATOM 4410 C C . GLU B 1 253 ? -14.72600 -18.47500 -17.09900 1.000 61.92000 274 GLU B C 1
ATOM 4411 O O . GLU B 1 253 ? -14.16100 -19.40400 -17.70000 1.000 64.03000 274 GLU B O 1
ATOM 4417 N N . ILE B 1 254 ? -14.09100 -17.47900 -16.49000 1.000 60.59000 275 ILE B N 1
ATOM 4418 C CA . ILE B 1 254 ? -12.60200 -17.37000 -16.43300 1.000 59.31000 275 ILE B CA 1
ATOM 4419 C C . ILE B 1 254 ? -12.02700 -18.68300 -15.87300 1.000 60.86000 275 ILE B C 1
ATOM 4420 O O . ILE B 1 254 ? -11.03700 -19.19600 -16.42900 1.000 63.06000 275 ILE B O 1
ATOM 4425 N N . MET B 1 255 ? -12.63000 -19.25000 -14.83100 1.000 60.04000 276 MET B N 1
ATOM 4426 C CA . MET B 1 255 ? -12.14800 -20.52700 -14.24200 1.000 58.67000 276 MET B CA 1
ATOM 4427 C C . MET B 1 255 ? -12.46900 -21.69500 -15.18700 1.000 64.29000 276 MET B C 1
ATOM 4428 O O . MET B 1 255 ? -11.85400 -22.76700 -15.03400 1.000 62.79000 276 MET B O 1
ATOM 4433 N N . HIS B 1 256 ? -13.39500 -21.51400 -16.12900 1.000 64.60000 277 HIS B N 1
ATOM 4434 C CA . HIS B 1 256 ? -13.72100 -22.52600 -17.17700 1.000 67.87000 277 HIS B CA 1
ATOM 4435 C C . HIS B 1 256 ? -12.83100 -22.34700 -18.41500 1.000 69.71000 277 HIS B C 1
ATOM 4436 O O . HIS B 1 256 ? -12.82900 -23.27200 -19.23800 1.000 59.31000 277 HIS B O 1
ATOM 4443 N N . THR B 1 257 ? -12.13500 -21.20800 -18.54500 1.000 68.83000 278 THR B N 1
ATOM 4444 C CA . THR B 1 257 ? -11.38700 -20.82400 -19.77600 1.000 69.08000 278 THR B CA 1
ATOM 4445 C C . THR B 1 257 ? -9.89200 -20.62000 -19.49100 1.000 71.80000 278 THR B C 1
ATOM 4446 O O . THR B 1 257 ? -9.08300 -21.20200 -20.22600 1.000 72.71000 278 THR B O 1
ATOM 4450 N N . LYS B 1 258 ? -9.52000 -19.81600 -18.49300 1.000 68.68000 279 LYS B N 1
ATOM 4451 C CA . LYS B 1 258 ? -8.08800 -19.53400 -18.21000 1.000 61.21000 279 LYS B CA 1
ATOM 4452 C C . LYS B 1 258 ? -7.45600 -20.75700 -17.53200 1.000 67.29000 279 LYS B C 1
ATOM 4453 O O . LYS B 1 258 ? -7.91800 -21.19600 -16.47100 1.000 65.88000 279 LYS B O 1
ATOM 4459 N N . PHE B 1 259 ? -6.39400 -21.26800 -18.14100 1.000 71.31000 280 PHE B N 1
ATOM 4460 C CA . PHE B 1 259 ? -5.60400 -22.42500 -17.65100 1.000 67.87000 280 PHE B CA 1
ATOM 4461 C C . PHE B 1 259 ? -4.88700 -22.05900 -16.33500 1.000 64.00000 280 PHE B C 1
ATOM 4462 O O . PHE B 1 259 ? -4.16800 -21.04800 -16.27000 1.000 59.75000 280 PHE B O 1
ATOM 4470 N N . ASP B 1 260 ? -5.07500 -22.87300 -15.29400 1.000 63.74000 281 ASP B N 1
ATOM 4471 C CA . ASP B 1 260 ? -4.47100 -22.66600 -13.94600 1.000 68.87000 281 ASP B CA 1
ATOM 4472 C C . ASP B 1 260 ? -4.86000 -21.29000 -13.37000 1.000 66.39000 281 ASP B C 1
ATOM 4473 O O . ASP B 1 260 ? -4.04800 -20.67100 -12.64700 1.000 65.67000 281 ASP B O 1
ATOM 4478 N N . ALA B 1 261 ? -6.06500 -20.81600 -13.66400 1.000 65.65000 282 ALA B N 1
ATOM 4479 C CA . ALA B 1 261 ? -6.59600 -19.56100 -13.08800 1.000 63.37000 282 ALA B CA 1
ATOM 4480 C C . ALA B 1 261 ? -6.72300 -19.71100 -11.57000 1.000 64.82000 282 ALA B C 1
ATOM 4481 O O . ALA B 1 261 ? -6.71300 -20.83100 -11.04800 1.000 55.85000 282 ALA B O 1
ATOM 4483 N N . ASP B 1 262 ? -6.83000 -18.58800 -10.88100 1.000 63.33000 283 ASP B N 1
ATOM 4484 C CA . ASP B 1 2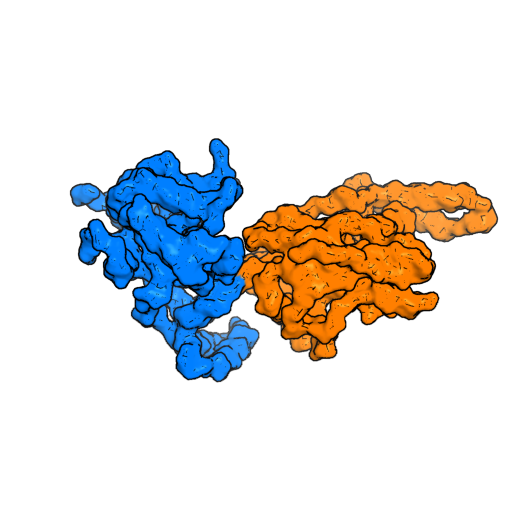62 ? -6.85500 -18.55900 -9.40200 1.000 64.83000 283 ASP B CA 1
ATOM 4485 C C . ASP B 1 262 ? -8.28700 -18.31300 -8.92500 1.000 62.63000 283 ASP B C 1
ATOM 4486 O O . ASP B 1 262 ? -8.90100 -17.32200 -9.32200 1.000 59.15000 283 ASP B O 1
ATOM 4491 N N . PRO B 1 263 ? -8.86500 -19.19600 -8.07400 1.000 62.83000 284 PRO B N 1
ATOM 4492 C CA . PRO B 1 263 ? -10.22800 -18.99700 -7.56500 1.000 61.98000 284 PRO B CA 1
ATOM 4493 C C . PRO B 1 263 ? -10.44300 -17.58400 -7.00400 1.000 55.85000 284 PRO B C 1
ATOM 4494 O O . PRO B 1 263 ? -11.40000 -16.91600 -7.31400 1.000 55.53000 284 PRO B O 1
ATOM 4498 N N . TYR B 1 264 ? -9.51300 -17.10700 -6.19700 1.000 61.11000 285 TYR B N 1
ATOM 4499 C CA . TYR B 1 264 ? -9.68000 -15.74400 -5.65100 1.000 63.35000 285 TYR B CA 1
ATOM 4500 C C . TYR B 1 264 ? -9.50800 -14.69100 -6.75700 1.000 61.83000 285 TYR B C 1
ATOM 4501 O O . TYR B 1 264 ? -10.47800 -14.03300 -7.13500 1.000 61.79000 285 TYR B O 1
ATOM 4510 N N . SER B 1 265 ? -8.28900 -14.50100 -7.23800 1.000 59.11000 286 SER B N 1
ATOM 4511 C CA . SER B 1 265 ? -7.93900 -13.34900 -8.10700 1.000 61.21000 286 SER B CA 1
ATOM 4512 C C . SER B 1 265 ? -8.70200 -13.41900 -9.44200 1.000 60.37000 286 SER B C 1
ATOM 4513 O O . SER B 1 265 ? -9.17000 -12.36500 -9.90700 1.000 58.87000 286 SER B O 1
ATOM 4516 N N . ASP B 1 266 ? -8.87000 -14.60300 -10.02700 1.000 60.54000 287 ASP B N 1
ATOM 4517 C CA . ASP B 1 266 ? -9.60400 -14.75500 -11.31600 1.000 58.97000 287 ASP B CA 1
ATOM 4518 C C . ASP B 1 266 ? -11.07400 -15.07300 -11.04500 1.000 60.98000 287 ASP B C 1
ATOM 4519 O O . ASP B 1 266 ? -11.94200 -14.51800 -11.73400 1.000 59.46000 287 ASP B O 1
ATOM 4524 N N . GLY B 1 267 ? -11.32800 -15.95800 -10.08700 1.000 62.95000 288 GLY B N 1
ATOM 4525 C CA . GLY B 1 267 ? -12.68600 -16.42600 -9.75500 1.000 56.20000 288 GLY B CA 1
ATOM 4526 C C . GLY B 1 267 ? -13.52600 -15.30900 -9.17400 1.000 61.06000 288 GLY B C 1
ATOM 4527 O O . GLY B 1 267 ? -14.72800 -15.26200 -9.46100 1.000 60.33000 288 GLY B O 1
ATOM 4528 N N . VAL B 1 268 ? -12.91800 -14.39500 -8.42700 1.000 58.09000 289 VAL B N 1
ATOM 4529 C CA . VAL B 1 268 ? -13.69300 -13.29800 -7.78000 1.000 60.64000 289 VAL B CA 1
ATOM 4530 C C . VAL B 1 268 ? -13.37500 -11.96900 -8.45900 1.000 61.36000 289 VAL B C 1
ATOM 4531 O O . VAL B 1 268 ? -14.29200 -11.42800 -9.10000 1.000 62.47000 289 VAL B O 1
ATOM 4535 N N . CYS B 1 269 ? -12.14900 -11.46600 -8.29200 1.000 59.79000 290 CYS B N 1
ATOM 4536 C CA . CYS B 1 269 ? -11.76800 -10.05500 -8.60200 1.000 61.79000 290 CYS B CA 1
ATOM 4537 C C . CYS B 1 269 ? -11.87600 -9.75600 -10.09800 1.000 63.65000 290 CYS B C 1
ATOM 4538 O O . CYS B 1 269 ? -12.45600 -8.71200 -10.45000 1.000 64.38000 290 CYS B O 1
ATOM 4541 N N . ASN B 1 270 ? -11.36200 -10.62700 -10.96400 1.000 60.98000 291 ASN B N 1
ATOM 4542 C CA . ASN B 1 270 ? -11.45500 -10.35800 -12.42400 1.000 62.69000 291 ASN B CA 1
ATOM 4543 C C . ASN B 1 270 ? -12.90100 -10.54400 -12.88700 1.000 61.33000 291 ASN B C 1
ATOM 4544 O O . ASN B 1 270 ? -13.30500 -9.85200 -13.82400 1.000 64.40000 291 ASN B O 1
ATOM 4549 N N . GLY B 1 271 ? -13.64800 -11.45800 -12.27300 1.000 61.84000 292 GLY B N 1
ATOM 4550 C CA . GLY B 1 271 ? -15.09500 -11.58400 -12.52400 1.000 58.33000 292 GLY B CA 1
ATOM 4551 C C . GLY B 1 271 ? -15.77800 -10.26300 -12.23500 1.000 60.07000 292 GLY B C 1
ATOM 4552 O O . GLY B 1 271 ? -16.56000 -9.77400 -13.07000 1.000 52.43000 292 GLY B O 1
ATOM 4553 N N . ILE B 1 272 ? -15.45400 -9.66200 -11.09000 1.000 63.48000 293 ILE B N 1
ATOM 4554 C CA . ILE B 1 272 ? -16.02300 -8.33100 -10.74100 1.000 65.06000 293 ILE B CA 1
ATOM 4555 C C . ILE B 1 272 ? -15.62300 -7.34600 -11.84800 1.000 63.96000 293 ILE B C 1
ATOM 4556 O O . ILE B 1 272 ? -16.51000 -6.64600 -12.36500 1.000 58.19000 293 ILE B O 1
ATOM 4561 N N . ARG B 1 273 ? -14.32700 -7.29900 -12.18500 1.000 65.50000 294 ARG B N 1
ATOM 4562 C CA . ARG B 1 273 ? -13.77100 -6.37000 -13.21100 1.000 67.36000 294 ARG B CA 1
ATOM 4563 C C . ARG B 1 273 ? -14.48700 -6.59900 -14.54900 1.000 66.93000 294 ARG B C 1
ATOM 4564 O O . ARG B 1 273 ? -14.99000 -5.61900 -15.12600 1.000 65.25000 294 ARG B O 1
ATOM 4572 N N . LYS B 1 274 ? -14.56400 -7.84600 -15.00900 1.000 68.00000 295 LYS B N 1
ATOM 4573 C CA . LYS B 1 274 ? -15.18200 -8.17100 -16.32200 1.000 65.32000 295 LYS B CA 1
ATOM 4574 C C . LYS B 1 274 ? -16.63400 -7.68900 -16.28800 1.000 64.59000 295 LYS B C 1
ATOM 4575 O O . LYS B 1 274 ? -17.03700 -6.99300 -17.22600 1.000 71.39000 295 LYS B O 1
ATOM 4581 N N . HIS B 1 275 ? -17.36400 -8.01400 -15.22100 1.000 62.88000 296 HIS B N 1
ATOM 4582 C CA . HIS B 1 275 ? -18.79100 -7.63900 -15.03700 1.000 61.58000 296 HIS B CA 1
ATOM 4583 C C . HIS B 1 275 ? -18.93800 -6.12900 -15.18800 1.000 55.02000 296 HIS B C 1
ATOM 4584 O O . HIS B 1 275 ? -19.87500 -5.71500 -15.83700 1.000 58.94000 296 HIS B O 1
ATOM 4591 N N . PHE B 1 276 ? -18.04100 -5.35200 -14.58900 1.000 61.10000 297 PHE B N 1
ATOM 4592 C CA . PHE B 1 276 ? -18.10800 -3.86900 -14.57000 1.000 61.37000 297 PHE B CA 1
ATOM 4593 C C . PHE B 1 276 ? -17.29100 -3.26300 -15.72100 1.000 71.39000 297 PHE B C 1
ATOM 4594 O O . PHE B 1 276 ? -17.15000 -2.01500 -15.78300 1.000 69.64000 297 PHE B O 1
ATOM 4602 N N . ASN B 1 277 ? -16.75100 -4.10700 -16.60200 1.000 77.87000 298 ASN B N 1
ATOM 4603 C CA . ASN B 1 277 ? -15.92200 -3.69700 -17.77400 1.000 80.07000 298 ASN B CA 1
ATOM 4604 C C . ASN B 1 277 ? -14.93600 -2.59800 -17.36800 1.000 77.94000 298 ASN B C 1
ATOM 4605 O O . ASN B 1 277 ? -14.99900 -1.47600 -17.90700 1.000 81.22000 298 ASN B O 1
ATOM 4610 N N . TYR B 1 278 ? -14.04100 -2.91800 -16.45400 1.000 76.02000 299 TYR B N 1
ATOM 4611 C CA . TYR B 1 278 ? -12.98700 -1.97800 -16.02600 1.000 83.23000 299 TYR B CA 1
ATOM 4612 C C . TYR B 1 278 ? -11.61900 -2.60300 -16.31100 1.000 76.99000 299 TYR B C 1
ATOM 4613 O O . TYR B 1 278 ? -11.36500 -3.63600 -15.67500 1.000 79.19000 299 TYR B O 1
ATOM 4622 N N . ASP B 1 283 ? -8.33400 4.27600 -12.25500 1.000 125.60000 304 ASP B N 1
ATOM 4623 C CA . ASP B 1 283 ? -7.75500 4.25500 -10.88700 1.000 120.53000 304 ASP B CA 1
ATOM 4624 C C . ASP B 1 283 ? -8.35100 3.07100 -10.13400 1.000 118.39000 304 ASP B C 1
ATOM 4625 O O . ASP B 1 283 ? -9.49200 3.21100 -9.67100 1.000 115.51000 304 ASP B O 1
ATOM 4630 N N . TYR B 1 284 ? -7.64400 1.94100 -10.03700 1.000 124.35000 305 TYR B N 1
ATOM 4631 C CA . TYR B 1 284 ? -8.30100 0.84000 -9.30100 1.000 124.78000 305 TYR B CA 1
ATOM 4632 C C . TYR B 1 284 ? -8.84600 1.47900 -8.02900 1.000 118.87000 305 TYR B C 1
ATOM 4633 O O . TYR B 1 284 ? -9.97000 1.19900 -7.62800 1.000 111.70000 305 TYR B O 1
ATOM 4642 N N . ASN B 1 285 ? -8.05400 2.39400 -7.47200 1.000 120.09000 306 ASN B N 1
ATOM 4643 C CA . ASN B 1 285 ? -8.41400 3.10000 -6.22400 1.000 114.69000 306 ASN B CA 1
ATOM 4644 C C . ASN B 1 285 ? -9.83300 3.64500 -6.38300 1.000 108.57000 306 ASN B C 1
ATOM 4645 O O . ASN B 1 285 ? -10.64900 3.44900 -5.47000 1.000 104.47000 306 ASN B O 1
ATOM 4650 N N . SER B 1 286 ? -10.12100 4.30000 -7.50300 1.000 110.40000 307 SER B N 1
ATOM 4651 C CA . SER B 1 286 ? -11.47100 4.86800 -7.73200 1.000 106.53000 307 SER B CA 1
ATOM 4652 C C . SER B 1 286 ? -12.47600 3.71900 -7.78000 1.000 97.04000 307 SER B C 1
ATOM 4653 O O . SER B 1 286 ? -13.56900 3.84100 -7.23000 1.000 89.80000 307 SER B O 1
ATOM 4656 N N . PHE B 1 287 ? -12.11100 2.63000 -8.42800 1.000 96.70000 308 PHE B N 1
ATOM 4657 C CA . PHE B 1 287 ? -13.03000 1.48600 -8.59600 1.000 92.47000 308 PHE B CA 1
ATOM 4658 C C . PHE B 1 287 ? -13.34700 0.86700 -7.23200 1.000 90.54000 308 PHE B C 1
ATOM 4659 O O . PHE B 1 287 ? -14.51100 0.57900 -6.94000 1.000 81.60000 308 PHE B O 1
ATOM 4667 N N . CYS B 1 288 ? -12.31200 0.66000 -6.42500 1.000 95.67000 309 CYS B N 1
ATOM 4668 C CA . CYS B 1 288 ? -12.40800 -0.03300 -5.12100 1.000 87.79000 309 CYS B CA 1
ATOM 4669 C C . CYS B 1 288 ? -13.43300 0.69200 -4.27600 1.000 82.91000 309 CYS B C 1
ATOM 4670 O O . CYS B 1 288 ? -14.32000 0.04500 -3.73200 1.000 80.08000 309 CYS B O 1
ATOM 4673 N N . ASP B 1 289 ? -13.30300 2.00700 -4.20500 1.000 86.71000 310 ASP B N 1
ATOM 4674 C CA . ASP B 1 289 ? -14.28600 2.82400 -3.46100 1.000 86.95000 310 ASP B CA 1
ATOM 4675 C C . ASP B 1 289 ? -15.68700 2.48100 -3.96700 1.000 81.31000 310 ASP B C 1
ATOM 4676 O O . ASP B 1 289 ? -16.62900 2.46700 -3.14300 1.000 79.25000 310 ASP B O 1
ATOM 4681 N N . PHE B 1 290 ? -15.81300 2.17800 -5.25600 1.000 77.14000 311 PHE B N 1
ATOM 4682 C CA . PHE B 1 290 ? -17.12900 1.88300 -5.87100 1.000 74.34000 311 PHE B CA 1
ATOM 4683 C C . PHE B 1 290 ? -17.64600 0.52200 -5.37700 1.000 71.65000 311 PHE B C 1
ATOM 4684 O O . PHE B 1 290 ? -18.80500 0.44200 -4.96100 1.000 67.35000 311 PHE B O 1
ATOM 4692 N N . ILE B 1 291 ? -16.79800 -0.50200 -5.39800 1.000 70.76000 312 ILE B N 1
ATOM 4693 C CA . ILE B 1 291 ? -17.21600 -1.91800 -5.17300 1.000 72.72000 312 ILE B CA 1
ATOM 4694 C C . ILE B 1 291 ? -17.24500 -2.26400 -3.67800 1.000 72.01000 312 ILE B C 1
ATOM 4695 O O . ILE B 1 291 ? -17.62200 -3.40900 -3.34700 1.000 69.45000 312 ILE B O 1
ATOM 4700 N N . GLU B 1 292 ? -16.82700 -1.33600 -2.81200 1.000 73.35000 313 GLU B N 1
ATOM 4701 C CA . GLU B 1 292 ? -16.46200 -1.61300 -1.39300 1.000 70.27000 313 GLU B CA 1
ATOM 4702 C C . GLU B 1 292 ? -17.70300 -1.86000 -0.53700 1.000 66.19000 313 GLU B C 1
ATOM 4703 O O . GLU B 1 292 ? -18.60400 -1.01100 -0.52200 1.000 72.21000 313 GLU B O 1
ATOM 4709 N N . PHE B 1 293 ? -17.69700 -2.93700 0.23600 1.000 65.10000 314 PHE B N 1
ATOM 4710 C CA . PHE B 1 293 ? -18.79700 -3.27000 1.17300 1.000 67.59000 314 PHE B CA 1
ATOM 4711 C C . PHE B 1 293 ? -18.81900 -2.25900 2.32700 1.000 74.14000 314 PHE B C 1
ATOM 4712 O O . PHE B 1 293 ? -17.77400 -2.10800 2.97600 1.000 70.47000 314 PHE B O 1
ATOM 4720 N N . LYS B 1 294 ? -19.96200 -1.62400 2.60000 1.000 67.80000 315 LYS B N 1
ATOM 4721 C CA . LYS B 1 294 ? -20.00400 -0.39500 3.43700 1.000 73.05000 315 LYS B CA 1
ATOM 4722 C C . LYS B 1 294 ? -20.61200 -0.64400 4.82000 1.000 78.90000 315 LYS B C 1
ATOM 4723 O O . LYS B 1 294 ? -21.81600 -0.94800 4.91600 1.000 74.03000 315 LYS B O 1
ATOM 4729 N N . HIS B 1 295 ? -19.80700 -0.37900 5.84300 1.000 85.47000 316 HIS B N 1
ATOM 4730 C CA . HIS B 1 295 ? -20.11100 -0.58500 7.28100 1.000 86.92000 316 HIS B CA 1
ATOM 4731 C C . HIS B 1 295 ? -19.04800 0.16000 8.09200 1.000 93.77000 316 HIS B C 1
ATOM 4732 O O . HIS B 1 295 ? -18.04200 0.57100 7.48100 1.000 98.47000 316 HIS B O 1
ATOM 4739 N N . ASP B 1 296 ? -19.15300 0.22200 9.41900 1.000 95.75000 317 ASP B N 1
ATOM 4740 C CA . ASP B 1 296 ? -17.89500 0.22000 10.20900 1.000 94.85000 317 ASP B CA 1
ATOM 4741 C C . ASP B 1 296 ? -18.01100 -0.59700 11.49800 1.000 97.36000 317 ASP B C 1
ATOM 4742 O O . ASP B 1 296 ? -17.14200 -0.42200 12.37600 1.000 93.83000 317 ASP B O 1
ATOM 4747 N N . ASN B 1 297 ? -18.95400 -1.53500 11.59600 1.000 94.38000 318 ASN B N 1
ATOM 4748 C CA . ASN B 1 297 ? -19.03100 -2.40100 12.79700 1.000 86.45000 318 ASN B CA 1
ATOM 4749 C C . ASN B 1 297 ? -18.29400 -3.70900 12.56100 1.000 80.83000 318 ASN B C 1
ATOM 4750 O O . ASN B 1 297 ? -18.06500 -4.42100 13.54900 1.000 80.43000 318 ASN B O 1
ATOM 4755 N N . ILE B 1 298 ? -17.93200 -4.03600 11.32400 1.000 79.46000 319 ILE B N 1
ATOM 4756 C CA . ILE B 1 298 ? -17.18400 -5.30400 11.10400 1.000 80.58000 319 ILE B CA 1
ATOM 4757 C C . ILE B 1 298 ? -15.70900 -4.98500 11.29000 1.000 79.90000 319 ILE B C 1
ATOM 4758 O O . ILE B 1 298 ? -15.20800 -4.06700 10.62100 1.000 76.94000 319 ILE B O 1
ATOM 4763 N N . ILE B 1 299 ? -15.06200 -5.73600 12.17200 1.000 77.70000 320 ILE B N 1
ATOM 4764 C CA . ILE B 1 299 ? -13.72900 -5.35000 12.69300 1.000 77.23000 320 ILE B CA 1
ATOM 4765 C C . ILE B 1 299 ? -12.74900 -6.43200 12.25700 1.000 80.87000 320 ILE B C 1
ATOM 4766 O O . ILE B 1 299 ? -13.15500 -7.52900 11.84600 1.000 81.29000 320 ILE B O 1
ATOM 4771 N N . MET B 1 300 ? -11.47100 -6.10100 12.37800 1.000 84.23000 321 MET B N 1
ATOM 4772 C CA . MET B 1 300 ? -10.40700 -7.01100 11.91600 1.000 88.12000 321 MET B CA 1
ATOM 4773 C C . MET B 1 300 ? -10.19500 -8.08500 12.97100 1.000 91.01000 321 MET B C 1
ATOM 4774 O O . MET B 1 300 ? -10.97700 -8.19200 13.92700 1.000 85.34000 321 MET B O 1
ATOM 4779 N N . ASN B 1 301 ? -9.11400 -8.81800 12.79100 1.000 95.22000 322 ASN B N 1
ATOM 4780 C CA . ASN B 1 301 ? -8.75400 -9.93500 13.70300 1.000 94.00000 322 ASN B CA 1
ATOM 4781 C C . ASN B 1 301 ? -8.55200 -9.45300 15.14400 1.000 98.35000 322 ASN B C 1
ATOM 4782 O O . ASN B 1 301 ? -9.22600 -9.97200 16.05300 1.000 98.21000 322 ASN B O 1
ATOM 4787 N N . THR B 1 302 ? -7.60900 -8.53200 15.32000 1.000 98.56000 323 THR B N 1
ATOM 4788 C CA . THR B 1 302 ? -7.19200 -7.94900 16.61700 1.000 95.64000 323 THR B CA 1
ATOM 4789 C C . THR B 1 302 ? -8.37300 -7.16100 17.17600 1.000 100.49000 323 THR B C 1
ATOM 4790 O O . THR B 1 302 ? -8.59900 -7.18500 18.40500 1.000 97.75000 323 THR B O 1
ATOM 4794 N N . SER B 1 303 ? -9.10700 -6.54700 16.25200 1.000 98.40000 324 SER B N 1
ATOM 4795 C CA . SER B 1 303 ? -9.97900 -5.36000 16.43100 1.000 92.05000 324 SER B CA 1
ATOM 4796 C C . SER B 1 303 ? -9.60400 -4.38200 15.32000 1.000 90.28000 324 SER B C 1
ATOM 4797 O O . SER B 1 303 ? -8.48400 -4.59000 14.86700 1.000 89.00000 324 SER B O 1
#

GO terms:
  GO:0044164 host cell cytosol (C, IDA)
  GO:0106362 protein-arginine N-acetylglucosaminyltransferase activity (F, IDA)
  GO:0005576 extracellular region (C, EXP)
  GO:0106362 protein-arginine N-acetylglucosaminyltransferase activity (F, EXP)
  GO:0090729 toxin activity (F, IMP)

Radius of gyration: 28.64 Å; Cα contacts (8 Å, |Δi|>4): 1078; chains: 2; bounding box: 71×68×79 Å

Organism: Salmonella typhimurium (strain LT2 / SGSC1412 / ATCC 700720) (NCBI:txid99287)

Secondary structure (DSSP, 8-state):
--S-EEEEETTEEEEEEEE-TTPPEEEEEE-S-GGGS-TTS--S-B-SS-BHHHHHHHHHHH-TTS-EEEEEES---HHHHHHHHHHHHHSTTEEEEEGGGS--GGG---HHHHHHHHHHHHHTSSSS-S-HHHHHHHHHHHHS--GGG--HHHHHTT-SSTHHHHHHHHHHHHHTTHHHHHTT-----SS---EEEE-TT-EE-S----EEEETTEEEEEEEETTEEEEEEEEEEESSTT-HHHHHHHHHHHHSTT--TTIIIIIIHHHHHHT-----HHHHHHHHBPP-SSEE-TT--/--PPPPEEEETTEEEE-EEEPTT--EEEEEEES-GGGS-TTS-SS-B-SS-BHHHHHHHHHHH-TTS-EEEEEEE---HHHHHHHHHHHHH-TTEEEEEGGGS--GGG---HHHHHHHHHHHHHTS-GGG--HHHHHHHHHHHHT--GGG--HHHHHHS--SHHHHHHHHHHHHHHTHHHHHHTT---S----SS--EEEE-TT-EE-S----EEETTSEEEE---EEEEEEESSSS-HHHHHHHHHHHHSTT--TTIIIIIIHHHHHTT--HHHHHHHHB---SSEE-S--

Solvent-accessible surface area: 29956 Å² total; per-residue (Å²): 161,237,112,92,101,110,46,67,19,104,71,128,90,23,48,34,28,85,6,50,79,123,10,9,0,0,0,16,36,26,5,104,52,11,67,111,28,37,157,109,80,41,0,4,38,64,74,182,144,35,16,40,15,68,1,0,34,99,0,3,64,37,3,131,100,2,32,0,0,0,0,0,11,21,131,12,86,104,8,0,94,96,14,2,65,124,5,36,172,79,68,140,25,0,41,3,2,44,47,115,100,12,76,10,71,108,17,53,47,113,20,25,81,6,18,91,85,20,15,63,134,22,75,87,28,119,120,125,152,77,64,97,113,49,22,115,70,0,107,125,62,52,75,82,51,119,181,47,73,33,14,12,16,102,37,26,59,136,32,110,5,95,0,24,25,14,2,2,3,10,1,0,0,1,11,0,1,68,0,0,104,81,19,133,53,50,102,80,84,111,92,77,3,7,0,0,7,0,63,5,28,15,18,1,68,104,97,11,18,31,15,104,1,7,29,0,0,0,0,29,10,68,107,120,141,66,182,9,44,2,49,50,10,0,0,0,0,36,79,39,56,0,53,0,2,67,16,0,18,98,30,6,25,66,105,39,92,5,13,3,41,43,5,2,1,4,48,0,0,68,136,57,9,133,31,92,154,82,95,61,57,54,0,0,69,21,0,32,4,106,45,138,21,9,80,77,45,77,63,220,180,155,162,119,124,79,120,34,73,18,108,70,128,93,18,57,47,23,89,1,15,73,64,0,7,3,2,1,18,43,22,3,164,74,8,73,119,40,33,131,105,77,36,0,4,35,54,62,171,175,51,29,32,20,80,7,1,34,86,0,2,42,32,0,158,62,4,4,0,0,0,1,0,13,19,119,16,66,89,11,0,88,97,13,2,59,64,6,37,34,38,44,53,15,0,26,2,2,51,39,116,102,11,82,9,74,105,16,47,41,138,19,31,71,8,8,114,61,41,18,64,152,22,88,81,64,72,131,155,153,78,67,90,166,55,20,92,91,0,81,130,60,51,74,118,46,61,175,60,98,34,6,12,15,109,41,30,61,135,53,157,40,150,10,23,22,15,2,4,14,12,0,0,1,1,19,0,14,75,0,0,128,69,21,133,46,40,66,42,148,16,102,13,120,21,51,0,0,8,6,6,50,9,18,11,23,2,51,99,85,36,25,27,16,92,0,6,22,0,0,0,1,48,54,90,15,86,49,10,0,1,0,0,16,88,43,63,0,54,0,5,75,22,0,19,100,19,7,29,50,100,38,128,8,62,6,49,46,7,4,2,8,37,0,0,98,132,52,6,133,97,116,151,86,59,2,6,89,21,0,58,6,125,64,125,40,9,54,94,58,120,89

Nearest PDB structures (foldseek):
  7ym7-assembly1_A  TM=1.003E+00  e=2.109E-65  Salmonella enterica
  7ym7-assembly2_B  TM=9.769E-01  e=2.496E-51  Salmonella enterica
  7ym5-assembly1_A  TM=9.552E-01  e=8.231E-48  Salmonella enterica
  5h62-assembly1_A  TM=9.423E-01  e=4.222E-37  Escherichia coli
  6e66-assembly1_A  TM=9.459E-01  e=5.582E-35  Escherichia coli

Sequence (592 aa):
NRDIQFTSFNGKDYPLCFLDEKTPLLFQWFERNPARFGKNDIPIINTEKNPYLNNIIKAATIEKERLIGIFVDGDFFPGQKDAFSKLEYDYENIKVIYRNDIDFSMYDKKLSEIYMENISKQESMPEEKRDCHLLQLLKKELSDIQEGNDSLIKSYLLDKGHGWADFYRNMAMLKAGQLFLEADKVGDLSTNSGCIYLDADMIITEKLGGIYIPDGIAVHVERIDGRASMENGIIAVDRNNHPALLAGLEIMHTKFDADPYSDGVCNGIRKHFNYSNEDYNSFCDFIEFKHDNIIMNTSQTNRDIQFTSFNGKDYPLCFLDEKTPLLFQWFERNPARFGKNDIPIINTEKNPYLNNIIKAATIEKERLIGIFVDGDFFPGQKDAFSKLEYDYENIKVIYRNDIDFSMYDKKLSEIYMENISKQESMPEEKRDCHLLQLLKKELSDIQEGNDSLIKSYLLDKGHGWADFYRNMAMLKAGQLFLEADKVGCYDLSTNSGCIYLDADMIITEKLGGIYIPDGIAVHVSMENGIIAVDRNNHPALLAGLEIMHTKFDADPYSDGVCNGIRKHFNYDYNSFCDFIEFKHDNIIMNTS

Foldseek 3Di:
DPDWDWDDDPRDTFTWDKQALQFAEEEEEEDACLVVDDLQAQSDDDDLLQRLVVLQVQCLVQSVNYQYEYEYEYDRRVNNVVNVVVVCVVRVSYDYAYLVLDDLPVLKDFLLQQLVLVLCCQVVPPDPPHPPVSNVVSVVVNVPADDVRRILLVVLVVPPDCSVGLLSVLSCQLCAQVSCVSRVSDCADPQQRKYKYAYSQWHQQHRQGMFIATNFWAFAWDDDPHDIDGDHGIIIGRHHNRQLQVLLSVCVSHPPVDRCTCRNHVVSNCVVVVDDPDDPSSVNVRRHGDGVRIDGSPDD/DDDDFDWDDDPNDTFTWAKFFLQFAEEEEEEDACQVVDDLQAQSDDCDPLQRLVVQQVLVLVQSVQYAYEYEYEYPRRPNNVVNQVVVCVVGVRYHYAYLVLDDLVVLKDFQLVQLVLVLVVLVVDDPVVHDVVVNVCSCVVSVPQDPVQRILLSVLCVPPPCSVVLQSVLSCQLCALCSCVSRVSCPVVSPGVLSGHKYAYSLKHFAHRFGMDIFGNQWAAADLGDNGMIGGSHRRPQLQVQLSVCSSHPDPDGSPCSNHVVSNCVVVVHVVCSVNVRRHGDDPRTDGNND

InterPro domains:
  IPR057545 Protein-arginine N-acetylglucosaminyltransferase SseK/NleB [PF24688] (16-331)

B-factor: mean 62.17, std 18.68, range [25.92, 169.53]